Protein AF-0000000080189547 (afdb_homodimer)

Sequence (736 aa):
MTGEEPPRRADTGVDVSAVEADLAARDQPYARATVVRREPPVSANVGDRAVVTSDGDLHGWVGGAACAQSIVTREAKRTIESGEARLVGIAPDPETVARSGLDAYPMRCHSEGVLEVFLEPVAPTTNLVVVGDSPVAQSLARLASELDVDVTLVVDDADAARDVPEATAILGTVDPSEVADAVGDAPLVVAASMGQYDARGVAAGVLADAPYVGLVASDERAAEDTERASDLAGVDVEAVRAAVTNPAGVDIAAYAPAEIAASLLAEVVDVTSRTPSDVAAAQAGTETEESADAATGDDSGDESDGDEPTDAPASAVDPVCGMTVEDTGDAPSVEHDGETYYFCCHGCADSFRDEPDSYLGDDPEVEAMTGEEPPRRADTGVDVSAVEADLAARDQPYARATVVRREPPVSANVGDRAVVTSDGDLHGWVGGAACAQSIVTREAKRTIESGEARLVGIAPDPETVARSGLDAYPMRCHSEGVLEVFLEPVAPTTNLVVVGDSPVAQSLARLASELDVDVTLVVDDADAARDVPEATAILGTVDPSEVADAVGDAPLVVAASMGQYDARGVAAGVLADAPYVGLVASDERAAEDTERASDLAGVDVEAVRAAVTNPAGVDIAAYAPAEIAASLLAEVVDVTSRTPSDVAAAQAGTETEESADAATGDDSGDESDGDEPTDAPASAVDPVCGMTVEDTGDAPSVEHDGETYYFCCHGCADSFRDEPDSYLGDDPEVEA

Nearest PDB structures (foldseek):
  2we8-assembly2_B-3  TM=7.279E-01  e=9.073E-16  Mycolicibacterium smegmatis MC2 155
  2we8-assembly1_A-2  TM=7.244E-01  e=1.387E-15  Mycolicibacterium smegmatis MC2 155
  2we7-assembly2_B-2  TM=7.240E-01  e=3.048E-15  Mycolicibacterium smegmatis MC2 155
  2we7-assembly1_A-3  TM=7.013E-01  e=2.119E-15  Mycolicibacterium smegmatis MC2 155
  8ozw-assembly1_A  TM=5.742E-01  e=1.760E-01  Blastomyces dermatitidis

InterPro domains:
  IPR003777 XdhC- CoxI [PF02625] (24-88)
  IPR007029 YHS domain [PF04945] (317-361)
  IPR009078 Ferritin-like superfamily [SSF47240] (318-361)
  IPR011017 TRASH domain [SM00746] (318-356)
  IPR012348 Ribonucleotide reductase-like [G3DSA:1.10.620.20] (300-367)
  IPR027051 XdhC Rossmann domain [PF13478] (128-268)
  IPR052698 Molybdenum Cofactor Utilization and Processing [PTHR30388] (21-284)

Secondary structure (DSSP, 8-state):
------------SS-HHHHHHHHHHTT--EEEEEEEEEESS-S--TT-EEEEETT--EEE-S-S-HHHHHHHHHHHHHHHHH---EEEEEESSGGGT-BTTEEEEE--SS---EEEEEEEEEPPPEEEEEE--SHHHHHHHHHHTTSSEEEEEE-S-TTS-----TT-EEE----HHHHHHHH-SS-EEEE-STTSSHHHHHHHHHHTT-SEEEE-S-HHHHHHHHHHHHHHHT--HHHHHHHEESS-S-SS---SHHHHHHHHHHHHHHHHHH---GGGGGGTSTTGGGS----------------------S-EE-TTT--EES-TTTS-EEEETTEEEE-SSHHHHHHHHH-HHHHS--------/------------SS-HHHHHHHHHHTT--EEEEEEEEEESS-S--TT-EEEEETT--EEE-S-S-HHHHHHHHHHHHHHHHH---EEEEEESSGGGT-BTTEEEEE--SS---EEEEEEEEEPPPEEEEEE--SHHHHHHHHHHTTSSEEEEEE-S-TTS-----TT-EEE----HHHHHHHH-SS-EEEE-STTSSHHHHHHHHHHTT-SEEEE-S-HHHHHHHHHHHHHHHT--HHHHHHHEESS-S-SS---SHHHHHHHHHHHHHHHHHH---GGGGGGTSTTSTTSS---------------------S-EE-TTT--EES-TTTS-EEEETTEEEE-SSHHHHHHHHH-HHHHS--------

pLDDT: mean 81.79, std 22.43, range [21.22, 98.88]

Organism: NCBI:txid355548

Foldseek 3Di:
DPPPPPPPDPPQPFPQVVVVVVCQVVQFKWKKKFWCDKFDPWPADGGWIWIAGLVQDIGTDGTDDPQVSVVCSVVRNVCLQQQHKAKEKEACDQVVVDDPRYHGDYDLDPTRMMIIMIMGIDGHAAEEEEEAQDLLSQLLQAVCVVDRHAYEYEACQQPDDHDHDPSYHYHNDLQLVVLLVVRAAAHAYEYDHVLPRSLSRLLNCVLRVHQAYAYQDDPVSVLVSLVSSCVSNVHDSVVSVVRYDPNAFDPDDADDSNRRSVRNSVVVVVSVNVPSVPPPPVVPPPPPDPDDDDPPCPDDDPPPVPPPPPPPDCWAQLLRRRDIDRHQPPFDWDDDPNDIGGHPHVVSVVVCVVPVDVSVDDPPPPDD/DPPPPPPPDPPQPFPQVVVVVVCQVVQFKWKKKFWCDKFDPWPADGGWIWIAGLVQDIGTDGTDDPQVSVVVSVVRNVCLQQQHKAKEKEACDQVVVDDPRYHGDYDLDPTRMMIIMIMGMDGHAAEEEEEAQDLLSQLLQAVCVVDRHAYEYEACQQPDDHDHDPSYHYHNDLALCVLLVVRAAAHAYEYDHVLPRSLSRLLNCVLRVHQAYAYQDDPVSVLVSLVSSCVSNVHDSVVSVVRYDPNAFDPDDADDSNRRSVRNSVVVVVSVNVPSVPPPPVPPPPPPDPDDDDPPVPPDPPPPVPPPPPPPDCWAQLLRRRDIDRHQPPFDWDDDPNDIGGHPHVVSVVVCVVPVDVSVDPPPPPDD

Structure (mmCIF, N/CA/C/O backbone):
data_AF-0000000080189547-model_v1
#
loop_
_entity.id
_entity.type
_entity.pdbx_description
1 polymer 'Xanthine dehydrogenase accessory factor'
#
loop_
_atom_site.group_PDB
_atom_site.id
_atom_site.type_symbol
_atom_site.label_atom_id
_atom_site.label_alt_id
_atom_site.label_comp_id
_atom_site.label_asym_id
_atom_site.label_entity_id
_atom_site.label_seq_id
_atom_site.pdbx_PDB_ins_code
_atom_site.Cartn_x
_atom_site.Cartn_y
_atom_site.Cartn_z
_atom_site.occupancy
_atom_site.B_iso_or_equiv
_atom_site.auth_seq_id
_atom_site.auth_comp_id
_atom_site.auth_asym_id
_atom_site.auth_atom_id
_atom_site.pdbx_PDB_model_num
ATOM 1 N N . MET A 1 1 ? 33.562 47.656 28.172 1 27 1 MET A N 1
ATOM 2 C CA . MET A 1 1 ? 32.5 47.438 27.203 1 27 1 MET A CA 1
ATOM 3 C C . MET A 1 1 ? 31.469 46.438 27.75 1 27 1 MET A C 1
ATOM 5 O O . MET A 1 1 ? 31.703 45.25 27.766 1 27 1 MET A O 1
ATOM 9 N N . THR A 1 2 ? 30.781 46.812 28.859 1 32.75 2 THR A N 1
ATOM 10 C CA . THR A 1 2 ? 29.875 46.031 29.688 1 32.75 2 THR A CA 1
ATOM 11 C C . THR A 1 2 ? 28.688 45.531 28.875 1 32.75 2 THR A C 1
ATOM 13 O O . THR A 1 2 ? 27.922 46.344 28.328 1 32.75 2 THR A O 1
ATOM 16 N N . GLY A 1 3 ? 28.906 44.562 28.047 1 31.88 3 GLY A N 1
ATOM 17 C CA . GLY A 1 3 ? 27.891 43.969 27.188 1 31.88 3 GLY A CA 1
ATOM 18 C C . GLY A 1 3 ? 26.562 43.75 27.891 1 31.88 3 GLY A C 1
ATOM 19 O O . GLY A 1 3 ? 26.516 43.062 28.906 1 31.88 3 GLY A O 1
ATOM 20 N N . GLU A 1 4 ? 25.781 44.844 28 1 35.19 4 GLU A N 1
ATOM 21 C CA . GLU A 1 4 ? 24.438 44.781 28.562 1 35.19 4 GLU A CA 1
ATOM 22 C C . GLU A 1 4 ? 23.719 43.5 28.156 1 35.19 4 GLU A C 1
ATOM 24 O O . GLU A 1 4 ? 23.703 43.156 26.969 1 35.19 4 GLU A O 1
ATOM 29 N N . GLU A 1 5 ? 23.781 42.562 29.062 1 38 5 GLU A N 1
ATOM 30 C CA . GLU A 1 5 ? 23.031 41.312 28.906 1 38 5 GLU A CA 1
ATOM 31 C C . GLU A 1 5 ? 21.672 41.562 28.281 1 38 5 GLU A C 1
ATOM 33 O O . GLU A 1 5 ? 20.953 42.5 28.688 1 38 5 GLU A O 1
ATOM 38 N N . PRO A 1 6 ? 21.453 41.281 27.047 1 40.88 6 PRO A N 1
ATOM 39 C CA . PRO A 1 6 ? 20.125 41.531 26.469 1 40.88 6 PRO A CA 1
ATOM 40 C C . PRO A 1 6 ? 18.984 41.219 27.438 1 40.88 6 PRO A C 1
ATOM 42 O O . PRO A 1 6 ? 19.156 40.406 28.344 1 40.88 6 PRO A O 1
ATOM 45 N N . PRO A 1 7 ? 18.156 42.25 27.844 1 33.75 7 PRO A N 1
ATOM 46 C CA . PRO A 1 7 ? 17.047 41.938 28.734 1 33.75 7 PRO A CA 1
ATOM 47 C C . PRO A 1 7 ? 16.5 40.531 28.547 1 33.75 7 PRO A C 1
ATOM 49 O O . PRO A 1 7 ? 16.594 39.969 27.453 1 33.75 7 PRO A O 1
ATOM 52 N N . ARG A 1 8 ? 16.625 39.781 29.562 1 34.84 8 ARG A N 1
ATOM 53 C CA . ARG A 1 8 ? 15.984 38.469 29.609 1 34.84 8 ARG A CA 1
ATOM 54 C C . ARG A 1 8 ? 14.641 38.5 28.891 1 34.84 8 ARG A C 1
ATOM 56 O O . ARG A 1 8 ? 14.039 39.562 28.719 1 34.84 8 ARG A O 1
ATOM 63 N N . ARG A 1 9 ? 14.305 37.406 28.422 1 40.69 9 ARG A N 1
ATOM 64 C CA . ARG A 1 9 ? 13.109 36.938 27.719 1 40.69 9 ARG A CA 1
ATOM 65 C C . ARG A 1 9 ? 11.852 37.594 28.266 1 40.69 9 ARG A C 1
ATOM 67 O O . ARG A 1 9 ? 11.594 37.562 29.484 1 40.69 9 ARG A O 1
ATOM 74 N N . ALA A 1 10 ? 11.461 38.719 27.859 1 38.47 10 ALA A N 1
ATOM 75 C CA . ALA A 1 10 ? 10.078 39.062 28.188 1 38.47 10 ALA A CA 1
ATOM 76 C C . ALA A 1 10 ? 9.227 37.781 28.328 1 38.47 10 ALA A C 1
ATOM 78 O O . ALA A 1 10 ? 9.227 36.938 27.438 1 38.47 10 ALA A O 1
ATOM 79 N N . ASP A 1 11 ? 9.211 37.156 29.469 1 40.91 11 ASP A N 1
ATOM 80 C CA . ASP A 1 11 ? 8.328 36.062 29.891 1 40.91 11 ASP A CA 1
ATOM 81 C C . ASP A 1 11 ? 6.949 36.188 29.25 1 40.91 11 ASP A C 1
ATOM 83 O O . ASP A 1 11 ? 6.082 36.906 29.766 1 40.91 11 ASP A O 1
ATOM 87 N N . THR A 1 12 ? 6.707 36.656 28.078 1 49 12 THR A N 1
ATOM 88 C CA . THR A 1 12 ? 5.293 36.625 27.719 1 49 12 THR A CA 1
ATOM 89 C C . THR A 1 12 ? 4.609 35.375 28.266 1 49 12 THR A C 1
ATOM 91 O O . THR A 1 12 ? 5.207 34.312 28.297 1 49 12 THR A O 1
ATOM 94 N N . GLY A 1 13 ? 3.812 35.5 29.359 1 55.53 13 GLY A N 1
ATOM 95 C CA . GLY A 1 13 ? 2.93 34.688 30.203 1 55.53 13 GLY A CA 1
ATOM 96 C C . GLY A 1 13 ? 2.299 33.531 29.484 1 55.53 13 GLY A C 1
ATOM 97 O O . GLY A 1 13 ? 1.663 32.688 30.109 1 55.53 13 GLY A O 1
ATOM 98 N N . VAL A 1 14 ? 2.066 33.719 28.281 1 64.94 14 VAL A N 1
ATOM 99 C CA . VAL A 1 14 ? 1.268 32.594 27.766 1 64.94 14 VAL A CA 1
ATOM 100 C C . VAL A 1 14 ? 2.15 31.375 27.562 1 64.94 14 VAL A C 1
ATOM 102 O O . VAL A 1 14 ? 3.223 31.469 26.969 1 64.94 14 VAL A O 1
ATOM 105 N N . ASP A 1 15 ? 1.991 30.359 28.312 1 82.12 15 ASP A N 1
ATOM 106 C CA . ASP A 1 15 ? 2.602 29.031 28.172 1 82.12 15 ASP A CA 1
ATOM 107 C C . ASP A 1 15 ? 2.246 28.406 26.828 1 82.12 15 ASP A C 1
ATOM 109 O O . ASP A 1 15 ? 1.196 27.781 26.688 1 82.12 15 ASP A O 1
ATOM 113 N N . VAL A 1 16 ? 3.127 28.75 25.844 1 89.38 16 VAL A N 1
ATOM 114 C CA . VAL A 1 16 ? 2.938 28.266 24.469 1 89.38 16 VAL A CA 1
ATOM 115 C C . VAL A 1 16 ? 2.771 26.75 24.469 1 89.38 16 VAL A C 1
ATOM 117 O O . VAL A 1 16 ? 1.954 26.203 23.719 1 89.38 16 VAL A O 1
ATOM 120 N N . SER A 1 17 ? 3.424 26.109 25.375 1 90.25 17 SER A N 1
ATOM 121 C CA . SER A 1 17 ? 3.352 24.656 25.438 1 90.25 17 SER A CA 1
ATOM 122 C C . SER A 1 17 ? 1.966 24.188 25.875 1 90.25 17 SER A C 1
ATOM 124 O O . SER A 1 17 ? 1.459 23.188 25.391 1 90.25 17 SER A O 1
ATOM 126 N N . ALA A 1 18 ? 1.455 24.953 26.766 1 91.12 18 ALA A N 1
ATOM 127 C CA . ALA A 1 18 ? 0.111 24.625 27.234 1 91.12 18 ALA A CA 1
ATOM 128 C C . ALA A 1 18 ? -0.916 24.797 26.109 1 91.12 18 ALA A C 1
ATOM 130 O O . ALA A 1 18 ? -1.831 23.984 25.969 1 91.12 18 ALA A O 1
ATOM 131 N N . VAL A 1 19 ? -0.736 25.875 25.375 1 92.06 19 VAL A N 1
ATOM 132 C CA . VAL A 1 19 ? -1.641 26.141 24.266 1 92.06 19 VAL A CA 1
ATOM 133 C C . VAL A 1 19 ? -1.532 25.031 23.234 1 92.06 19 VAL A C 1
ATOM 135 O O . VAL A 1 19 ? -2.547 24.516 22.75 1 92.06 19 VAL A O 1
ATOM 138 N N . GL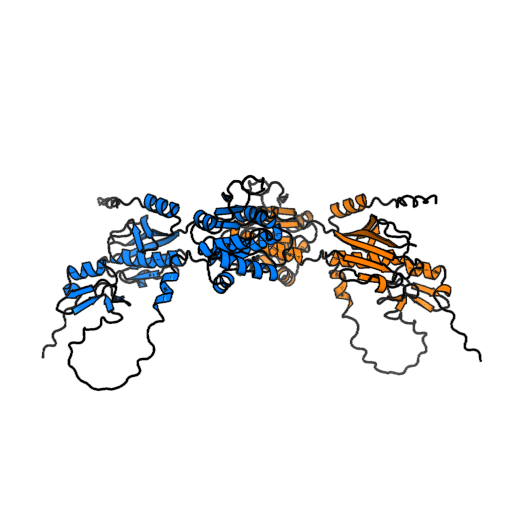U A 1 20 ? -0.384 24.562 23.016 1 91.44 20 GLU A N 1
ATOM 139 C CA . GLU A 1 20 ? -0.175 23.484 22.062 1 91.44 20 GLU A CA 1
ATOM 140 C C . GLU A 1 20 ? -0.83 22.188 22.531 1 91.44 20 GLU A C 1
ATOM 142 O O . GLU A 1 20 ? -1.465 21.484 21.75 1 91.44 20 GLU A O 1
ATOM 147 N N . ALA A 1 21 ? -0.666 21.891 23.734 1 89.56 21 ALA A N 1
ATOM 148 C CA . ALA A 1 21 ? -1.239 20.672 24.312 1 89.56 21 ALA A CA 1
ATOM 149 C C . ALA A 1 21 ? -2.762 20.688 24.203 1 89.56 21 ALA A C 1
ATOM 151 O O . ALA A 1 21 ? -3.375 19.672 23.875 1 89.56 21 ALA A O 1
ATOM 152 N N . ASP A 1 22 ? -3.26 21.891 24.562 1 89.69 22 ASP A N 1
ATOM 153 C CA . ASP A 1 22 ? -4.711 22.047 24.484 1 89.69 22 ASP A CA 1
ATOM 154 C C . ASP A 1 22 ? -5.215 21.844 23.062 1 89.69 22 ASP A C 1
ATOM 156 O O . ASP A 1 22 ? -6.203 21.141 22.844 1 89.69 22 ASP A O 1
ATOM 160 N N . LEU A 1 23 ? -4.551 22.438 22.125 1 89.31 23 LEU A N 1
ATOM 161 C CA . LEU A 1 23 ? -4.941 22.328 20.734 1 89.31 23 LEU A CA 1
ATOM 162 C C . LEU A 1 23 ? -4.801 20.875 20.25 1 89.31 23 LEU A C 1
ATOM 164 O O . LEU A 1 23 ? -5.668 20.375 19.531 1 89.31 23 LEU A O 1
ATOM 168 N N . ALA A 1 24 ? -3.812 20.219 20.688 1 83.56 24 ALA A N 1
ATOM 169 C CA . ALA A 1 24 ? -3.6 18.812 20.359 1 83.56 24 ALA A CA 1
ATOM 170 C C . ALA A 1 24 ? -4.711 17.938 20.922 1 83.56 24 ALA A C 1
ATOM 172 O O . ALA A 1 24 ? -5.227 17.047 20.234 1 83.56 24 ALA A O 1
ATOM 173 N N . ALA A 1 25 ? -5.082 18.219 22.125 1 80.75 25 ALA A N 1
ATOM 174 C CA . ALA A 1 25 ? -6.121 17.453 22.797 1 80.75 25 ALA A CA 1
ATOM 175 C C . ALA A 1 25 ? -7.465 17.594 22.078 1 80.75 25 ALA A C 1
ATOM 177 O O . ALA A 1 25 ? -8.281 16.672 22.078 1 80.75 25 ALA A O 1
ATOM 178 N N . ARG A 1 26 ? -7.566 18.75 21.469 1 80.75 26 ARG A N 1
ATOM 179 C CA . ARG A 1 26 ? -8.828 19.031 20.781 1 80.75 26 ARG A CA 1
ATOM 180 C C . ARG A 1 26 ? -8.719 18.75 19.297 1 80.75 26 ARG A C 1
ATOM 182 O O . ARG A 1 26 ? -9.625 19.094 18.531 1 80.75 26 ARG A O 1
ATOM 189 N N . ASP A 1 27 ? -7.605 18.266 18.891 1 80.06 27 ASP A N 1
ATOM 190 C CA . ASP A 1 27 ? -7.355 17.922 17.5 1 80.06 27 ASP A CA 1
ATOM 191 C C . ASP A 1 27 ? -7.535 19.141 16.594 1 80.06 27 ASP A C 1
ATOM 193 O O . ASP A 1 27 ? -8.18 19.047 15.547 1 80.06 27 ASP A O 1
ATOM 197 N N . GLN A 1 28 ? -7.074 20.25 17.094 1 85.75 28 GLN A N 1
ATOM 198 C CA . GLN A 1 28 ? -7.133 21.484 16.312 1 85.75 28 GLN A CA 1
ATOM 199 C C . GLN A 1 28 ? -5.781 21.812 15.68 1 85.75 28 GLN A C 1
ATOM 201 O O . GLN A 1 28 ? -4.75 21.75 16.344 1 85.75 28 GLN A O 1
ATOM 206 N N . PRO A 1 29 ? -5.832 22.031 14.43 1 90.12 29 PRO A N 1
ATOM 207 C CA . PRO A 1 29 ? -4.562 22.375 13.781 1 90.12 29 PRO A CA 1
ATOM 208 C C . PRO A 1 29 ? -4.047 23.75 14.211 1 90.12 29 PRO A C 1
ATOM 210 O O . PRO A 1 29 ? -4.832 24.625 14.602 1 90.12 29 PRO A O 1
ATOM 213 N N . TYR A 1 30 ? -2.75 23.984 14.148 1 93.88 30 TYR A N 1
ATOM 214 C CA . TYR A 1 30 ? -2.121 25.281 14.445 1 93.88 30 TYR A CA 1
ATOM 215 C C . TYR A 1 30 ? -0.761 25.391 13.766 1 93.88 30 TY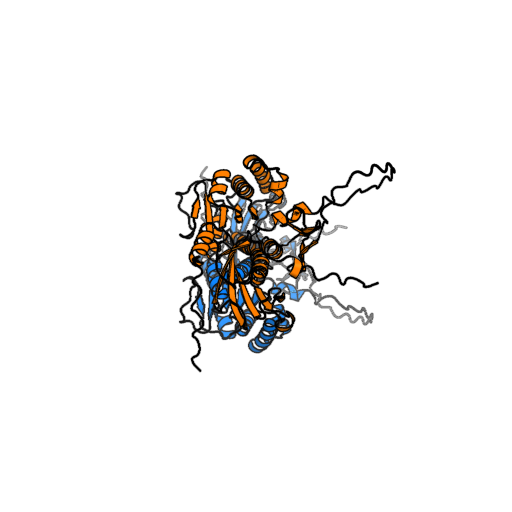R A C 1
ATOM 217 O O . TYR A 1 30 ? -0.296 24.438 13.141 1 93.88 30 TYR A O 1
ATOM 225 N N . ALA A 1 31 ? -0.229 26.531 13.805 1 96.12 31 ALA A N 1
ATOM 226 C CA . ALA A 1 31 ? 1.127 26.766 13.312 1 96.12 31 ALA A CA 1
ATOM 227 C C . ALA A 1 31 ? 2.045 27.234 14.438 1 96.12 31 ALA A C 1
ATOM 229 O O . ALA A 1 31 ? 1.644 28.047 15.273 1 96.12 31 ALA A O 1
ATOM 230 N N . ARG A 1 32 ? 3.213 26.672 14.461 1 95.75 32 ARG A N 1
ATOM 231 C CA . ARG A 1 32 ? 4.262 27.156 15.352 1 95.75 32 ARG A CA 1
ATOM 232 C C . ARG A 1 32 ? 5.129 28.203 14.656 1 95.75 32 ARG A C 1
ATOM 234 O O . ARG A 1 32 ? 5.613 27.969 13.547 1 95.75 32 ARG A O 1
ATOM 241 N N . ALA A 1 33 ? 5.234 29.328 15.266 1 96.5 33 ALA A N 1
ATOM 242 C CA . ALA A 1 33 ? 6.086 30.406 14.766 1 96.5 33 ALA A CA 1
ATOM 243 C C . ALA A 1 33 ? 7.332 30.562 15.633 1 96.5 33 ALA A C 1
ATOM 245 O O . ALA A 1 33 ? 7.234 30.688 16.859 1 96.5 33 ALA A O 1
ATOM 246 N N . THR A 1 34 ? 8.484 30.469 15.008 1 95.69 34 THR A N 1
ATOM 247 C CA . THR A 1 34 ? 9.75 30.625 15.719 1 95.69 34 THR A CA 1
ATOM 248 C C . THR A 1 34 ? 10.625 31.672 15.047 1 95.69 34 THR A C 1
ATOM 250 O O . THR A 1 34 ? 10.867 31.609 13.836 1 95.69 34 THR A O 1
ATOM 253 N N . VAL A 1 35 ? 11.023 32.719 15.852 1 95.31 35 VAL A N 1
ATOM 254 C CA . VAL A 1 35 ? 11.984 33.688 15.336 1 95.31 35 VAL A CA 1
ATOM 255 C C . VAL A 1 35 ? 13.359 33.031 15.195 1 95.31 35 VAL A C 1
ATOM 257 O O . VAL A 1 35 ? 13.961 32.594 16.188 1 95.31 35 VAL A O 1
ATOM 260 N N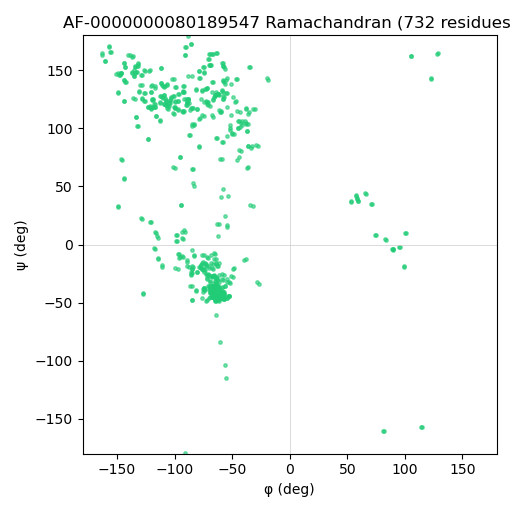 . VAL A 1 36 ? 13.852 33 13.953 1 96.81 36 VAL A N 1
ATOM 261 C CA . VAL A 1 36 ? 15.078 32.219 13.742 1 96.81 36 VAL A CA 1
ATOM 262 C C . VAL A 1 36 ? 16.234 33.156 13.43 1 96.81 36 VAL A C 1
ATOM 264 O O . VAL A 1 36 ? 17.406 32.781 13.5 1 96.81 36 VAL A O 1
ATOM 267 N N . ARG A 1 37 ? 15.914 34.344 13.062 1 95.69 37 ARG A N 1
ATOM 268 C CA . ARG A 1 37 ? 16.922 35.375 12.805 1 95.69 37 ARG A CA 1
ATOM 269 C C . ARG A 1 37 ? 16.375 36.781 13.094 1 95.69 37 ARG A C 1
ATOM 271 O O . ARG A 1 37 ? 15.188 37.031 12.93 1 95.69 37 ARG A O 1
ATOM 278 N N . ARG A 1 38 ? 17.25 37.688 13.57 1 94.06 38 ARG A N 1
ATOM 279 C CA . ARG A 1 38 ? 16.875 39.094 13.766 1 94.06 38 ARG A CA 1
ATOM 280 C C . ARG A 1 38 ? 18.047 40.031 13.5 1 94.06 38 ARG A C 1
ATOM 282 O O . ARG A 1 38 ? 19.203 39.656 13.664 1 94.06 38 ARG A O 1
ATOM 289 N N . GLU A 1 39 ? 17.734 41.125 13.031 1 93.12 39 GLU A N 1
ATOM 290 C CA . GLU A 1 39 ? 18.641 42.281 13 1 93.12 39 GLU A CA 1
ATOM 291 C C . GLU A 1 39 ? 18.031 43.469 13.703 1 93.12 39 GLU A C 1
ATOM 293 O O . GLU A 1 39 ? 16.984 44 13.297 1 93.12 39 GLU A O 1
ATOM 298 N N . PRO A 1 40 ? 18.703 43.875 14.727 1 89.75 40 PRO A N 1
ATOM 299 C CA . PRO A 1 40 ? 18.172 45.031 15.43 1 89.75 40 PRO A CA 1
ATOM 300 C C . PRO A 1 40 ? 18.047 46.25 14.531 1 89.75 40 PRO A C 1
ATOM 302 O O . PRO A 1 40 ? 18.75 46.344 13.516 1 89.75 40 PRO A O 1
ATOM 305 N N . PRO A 1 41 ? 17.156 47.156 14.922 1 88.62 41 PRO A N 1
ATOM 306 C CA . PRO A 1 41 ? 16.312 47.188 16.109 1 88.62 41 PRO A CA 1
ATOM 307 C C . PRO A 1 41 ? 15 46.438 15.945 1 88.62 41 PRO A C 1
ATOM 309 O O . PRO A 1 41 ? 14.219 46.75 15.047 1 88.62 41 PRO A O 1
ATOM 312 N N . VAL A 1 42 ? 14.727 45.375 16.719 1 86.06 42 VAL A N 1
ATOM 313 C CA . VAL A 1 42 ? 13.469 44.625 16.828 1 86.06 42 VAL A CA 1
ATOM 314 C C . VAL A 1 42 ? 13.32 44.094 18.25 1 86.06 42 VAL A C 1
ATOM 316 O O . VAL A 1 42 ? 14.32 43.812 18.922 1 86.06 42 VAL A O 1
ATOM 319 N N . SER A 1 43 ? 12.141 44.094 18.578 1 86.06 43 SER A N 1
ATOM 320 C CA . SER A 1 43 ? 11.875 43.719 19.953 1 86.06 43 SER A CA 1
ATOM 321 C C . SER A 1 43 ? 11.938 42.188 20.125 1 86.06 43 SER A C 1
ATOM 323 O O . SER A 1 43 ? 12.156 41.688 21.234 1 86.06 43 SER A O 1
ATOM 325 N N . ALA A 1 44 ? 11.828 41.5 19.078 1 88.94 44 ALA A N 1
ATOM 326 C CA . ALA A 1 44 ? 11.852 40.031 19.156 1 88.94 44 ALA A CA 1
ATOM 327 C C . ALA A 1 44 ? 13.281 39.531 19.312 1 88.94 44 ALA A C 1
ATOM 329 O O . ALA A 1 44 ? 14.234 40.156 18.859 1 88.94 44 ALA A O 1
ATOM 330 N N . ASN A 1 45 ? 13.438 38.406 19.984 1 92.19 45 ASN A N 1
ATOM 331 C CA . ASN A 1 45 ? 14.703 37.688 20.078 1 92.19 45 ASN A CA 1
ATOM 332 C C . ASN A 1 45 ? 14.641 36.344 19.328 1 92.19 45 ASN A C 1
ATOM 334 O O . ASN A 1 45 ? 13.57 35.75 19.188 1 92.19 45 ASN A O 1
ATOM 338 N N . VAL A 1 46 ? 15.828 35.969 18.891 1 93.94 46 VAL A N 1
ATOM 339 C CA . VAL A 1 46 ? 15.914 34.625 18.281 1 93.94 46 VAL A CA 1
ATOM 340 C C . VAL A 1 46 ? 15.477 33.594 19.297 1 93.94 46 VAL A C 1
ATOM 342 O O . VAL A 1 46 ? 15.883 33.625 20.453 1 93.94 46 VAL A O 1
ATOM 345 N N . GLY A 1 47 ? 14.594 32.656 18.891 1 93.31 47 GLY A N 1
ATOM 346 C CA . GLY A 1 47 ? 14.07 31.625 19.766 1 93.31 47 GLY A CA 1
ATOM 347 C C . GLY A 1 47 ? 12.688 31.938 20.312 1 93.31 47 GLY A C 1
ATOM 348 O O . GLY A 1 47 ? 12.016 31.078 20.875 1 93.31 47 GLY A O 1
ATOM 349 N N . ASP A 1 48 ? 12.336 33.281 20.219 1 92.44 48 ASP A N 1
ATOM 350 C CA . ASP A 1 48 ? 10.969 33.594 20.594 1 92.44 48 ASP A CA 1
ATOM 351 C C . ASP A 1 48 ? 9.969 32.75 19.797 1 92.44 48 ASP A C 1
ATOM 353 O O . ASP A 1 48 ? 10.18 32.5 18.625 1 92.44 48 ASP A O 1
ATOM 357 N N . ARG A 1 49 ? 8.828 32.312 20.453 1 94.25 49 ARG A N 1
ATOM 358 C CA . ARG A 1 49 ? 7.875 31.406 19.844 1 94.25 49 ARG A CA 1
ATOM 359 C C . ARG A 1 49 ? 6.445 31.891 20.047 1 94.25 49 ARG A C 1
ATOM 361 O O . ARG A 1 49 ? 6.141 32.531 21.047 1 94.25 49 ARG A O 1
ATOM 368 N N . ALA A 1 50 ? 5.625 31.547 19.031 1 95.25 50 ALA A N 1
ATOM 369 C CA . ALA A 1 50 ? 4.18 31.766 19.125 1 95.25 50 ALA A CA 1
ATOM 370 C C . ALA A 1 50 ? 3.414 30.625 18.453 1 95.25 50 ALA A C 1
ATOM 372 O O . ALA A 1 50 ? 3.975 29.891 17.641 1 95.25 50 ALA A O 1
ATOM 373 N N . VAL A 1 51 ? 2.217 30.406 18.922 1 96.12 51 VAL A N 1
ATOM 374 C CA . VAL A 1 51 ? 1.265 29.5 18.312 1 96.12 51 VAL A CA 1
ATOM 375 C C . VAL A 1 51 ? 0.142 30.281 17.641 1 96.12 51 VAL A C 1
ATOM 377 O O . VAL A 1 51 ? -0.433 31.188 18.25 1 96.12 51 VAL A O 1
ATOM 380 N N . VAL A 1 52 ? -0.063 30.031 16.391 1 95.75 52 VAL A N 1
ATOM 381 C CA . VAL A 1 52 ? -1.159 30.672 15.672 1 95.75 52 VAL A CA 1
ATOM 382 C C . VAL A 1 52 ? -2.232 29.625 15.344 1 95.75 52 VAL A C 1
ATOM 384 O O . VAL A 1 52 ? -1.936 28.578 14.766 1 95.75 52 VAL A O 1
ATOM 387 N N . THR A 1 53 ? -3.43 29.891 15.719 1 94.69 53 THR A N 1
ATOM 388 C CA . THR A 1 53 ? -4.535 28.984 15.461 1 94.69 53 THR A CA 1
ATOM 389 C C . THR A 1 53 ? -5.129 29.219 14.078 1 94.69 53 THR A C 1
ATOM 391 O O . THR A 1 53 ? -4.801 30.219 13.414 1 94.69 53 THR A O 1
ATOM 394 N N . SER A 1 54 ? -6.035 28.328 13.734 1 91.38 54 SER A N 1
ATOM 395 C CA . SER A 1 54 ? -6.676 28.422 12.43 1 91.38 54 SER A CA 1
ATOM 396 C C . SER A 1 54 ? -7.543 29.688 12.328 1 91.38 54 SER A C 1
ATOM 398 O O . SER A 1 54 ? -7.75 30.219 11.234 1 91.38 54 SER A O 1
ATOM 400 N N . ASP A 1 55 ? -7.996 30.125 13.445 1 90.06 55 ASP A N 1
ATOM 401 C CA . ASP A 1 55 ? -8.828 31.328 13.477 1 90.06 55 ASP A CA 1
ATOM 402 C C . ASP A 1 55 ? -7.973 32.594 13.469 1 90.06 55 ASP A C 1
ATOM 404 O O . ASP A 1 55 ? -8.5 33.688 13.391 1 90.06 55 ASP A O 1
ATOM 408 N N . GLY A 1 56 ? -6.688 32.406 13.648 1 91 56 GLY A N 1
ATOM 409 C CA . GLY A 1 56 ? -5.789 33.531 13.539 1 91 56 GLY A CA 1
ATOM 410 C C . GLY A 1 56 ? -5.355 34.094 14.891 1 91 56 GLY A C 1
ATOM 411 O O . GLY A 1 56 ? -4.746 35.156 14.961 1 91 56 GLY A O 1
ATOM 412 N N . ASP A 1 57 ? -5.695 33.344 15.914 1 92.5 57 ASP A N 1
ATOM 413 C CA . ASP A 1 57 ? -5.234 33.781 17.234 1 92.5 57 ASP A CA 1
ATOM 414 C C . ASP A 1 57 ? -3.754 33.469 17.422 1 92.5 57 ASP A C 1
ATOM 416 O O . ASP A 1 57 ? -3.309 32.344 17.141 1 92.5 57 ASP A O 1
ATOM 420 N N . LEU A 1 58 ? -3.066 34.438 17.891 1 93.75 58 LEU A N 1
ATOM 421 C CA . LEU A 1 58 ? -1.641 34.281 18.156 1 93.75 58 LEU A CA 1
ATOM 422 C C . LEU A 1 58 ? -1.369 34.219 19.656 1 93.75 58 LEU A C 1
ATOM 424 O O . LEU A 1 58 ? -1.777 35.125 20.391 1 93.75 58 LEU A O 1
ATOM 428 N N . HIS A 1 59 ? -0.832 33.188 20.109 1 93.81 59 HIS A N 1
ATOM 429 C CA . HIS A 1 59 ? -0.403 33 21.5 1 93.81 59 HIS A CA 1
ATOM 430 C C . HIS A 1 59 ? 1.115 32.906 21.594 1 93.81 59 HIS A C 1
ATOM 432 O O . HIS A 1 59 ? 1.728 32.031 21 1 93.81 59 HIS A O 1
ATOM 438 N N . GLY A 1 60 ? 1.691 33.781 22.359 1 92.44 60 GLY A N 1
ATOM 439 C CA . GLY A 1 60 ? 3.141 33.875 22.438 1 92.44 60 GLY A CA 1
ATOM 440 C C . GLY A 1 60 ? 3.701 35.188 21.891 1 92.44 60 GLY A C 1
ATOM 441 O O . GLY A 1 60 ? 3.029 36.219 21.922 1 92.44 60 GLY A O 1
ATOM 442 N N . TRP A 1 61 ? 5.027 35.062 21.5 1 89.38 61 TRP A N 1
ATOM 443 C CA . TRP A 1 61 ? 5.676 36.312 21.141 1 89.38 61 TRP A CA 1
ATOM 444 C C . TRP A 1 61 ? 6.641 36.125 19.984 1 89.38 61 TRP A C 1
ATOM 446 O O . TRP A 1 61 ? 7.512 35.25 20.031 1 89.38 61 TRP A O 1
ATOM 456 N N . VAL A 1 62 ? 6.391 36.906 18.953 1 89.75 62 VAL A N 1
ATOM 457 C CA . VAL A 1 62 ? 7.312 36.906 17.812 1 89.75 62 VAL A CA 1
ATOM 458 C C . VAL A 1 62 ? 7.715 38.344 17.469 1 89.75 62 VAL A C 1
ATOM 460 O O . VAL A 1 62 ? 8.125 38.625 16.344 1 89.75 62 VAL A O 1
ATOM 463 N N . GLY A 1 63 ? 7.605 39.188 18.406 1 78.81 63 GLY A N 1
ATOM 464 C CA . GLY A 1 63 ? 7.93 40.594 18.234 1 78.81 63 GLY A CA 1
ATOM 465 C C . GLY A 1 63 ? 6.77 41.531 18.547 1 78.81 63 GLY A C 1
ATOM 466 O O . GLY A 1 63 ? 5.613 41.094 18.562 1 78.81 63 GLY A O 1
ATOM 467 N N . GLY A 1 64 ? 7.023 42.594 19.094 1 66.5 64 GLY A N 1
ATOM 468 C CA . GLY A 1 64 ? 6.059 43.531 19.641 1 66.5 64 GLY A CA 1
ATOM 469 C C . GLY A 1 64 ? 5.32 44.312 18.578 1 66.5 64 GLY A C 1
ATOM 470 O O . GLY A 1 64 ? 4.297 44.938 18.875 1 66.5 64 GLY A O 1
ATOM 471 N N . ALA A 1 65 ? 5.918 44.438 17.375 1 62.97 65 ALA A N 1
ATOM 472 C CA . ALA A 1 65 ? 5.27 45.281 16.391 1 62.97 65 ALA A CA 1
ATOM 473 C C . ALA A 1 65 ? 4.043 44.625 15.797 1 62.97 65 ALA A C 1
ATOM 475 O O . ALA A 1 65 ? 4.109 43.469 15.375 1 62.97 65 ALA A O 1
ATOM 476 N N . ALA A 1 66 ? 2.984 45.25 15.906 1 71.75 66 ALA A N 1
ATOM 477 C CA . ALA A 1 66 ? 1.707 44.812 15.367 1 71.75 66 ALA A CA 1
ATOM 478 C C . ALA A 1 66 ? 1.845 44.406 13.906 1 71.75 66 ALA A C 1
ATOM 480 O O . ALA A 1 66 ? 1.211 43.438 13.469 1 71.75 66 ALA A O 1
ATOM 481 N N . CYS A 1 67 ? 2.799 45.031 13.289 1 77.44 67 CYS A N 1
ATOM 482 C CA . CYS A 1 67 ? 2.93 44.75 11.859 1 77.44 67 CYS A CA 1
ATOM 483 C C . CYS A 1 67 ? 3.533 43.375 11.609 1 77.44 67 CYS A C 1
ATOM 485 O O . CYS A 1 67 ? 3.102 42.656 10.703 1 77.44 67 CYS A O 1
ATOM 487 N N . ALA A 1 68 ? 4.5 43.062 12.5 1 84.62 68 ALA A N 1
ATOM 488 C CA . ALA A 1 68 ? 5.133 41.75 12.32 1 84.62 68 ALA A CA 1
ATOM 489 C C . ALA A 1 68 ? 4.172 40.625 12.68 1 84.62 68 ALA A C 1
ATOM 491 O O . ALA A 1 68 ? 4.105 39.625 11.984 1 84.62 68 ALA A O 1
ATOM 492 N N . GLN A 1 69 ? 3.387 40.875 13.664 1 88.31 69 GLN A N 1
ATOM 493 C CA . GLN A 1 69 ? 2.459 39.844 14.125 1 88.31 69 GLN A CA 1
ATOM 494 C C . GLN A 1 69 ? 1.362 39.594 13.102 1 88.31 69 GLN A C 1
ATOM 496 O O . GLN A 1 69 ? 0.951 38.438 12.891 1 88.31 69 GLN A O 1
ATOM 501 N N . SER A 1 70 ? 0.939 40.656 12.438 1 89.06 70 SER A N 1
ATOM 502 C CA . SER A 1 70 ? -0.097 40.531 11.422 1 89.06 70 SER A CA 1
ATOM 503 C C . SER A 1 70 ? 0.399 39.688 10.242 1 89.06 70 SER A C 1
ATOM 505 O O . SER A 1 70 ? -0.332 38.844 9.719 1 89.06 70 SER A O 1
ATOM 507 N N . ILE A 1 71 ? 1.63 39.938 9.898 1 91.44 71 ILE A N 1
ATOM 508 C CA . ILE A 1 71 ? 2.221 39.188 8.805 1 91.44 71 ILE A CA 1
ATOM 509 C C . ILE A 1 71 ? 2.367 37.719 9.211 1 91.44 71 ILE A C 1
ATOM 511 O O . ILE A 1 71 ? 1.985 36.812 8.453 1 91.44 71 ILE A O 1
ATOM 515 N N . VAL A 1 72 ? 2.844 37.5 10.391 1 94.62 72 VAL A N 1
ATOM 516 C CA . VAL A 1 72 ? 3.062 36.125 10.891 1 94.62 72 VAL A CA 1
ATOM 517 C C . VAL A 1 72 ? 1.729 35.406 10.984 1 94.62 72 VAL A C 1
ATOM 519 O O . VAL A 1 72 ? 1.624 34.25 10.562 1 94.62 72 VAL A O 1
ATOM 522 N N . THR A 1 73 ? 0.731 36.062 11.445 1 94.69 73 THR A N 1
ATOM 523 C CA . THR A 1 73 ? -0.583 35.438 11.586 1 94.69 73 THR A CA 1
ATOM 524 C C . THR A 1 73 ? -1.152 35.062 10.219 1 94.69 73 THR A C 1
ATOM 526 O O . THR A 1 73 ? -1.636 33.938 10.023 1 94.69 73 THR A O 1
ATOM 529 N N . ARG A 1 74 ? -1.059 36 9.312 1 93.19 74 ARG A N 1
ATOM 530 C CA . ARG A 1 74 ? -1.569 35.75 7.969 1 93.19 74 ARG A CA 1
ATOM 531 C C . ARG A 1 74 ? -0.854 34.594 7.305 1 93.19 74 ARG A C 1
ATOM 533 O O . ARG A 1 74 ? -1.497 33.688 6.77 1 93.19 74 ARG A O 1
ATOM 540 N N . GLU A 1 75 ? 0.461 34.594 7.383 1 95.06 75 GLU A N 1
ATOM 541 C CA . GLU A 1 75 ? 1.24 33.531 6.742 1 95.06 75 GLU A CA 1
ATOM 542 C C . GLU A 1 75 ? 1.094 32.219 7.484 1 95.06 75 GLU A C 1
ATOM 544 O O . GLU A 1 75 ? 1.147 31.156 6.875 1 95.06 75 GLU A O 1
ATOM 549 N N . ALA A 1 76 ? 0.882 32.312 8.766 1 95.81 76 ALA A N 1
ATOM 550 C CA . ALA A 1 76 ? 0.647 31.109 9.539 1 95.81 76 ALA A CA 1
ATOM 551 C C . ALA A 1 76 ? -0.647 30.422 9.117 1 95.81 76 ALA A C 1
ATOM 553 O O . ALA A 1 76 ? -0.702 29.188 9.008 1 95.81 76 ALA A O 1
ATOM 554 N N . LYS A 1 77 ? -1.663 31.188 8.852 1 93.56 77 LYS A N 1
ATOM 555 C CA . LYS A 1 77 ? -2.922 30.625 8.375 1 93.56 77 LYS A CA 1
ATOM 556 C C . LYS A 1 77 ? -2.729 29.891 7.051 1 93.56 77 LYS A C 1
ATOM 558 O O . LYS A 1 77 ? -3.246 28.797 6.855 1 93.56 77 LYS A O 1
ATOM 563 N N . ARG A 1 78 ? -1.926 30.516 6.219 1 91.06 78 ARG A N 1
ATOM 564 C CA . ARG A 1 78 ? -1.607 29.875 4.945 1 91.06 78 ARG A CA 1
ATOM 565 C C . ARG A 1 78 ? -0.827 28.578 5.156 1 91.06 78 ARG A C 1
ATOM 567 O O . ARG A 1 78 ? -1.046 27.594 4.449 1 91.06 78 ARG A O 1
ATOM 574 N N . THR A 1 79 ? 0.021 28.656 6.094 1 92.88 79 THR A N 1
ATOM 575 C CA . THR A 1 79 ? 0.831 27.5 6.449 1 92.88 79 THR A CA 1
ATOM 576 C C . THR A 1 79 ? -0.05 26.359 6.945 1 92.88 79 THR A C 1
ATOM 578 O O . THR A 1 79 ? 0.159 25.203 6.574 1 92.88 79 THR A O 1
ATOM 581 N N . ILE A 1 80 ? -1.013 26.656 7.762 1 90.75 80 ILE A N 1
ATOM 582 C CA . ILE A 1 80 ? -1.938 25.656 8.273 1 90.75 80 ILE A CA 1
ATOM 583 C C . ILE A 1 80 ? -2.725 25.047 7.121 1 90.75 80 ILE A C 1
ATOM 585 O O . ILE A 1 80 ? -2.844 23.812 7.031 1 90.75 80 ILE A O 1
ATOM 589 N N . GLU A 1 81 ? -3.176 25.875 6.234 1 84.5 81 GLU A N 1
ATOM 590 C CA . GLU A 1 81 ? -4.008 25.453 5.113 1 84.5 81 GLU A CA 1
ATOM 591 C C . GLU A 1 81 ? -3.223 24.562 4.156 1 84.5 81 GLU A C 1
ATOM 593 O O . GLU A 1 81 ? -3.729 23.531 3.697 1 84.5 81 GLU A O 1
ATOM 598 N N . SER A 1 82 ? -2.023 24.953 3.957 1 81.06 82 SER A N 1
ATOM 599 C CA . SER A 1 82 ? -1.224 24.219 2.986 1 81.06 82 SER A CA 1
ATOM 600 C C . SER A 1 82 ? -0.557 23 3.625 1 81.06 82 SER A C 1
ATOM 602 O O . SER A 1 82 ? -0.164 22.062 2.93 1 81.06 82 SER A O 1
ATOM 604 N N . GLY A 1 83 ? -0.384 23.094 4.898 1 82.56 83 GLY A N 1
ATOM 605 C CA . GLY A 1 83 ? 0.35 22.031 5.59 1 82.56 83 GLY A CA 1
ATOM 606 C C . GLY A 1 83 ? 1.845 22.094 5.344 1 82.56 83 GLY A C 1
ATOM 607 O O . GLY A 1 83 ? 2.576 21.172 5.715 1 82.56 83 GLY A O 1
ATOM 608 N N . GLU A 1 84 ? 2.289 23.141 4.711 1 84.25 84 GLU A N 1
ATOM 609 C CA . GLU A 1 84 ? 3.701 23.266 4.355 1 84.25 84 GLU A CA 1
ATOM 610 C C . GLU A 1 84 ? 4.387 24.344 5.203 1 84.25 84 GLU A C 1
ATOM 612 O O . GLU A 1 84 ? 3.84 25.422 5.406 1 84.25 84 GLU A O 1
ATOM 617 N N . ALA A 1 85 ? 5.555 23.984 5.664 1 92.75 85 ALA A N 1
ATOM 618 C CA . ALA A 1 85 ? 6.34 24.969 6.418 1 92.75 85 ALA A CA 1
ATOM 619 C C . ALA A 1 85 ? 6.84 26.078 5.512 1 92.75 85 ALA A C 1
ATOM 621 O O . ALA A 1 85 ? 6.977 25.891 4.301 1 92.75 85 ALA A O 1
ATOM 622 N N . ARG A 1 86 ? 7.066 27.219 6.152 1 94.81 86 ARG A N 1
ATOM 623 C CA . ARG A 1 86 ? 7.535 28.375 5.406 1 94.81 86 ARG A CA 1
ATOM 624 C C . ARG A 1 86 ? 8.477 29.234 6.258 1 94.81 86 ARG A C 1
ATOM 626 O O . ARG A 1 86 ? 8.352 29.266 7.484 1 94.81 86 ARG A O 1
ATOM 633 N N . LEU A 1 87 ? 9.414 29.844 5.59 1 97.38 87 LEU A N 1
ATOM 634 C CA . LEU A 1 87 ? 10.25 30.875 6.191 1 97.38 87 LEU A CA 1
ATOM 635 C C . LEU A 1 87 ? 9.828 32.25 5.719 1 97.38 87 LEU A C 1
ATOM 637 O O . LEU A 1 87 ? 9.797 32.531 4.516 1 97.38 87 LEU A O 1
ATOM 641 N N . VAL A 1 88 ? 9.531 33.094 6.664 1 96.88 88 VAL A N 1
ATOM 642 C CA . VAL A 1 88 ? 9.055 34.438 6.371 1 96.88 88 VAL A CA 1
ATOM 643 C C . VAL A 1 88 ? 10.109 35.469 6.805 1 96.88 88 VAL A C 1
ATOM 645 O O . VAL A 1 88 ? 10.641 35.375 7.914 1 96.88 88 VAL A O 1
ATOM 648 N N . GLY A 1 89 ? 10.438 36.312 5.902 1 96.31 89 GLY A N 1
ATOM 649 C CA . GLY A 1 89 ? 11.32 37.438 6.211 1 96.31 89 GLY A CA 1
ATOM 650 C C . GLY A 1 89 ? 10.609 38.781 6.219 1 96.31 89 GLY A C 1
ATOM 651 O O . GLY A 1 89 ? 9.852 39.094 5.301 1 96.31 89 GLY A O 1
ATOM 652 N N . ILE A 1 90 ? 10.781 39.531 7.262 1 94.25 90 ILE A N 1
ATOM 653 C CA . ILE A 1 90 ? 10.18 40.844 7.418 1 94.25 90 ILE A CA 1
ATOM 654 C C . ILE A 1 90 ? 11.273 41.875 7.59 1 94.25 90 ILE A C 1
ATOM 656 O O . ILE A 1 90 ? 12.055 41.812 8.539 1 94.25 90 ILE A O 1
ATOM 660 N N . ALA A 1 91 ? 11.32 42.781 6.641 1 94.06 91 ALA A N 1
ATOM 661 C CA . ALA A 1 91 ? 12.344 43.812 6.641 1 94.06 91 ALA A CA 1
ATOM 662 C C . ALA A 1 91 ? 11.773 45.125 6.109 1 94.06 91 ALA A C 1
ATOM 664 O O . ALA A 1 91 ? 10.766 45.125 5.402 1 94.06 91 ALA A O 1
ATOM 665 N N . PRO A 1 92 ? 12.422 46.188 6.523 1 90.88 92 PRO A N 1
ATOM 666 C CA . PRO A 1 92 ? 11.969 47.469 5.961 1 90.88 92 PRO A CA 1
ATOM 667 C C . PRO A 1 92 ? 11.922 47.469 4.434 1 90.88 92 PRO A C 1
ATOM 669 O O . PRO A 1 92 ? 10.93 47.906 3.838 1 90.88 92 PRO A O 1
ATOM 672 N N . ASP A 1 93 ? 12.961 46.938 3.854 1 92.69 93 ASP A N 1
ATOM 673 C CA . ASP A 1 93 ? 13.016 46.625 2.426 1 92.69 93 ASP A CA 1
ATOM 674 C C . ASP A 1 93 ? 13.062 45.125 2.186 1 92.69 93 ASP A C 1
ATOM 676 O O . ASP A 1 93 ? 14.102 44.5 2.377 1 92.69 93 ASP A O 1
ATOM 680 N N . PRO A 1 94 ? 11.969 44.562 1.718 1 93.56 94 PRO A N 1
ATOM 681 C CA . PRO A 1 94 ? 11.891 43.125 1.553 1 93.56 94 PRO A CA 1
ATOM 682 C C . PRO A 1 94 ? 12.969 42.562 0.62 1 93.56 94 PRO A C 1
ATOM 684 O O . PRO A 1 94 ? 13.375 41.406 0.75 1 93.56 94 PRO A O 1
ATOM 687 N N . GLU A 1 95 ? 13.484 43.312 -0.284 1 93.75 95 GLU A N 1
ATOM 688 C CA . GLU A 1 95 ? 14.484 42.844 -1.244 1 93.75 95 GLU A CA 1
ATOM 689 C C . GLU A 1 95 ? 15.781 42.469 -0.544 1 93.75 95 GLU A C 1
ATOM 691 O O . GLU A 1 95 ? 16.531 41.625 -1.047 1 93.75 95 GLU A O 1
ATOM 696 N N . THR A 1 96 ? 16 43.094 0.608 1 92.69 96 THR A N 1
ATOM 697 C CA . THR A 1 96 ? 17.25 42.844 1.332 1 92.69 96 THR A CA 1
ATOM 698 C C . THR A 1 96 ? 17.281 41.438 1.915 1 92.69 96 THR A C 1
ATOM 700 O O . THR A 1 96 ? 18.344 40.938 2.248 1 92.69 96 THR A O 1
ATOM 703 N N . VAL A 1 97 ? 16.109 40.844 2.051 1 93.56 97 VAL A N 1
ATOM 704 C CA . VAL A 1 97 ? 16.094 39.5 2.66 1 93.56 97 VAL A CA 1
ATOM 705 C C . VAL A 1 97 ? 15.57 38.5 1.653 1 93.56 97 VAL A C 1
ATOM 707 O O . VAL A 1 97 ? 15.578 37.281 1.922 1 93.56 97 VAL A O 1
ATOM 710 N N . ALA A 1 98 ? 15.164 38.906 0.509 1 93.94 98 ALA A N 1
ATOM 711 C CA . ALA A 1 98 ? 14.57 38.031 -0.496 1 93.94 98 ALA A CA 1
ATOM 712 C C . ALA A 1 98 ? 15.586 37 -1.007 1 93.94 98 ALA A C 1
ATOM 714 O O . ALA A 1 98 ? 16.719 37.344 -1.347 1 93.94 98 ALA A O 1
ATOM 715 N N . ARG A 1 99 ? 15.227 35.781 -0.978 1 92.19 99 ARG A N 1
ATOM 716 C CA . ARG A 1 99 ? 15.992 34.656 -1.509 1 92.19 99 ARG A CA 1
ATOM 717 C C . ARG A 1 99 ? 15.117 33.438 -1.68 1 92.19 99 ARG A C 1
ATOM 719 O O . ARG A 1 99 ? 13.992 33.375 -1.178 1 92.19 99 ARG A O 1
ATOM 726 N N . SER A 1 100 ? 15.664 32.5 -2.455 1 91.38 100 SER A N 1
ATOM 727 C CA . SER A 1 100 ? 14.922 31.281 -2.666 1 91.38 100 SER A CA 1
ATOM 728 C C . SER A 1 100 ? 14.609 30.578 -1.341 1 91.38 100 SER A C 1
ATOM 730 O O . SER A 1 100 ? 15.477 30.469 -0.477 1 91.38 100 SER A O 1
ATOM 732 N N . GLY A 1 101 ? 13.32 30.266 -1.146 1 92.81 101 GLY A N 1
ATOM 733 C CA . GLY A 1 101 ? 12.906 29.531 0.045 1 92.81 101 GLY A CA 1
ATOM 734 C C . GLY A 1 101 ? 12.414 30.453 1.158 1 92.81 101 GLY A C 1
ATOM 735 O O . GLY A 1 101 ? 12.055 29.969 2.238 1 92.81 101 GLY A O 1
ATOM 736 N N . LEU A 1 102 ? 12.477 31.766 0.918 1 95.44 102 LEU A N 1
ATOM 737 C CA . LEU A 1 102 ? 12.016 32.719 1.91 1 95.44 102 LEU A CA 1
ATOM 738 C C . LEU A 1 102 ? 11.016 33.719 1.299 1 95.44 102 LEU A C 1
ATOM 740 O O . LEU A 1 102 ? 11.273 34.281 0.243 1 95.44 102 LEU A O 1
ATOM 744 N N . ASP A 1 103 ? 9.805 33.812 1.943 1 94.75 103 ASP A N 1
ATOM 745 C CA . ASP A 1 103 ? 8.828 34.812 1.562 1 94.75 103 ASP A CA 1
ATOM 746 C C . ASP A 1 103 ? 9.117 36.156 2.258 1 94.75 103 ASP A C 1
ATOM 748 O O . ASP A 1 103 ? 8.969 36.25 3.477 1 94.75 103 ASP A O 1
ATOM 752 N N . ALA A 1 104 ? 9.398 37.156 1.499 1 96 104 ALA A N 1
ATOM 753 C CA . ALA A 1 104 ? 9.82 38.438 2.061 1 96 104 ALA A CA 1
ATOM 754 C C . ALA A 1 104 ? 8.648 39.406 2.117 1 96 104 ALA A C 1
ATOM 756 O O . ALA A 1 104 ? 7.875 39.531 1.166 1 96 104 ALA A O 1
ATOM 757 N N . TYR A 1 105 ? 8.516 40.094 3.215 1 94.12 105 TYR A N 1
ATOM 758 C CA . TYR A 1 105 ? 7.445 41.062 3.424 1 94.12 105 TYR A CA 1
ATOM 759 C C . TYR A 1 105 ? 8 42.344 3.984 1 94.12 105 TYR A C 1
ATOM 761 O O . TYR A 1 105 ? 9.016 42.344 4.68 1 94.12 105 TYR A O 1
ATOM 769 N N . PRO A 1 106 ? 7.32 43.438 3.736 1 90.56 106 PRO A N 1
ATOM 770 C CA . PRO A 1 106 ? 7.785 44.719 4.25 1 90.56 106 PRO A CA 1
ATOM 771 C C . PRO A 1 106 ? 7.395 44.938 5.707 1 90.56 106 PRO A C 1
ATOM 773 O O . PRO A 1 106 ? 6.27 44.625 6.105 1 90.56 106 PRO A O 1
ATOM 776 N N . MET A 1 107 ? 8.367 45.375 6.402 1 84.62 107 MET A N 1
ATOM 777 C CA . MET A 1 107 ? 8.102 45.875 7.746 1 84.62 107 MET A CA 1
ATOM 778 C C . MET A 1 107 ? 7.523 47.281 7.688 1 84.62 107 MET A C 1
ATOM 780 O O . MET A 1 107 ? 8.234 48.25 7.375 1 84.62 107 MET A O 1
ATOM 784 N N . ARG A 1 108 ? 6.336 47.375 7.965 1 76.81 108 ARG A N 1
ATOM 785 C CA . ARG A 1 108 ? 5.68 48.656 7.77 1 76.81 108 ARG A CA 1
ATOM 786 C C . ARG A 1 108 ? 5.637 49.469 9.07 1 76.81 108 ARG A C 1
ATOM 788 O O . ARG A 1 108 ? 5.258 50.625 9.078 1 76.81 108 ARG A O 1
ATOM 795 N N . CYS A 1 109 ? 6.051 48.75 10.117 1 75.88 109 CYS A N 1
ATOM 796 C CA . CYS A 1 109 ? 6.078 49.469 11.383 1 75.88 109 CYS A CA 1
ATOM 797 C C . CYS A 1 109 ? 7.434 50.125 11.609 1 75.88 109 CYS A C 1
ATOM 799 O O . CYS A 1 109 ? 8.328 50 10.766 1 75.88 109 CYS A O 1
ATOM 801 N N . HIS A 1 110 ? 7.445 50.969 12.633 1 72.44 110 HIS A N 1
ATOM 802 C CA . HIS A 1 110 ? 8.578 51.875 12.867 1 72.44 110 HIS A CA 1
ATOM 803 C C . HIS A 1 110 ? 9.836 51.094 13.195 1 72.44 110 HIS A C 1
ATOM 805 O O . HIS A 1 110 ? 10.945 51.625 13.188 1 72.44 110 HIS A O 1
ATOM 811 N N . SER A 1 111 ? 9.648 49.812 13.367 1 71.81 111 SER A N 1
ATOM 812 C CA . SER A 1 111 ? 10.867 49.062 13.617 1 71.81 111 SER A CA 1
ATOM 813 C C . SER A 1 111 ? 11.711 48.938 12.352 1 71.81 111 SER A C 1
ATOM 815 O O . SER A 1 111 ? 11.172 48.719 11.266 1 71.81 111 SER A O 1
ATOM 817 N N . GLU A 1 112 ? 12.961 49.344 12.305 1 79 112 GLU A N 1
ATOM 818 C CA . GLU A 1 112 ? 13.859 49.281 11.156 1 79 112 GLU A CA 1
ATOM 819 C C . GLU A 1 112 ? 14.664 48 11.156 1 79 112 GLU A C 1
ATOM 821 O O . GLU A 1 112 ? 15.664 47.875 10.438 1 79 112 GLU A O 1
ATOM 826 N N . GLY A 1 113 ? 14.227 47.094 12.008 1 88.81 113 GLY A N 1
ATOM 827 C CA . GLY A 1 113 ? 14.984 45.875 12.086 1 88.81 113 GLY A CA 1
ATOM 828 C C . GLY A 1 113 ? 14.5 44.781 11.125 1 88.81 113 GLY A C 1
ATOM 829 O O . GLY A 1 113 ? 13.688 45.062 10.242 1 88.81 113 GLY A O 1
ATOM 830 N N . VAL A 1 114 ? 15.172 43.625 11.172 1 92.81 114 VAL A N 1
ATOM 831 C CA . VAL A 1 114 ? 14.859 42.5 10.328 1 92.81 114 VAL A CA 1
ATOM 832 C C . VAL A 1 114 ? 14.5 41.281 11.195 1 92.81 114 VAL A C 1
ATOM 834 O O . VAL A 1 114 ? 15.133 41.062 12.234 1 92.81 114 VAL A O 1
ATOM 837 N N . LEU A 1 115 ? 13.43 40.625 10.719 1 93.88 115 LEU A N 1
ATOM 838 C CA . LEU A 1 115 ? 13.023 39.375 11.375 1 93.88 115 LEU A CA 1
ATOM 839 C C . LEU A 1 115 ? 12.859 38.25 10.359 1 93.88 115 LEU A C 1
ATOM 841 O O . LEU A 1 115 ? 12.328 38.469 9.273 1 93.88 115 LEU A O 1
ATOM 845 N N . GLU A 1 116 ? 13.352 37.094 10.734 1 96.12 116 GLU A N 1
ATOM 846 C CA . GLU A 1 116 ? 12.969 35.875 10.016 1 96.12 116 GLU A CA 1
ATOM 847 C C . GLU A 1 116 ? 12.258 34.875 10.938 1 96.12 116 GLU A C 1
ATOM 849 O O . GLU A 1 116 ? 12.766 34.562 12.008 1 96.12 116 GLU A O 1
ATOM 854 N N . VAL A 1 117 ? 11.047 34.5 10.492 1 97.06 117 VAL A N 1
ATOM 855 C CA . VAL A 1 117 ? 10.188 33.656 11.297 1 97.06 117 VAL A CA 1
ATOM 856 C C . VAL A 1 117 ? 9.898 32.344 10.555 1 97.06 117 VAL A C 1
ATOM 858 O O . VAL A 1 117 ? 9.469 32.375 9.406 1 97.06 117 VAL A O 1
ATOM 861 N N . PHE A 1 118 ? 10.203 31.234 11.227 1 97.56 118 PHE A N 1
ATOM 862 C CA . PHE A 1 118 ? 9.867 29.922 10.688 1 97.56 118 PHE A CA 1
ATOM 863 C C . PHE A 1 118 ? 8.477 29.5 11.125 1 97.56 118 PHE A C 1
ATOM 865 O O . PHE A 1 118 ? 8.164 29.484 12.312 1 97.56 118 PHE A O 1
ATOM 872 N N . LEU A 1 119 ? 7.629 29.234 10.156 1 97.12 119 LEU A N 1
ATOM 873 C CA . LEU A 1 119 ? 6.27 28.766 10.398 1 97.12 119 LEU A CA 1
ATOM 874 C C . LEU A 1 119 ? 6.137 27.281 10.109 1 97.12 119 LEU A C 1
ATOM 876 O O . LEU A 1 119 ? 6.41 26.828 8.992 1 97.12 119 LEU A O 1
ATOM 880 N N . GLU A 1 120 ? 5.727 26.469 11.078 1 95.12 120 GLU A N 1
ATOM 881 C CA . GLU A 1 120 ? 5.531 25.031 10.961 1 95.12 120 GLU A CA 1
ATOM 882 C C . GLU A 1 120 ? 4.082 24.641 11.234 1 95.12 120 GLU A C 1
ATOM 884 O O . GLU A 1 120 ? 3.553 24.938 12.312 1 95.12 120 GLU A O 1
ATOM 889 N N . PRO A 1 121 ? 3.471 24.078 10.242 1 93 121 PRO A N 1
ATOM 890 C CA . PRO A 1 121 ? 2.113 23.594 10.516 1 93 121 PRO A CA 1
ATOM 891 C C . PRO A 1 121 ? 2.094 22.359 11.406 1 93 121 PRO A C 1
ATOM 893 O O . PRO A 1 121 ? 2.955 21.484 11.273 1 93 121 PRO A O 1
ATOM 896 N N . VAL A 1 122 ? 1.229 22.344 12.398 1 88.81 122 VAL A N 1
ATOM 897 C CA . VAL A 1 122 ? 0.991 21.172 13.219 1 88.81 122 VAL A CA 1
ATOM 898 C C . VAL A 1 122 ? -0.449 20.688 13.039 1 88.81 122 VAL A C 1
ATOM 900 O O . VAL A 1 122 ? -1.393 21.406 13.391 1 88.81 122 VAL A O 1
ATOM 903 N N . ALA A 1 123 ? -0.572 19.578 12.43 1 82.38 123 ALA A N 1
ATOM 904 C CA . ALA A 1 123 ? -1.884 19 12.18 1 82.38 123 ALA A CA 1
ATOM 905 C C . ALA A 1 123 ? -2.178 17.875 13.164 1 82.38 123 ALA A C 1
ATOM 907 O O . ALA A 1 123 ? -1.261 17.188 13.641 1 82.38 123 ALA A O 1
ATOM 908 N N . PRO A 1 124 ? -3.523 17.859 13.555 1 80.62 124 PRO A N 1
ATOM 909 C CA . PRO A 1 124 ? -3.896 16.672 14.328 1 80.62 124 PRO A CA 1
ATOM 910 C C . PRO A 1 124 ? -3.639 15.367 13.578 1 80.62 124 PRO A C 1
ATOM 912 O O . PRO A 1 124 ? -3.559 15.367 12.344 1 80.62 124 PRO A O 1
ATOM 915 N N . THR A 1 125 ? -3.441 14.352 14.398 1 83.75 125 THR A N 1
ATOM 916 C CA . THR A 1 125 ? -3.244 13.039 13.797 1 83.75 125 THR A CA 1
ATOM 917 C C . THR A 1 125 ? -4.508 12.586 13.07 1 83.75 125 THR A C 1
ATOM 919 O O . THR A 1 125 ? -5.613 12.711 13.602 1 83.75 125 THR A O 1
ATOM 922 N N . THR A 1 126 ? -4.387 12.211 11.906 1 88.25 126 THR A N 1
ATOM 923 C CA . THR A 1 126 ? -5.496 11.703 11.109 1 88.25 126 THR A CA 1
ATOM 924 C C . THR A 1 126 ? -6.074 10.438 11.727 1 88.25 126 THR A C 1
ATOM 926 O O . THR A 1 126 ? -5.328 9.555 12.164 1 88.25 126 THR A O 1
ATOM 929 N N . ASN A 1 127 ? -7.402 10.422 11.891 1 94.31 127 ASN A N 1
ATOM 930 C CA . ASN A 1 127 ? -8.086 9.211 12.336 1 94.31 127 ASN A CA 1
ATOM 931 C C . ASN A 1 127 ? -8.555 8.367 11.156 1 94.31 127 ASN A C 1
ATOM 933 O O . ASN A 1 127 ? -9.359 8.82 10.344 1 94.31 127 ASN A O 1
ATOM 937 N N . LEU A 1 128 ? -8 7.219 11.039 1 97.94 128 LEU A N 1
ATOM 938 C CA . LEU A 1 128 ? -8.469 6.254 10.047 1 97.94 128 LEU A CA 1
ATOM 939 C C . LEU A 1 128 ? -9.5 5.309 10.664 1 97.94 128 LEU A C 1
ATOM 941 O O . LEU A 1 128 ? -9.156 4.492 11.523 1 97.94 128 LEU A O 1
ATOM 945 N N . VAL A 1 129 ? -10.719 5.395 10.18 1 98.69 129 VAL A N 1
ATOM 946 C CA . VAL A 1 129 ? -11.812 4.559 10.656 1 98.69 129 VAL A CA 1
ATOM 947 C C . VAL A 1 129 ? -12.039 3.4 9.688 1 98.69 129 VAL A C 1
ATOM 949 O O . VAL A 1 129 ? -12.352 3.615 8.516 1 98.69 129 VAL A O 1
ATOM 952 N N . VAL A 1 130 ? -11.852 2.234 10.156 1 98.81 130 VAL A N 1
ATOM 953 C CA . VAL A 1 130 ? -12.109 1.025 9.383 1 98.81 130 VAL A CA 1
ATOM 954 C C . VAL A 1 130 ? -13.391 0.36 9.867 1 98.81 130 VAL A C 1
ATOM 956 O O . VAL A 1 130 ? -13.484 -0.053 11.023 1 98.81 130 VAL A O 1
ATOM 959 N N . VAL A 1 131 ? -14.352 0.239 8.969 1 98.69 131 VAL A N 1
ATOM 960 C CA . VAL A 1 131 ? -15.648 -0.326 9.328 1 98.69 131 VAL A CA 1
ATOM 961 C C . VAL A 1 131 ? -15.727 -1.778 8.859 1 98.69 131 VAL A C 1
ATOM 963 O O . VAL A 1 131 ? -15.766 -2.051 7.656 1 98.69 131 VAL A O 1
ATOM 966 N N . GLY A 1 132 ? -15.773 -2.686 9.828 1 97.38 132 GLY A N 1
ATOM 967 C CA . GLY A 1 132 ? -15.891 -4.098 9.508 1 97.38 132 GLY A CA 1
ATOM 968 C C . GLY A 1 132 ? -14.844 -4.953 10.203 1 97.38 132 GLY A C 1
ATOM 969 O O . GLY A 1 132 ? -13.805 -4.445 10.641 1 97.38 132 GLY A O 1
ATOM 970 N N . ASP A 1 133 ? -15.125 -6.242 10.188 1 95.06 133 ASP A N 1
ATOM 971 C CA . ASP A 1 133 ? -14.227 -7.227 10.781 1 95.06 133 ASP A CA 1
ATOM 972 C C . ASP A 1 133 ? -13.773 -8.25 9.75 1 95.06 133 ASP A C 1
ATOM 974 O O . ASP A 1 133 ? -13.414 -9.383 10.094 1 95.06 133 ASP A O 1
ATOM 978 N N . SER A 1 134 ? -13.883 -7.922 8.523 1 94.5 134 SER A N 1
ATOM 979 C CA . SER A 1 134 ? -13.469 -8.797 7.434 1 94.5 134 SER A CA 1
ATOM 980 C C . SER A 1 134 ? -11.953 -8.977 7.422 1 94.5 134 SER A C 1
ATOM 982 O O . SER A 1 134 ? -11.227 -8.203 8.055 1 94.5 134 SER A O 1
ATOM 984 N N . PRO A 1 135 ? -11.477 -9.984 6.707 1 95.94 135 PRO A N 1
ATOM 985 C CA . PRO A 1 135 ? -10.023 -10.133 6.555 1 95.94 135 PRO A CA 1
ATOM 986 C C . PRO A 1 135 ? -9.367 -8.891 5.969 1 95.94 135 PRO A C 1
ATOM 988 O O . PRO A 1 135 ? -8.258 -8.523 6.379 1 95.94 135 PRO A O 1
ATOM 991 N N . VAL A 1 136 ? -10.047 -8.242 5.07 1 97.69 136 VAL A N 1
ATOM 992 C CA . VAL A 1 136 ? -9.531 -7.016 4.477 1 97.69 136 VAL A CA 1
ATOM 993 C C . VAL A 1 136 ? -9.438 -5.93 5.547 1 97.69 136 VAL A C 1
ATOM 995 O O . VAL A 1 136 ? -8.414 -5.246 5.656 1 97.69 136 VAL A O 1
ATOM 998 N N . ALA A 1 137 ? -10.461 -5.793 6.34 1 98.12 137 ALA A N 1
ATOM 999 C CA . ALA A 1 137 ? -10.5 -4.777 7.391 1 98.12 137 ALA A CA 1
ATOM 1000 C C . ALA A 1 137 ? -9.383 -5 8.406 1 98.12 137 ALA A C 1
ATOM 1002 O O . ALA A 1 137 ? -8.672 -4.059 8.773 1 98.12 137 ALA A O 1
ATOM 1003 N N . GLN A 1 138 ? -9.234 -6.207 8.797 1 97.81 138 GLN A N 1
ATOM 1004 C CA . GLN A 1 138 ? -8.219 -6.527 9.797 1 97.81 138 GLN A CA 1
ATOM 1005 C C . GLN A 1 138 ? -6.816 -6.309 9.234 1 97.81 138 GLN A C 1
ATOM 1007 O O . GLN A 1 138 ? -5.941 -5.773 9.914 1 97.81 138 GLN A O 1
ATOM 1012 N N . SER A 1 139 ? -6.621 -6.746 8.031 1 98.38 139 SER A N 1
ATOM 1013 C CA . SER A 1 139 ? -5.332 -6.543 7.383 1 98.38 139 SER A CA 1
ATOM 1014 C C . SER A 1 139 ? -5.016 -5.059 7.238 1 98.38 139 SER A C 1
ATOM 1016 O O . SER A 1 139 ? -3.877 -4.637 7.465 1 98.38 139 SER A O 1
ATOM 1018 N N . LEU A 1 140 ? -6.008 -4.242 6.879 1 98.69 140 LEU A N 1
ATOM 1019 C CA . LEU A 1 140 ? -5.805 -2.805 6.754 1 98.69 140 LEU A CA 1
ATOM 1020 C C . LEU A 1 140 ? -5.41 -2.193 8.094 1 98.69 140 LEU A C 1
ATOM 1022 O O . LEU A 1 140 ? -4.527 -1.336 8.156 1 98.69 140 LEU A O 1
ATOM 1026 N N . ALA A 1 141 ? -6.082 -2.613 9.141 1 98.31 141 ALA A N 1
ATOM 1027 C CA . ALA A 1 141 ? -5.746 -2.115 10.469 1 98.31 141 ALA A CA 1
ATOM 1028 C C . ALA A 1 141 ? -4.289 -2.422 10.812 1 98.31 141 ALA A C 1
ATOM 1030 O O . ALA A 1 141 ? -3.588 -1.575 11.375 1 98.31 141 ALA A O 1
ATOM 1031 N N . ARG A 1 142 ? -3.822 -3.611 10.477 1 98.19 142 ARG A N 1
ATOM 1032 C CA . ARG A 1 142 ? -2.439 -3.994 10.75 1 98.19 142 ARG A CA 1
ATOM 1033 C C . ARG A 1 142 ? -1.47 -3.168 9.914 1 98.19 142 ARG A C 1
ATOM 1035 O O . ARG A 1 142 ? -0.496 -2.623 10.438 1 98.19 142 ARG A O 1
ATOM 1042 N N . LEU A 1 143 ? -1.764 -3.006 8.672 1 98.62 143 LEU A N 1
ATOM 1043 C CA . LEU A 1 143 ? -0.895 -2.244 7.785 1 98.62 143 LEU A CA 1
ATOM 1044 C C . LEU A 1 143 ? -0.859 -0.773 8.188 1 98.62 143 LEU A C 1
ATOM 1046 O O . LEU A 1 143 ? 0.201 -0.145 8.164 1 98.62 143 LEU A O 1
ATOM 1050 N N . ALA A 1 144 ? -2.006 -0.235 8.57 1 98.38 144 ALA A N 1
ATOM 1051 C CA . ALA A 1 144 ? -2.137 1.188 8.867 1 98.38 144 ALA A CA 1
ATOM 1052 C C . ALA A 1 144 ? -1.341 1.56 10.117 1 98.38 144 ALA A C 1
ATOM 1054 O O . ALA A 1 144 ? -1.027 2.732 10.336 1 98.38 144 ALA A O 1
ATOM 1055 N N . SER A 1 145 ? -1.021 0.624 10.953 1 95.94 145 SER A N 1
ATOM 1056 C CA . SER A 1 145 ? -0.255 0.884 12.172 1 95.94 145 SER A CA 1
ATOM 1057 C C . SER A 1 145 ? 1.15 1.376 11.844 1 95.94 145 SER A C 1
ATOM 1059 O O . SER A 1 145 ? 1.842 1.915 12.711 1 95.94 145 SER A O 1
ATOM 1061 N N . GLU A 1 146 ? 1.572 1.161 10.578 1 96.31 146 GLU A N 1
ATOM 1062 C CA . GLU A 1 146 ? 2.877 1.63 10.117 1 96.31 146 GLU A CA 1
ATOM 1063 C C . GLU A 1 146 ? 2.859 3.133 9.852 1 96.31 146 GLU A C 1
ATOM 1065 O O . GLU A 1 146 ? 3.91 3.779 9.844 1 96.31 146 GLU A O 1
ATOM 1070 N N . LEU A 1 147 ? 1.688 3.672 9.648 1 96 147 LEU A N 1
ATOM 1071 C CA . LEU A 1 147 ? 1.535 5.086 9.328 1 96 147 LEU A CA 1
ATOM 1072 C C . LEU A 1 147 ? 1.345 5.918 10.586 1 96 147 LEU A C 1
ATOM 1074 O O . LEU A 1 147 ? 1.084 5.371 11.664 1 96 147 LEU A O 1
ATOM 1078 N N . ASP A 1 148 ? 1.54 7.23 10.477 1 90.31 148 ASP A N 1
ATOM 1079 C CA . ASP A 1 148 ? 1.251 8.156 11.562 1 90.31 148 ASP A CA 1
ATOM 1080 C C . ASP A 1 148 ? -0.224 8.547 11.578 1 90.31 148 ASP A C 1
ATOM 1082 O O . ASP A 1 148 ? -0.564 9.711 11.367 1 90.31 148 ASP A O 1
ATOM 1086 N N . VAL A 1 149 ? -1.075 7.543 11.836 1 93.44 149 VAL A N 1
ATOM 1087 C CA . VAL A 1 149 ? -2.52 7.73 11.938 1 93.44 149 VAL A CA 1
ATOM 1088 C C . VAL A 1 149 ? -3.049 7 13.172 1 93.44 149 VAL A C 1
ATOM 1090 O O . VAL A 1 149 ? -2.424 6.055 13.656 1 93.44 149 VAL A O 1
ATOM 1093 N N . ASP A 1 150 ? -4.156 7.496 13.703 1 94.12 150 ASP A N 1
ATOM 1094 C CA . ASP A 1 150 ? -4.926 6.758 14.695 1 94.12 150 ASP A CA 1
ATOM 1095 C C . ASP A 1 150 ? -5.957 5.848 14.031 1 94.12 150 ASP A C 1
ATOM 1097 O O . ASP A 1 150 ? -6.754 6.305 13.203 1 94.12 150 ASP A O 1
ATOM 1101 N N . VAL A 1 151 ? -5.902 4.547 14.375 1 97.56 151 VAL A N 1
ATOM 1102 C CA . VAL A 1 151 ? -6.801 3.592 13.734 1 97.56 151 VAL A CA 1
ATOM 1103 C C . VAL A 1 151 ? -7.945 3.244 14.68 1 97.56 151 VAL A C 1
ATOM 1105 O O . VAL A 1 151 ? -7.719 2.865 15.828 1 97.56 151 VAL A O 1
ATOM 1108 N N . THR A 1 152 ? -9.141 3.412 14.203 1 97.88 152 THR A N 1
ATOM 1109 C CA . THR A 1 152 ? -10.344 2.973 14.898 1 97.88 152 THR A CA 1
ATOM 1110 C C . THR A 1 152 ? -11.086 1.917 14.086 1 97.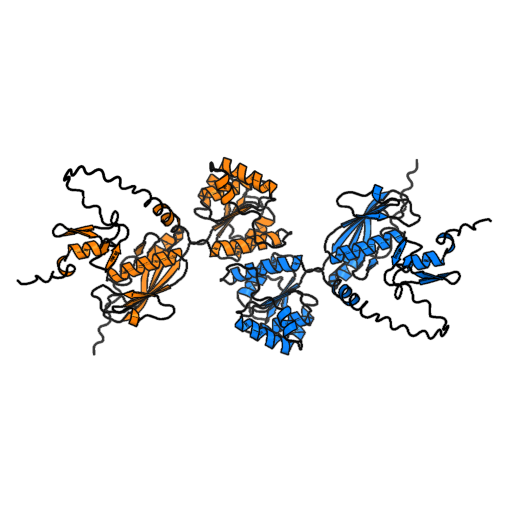88 152 THR A C 1
ATOM 1112 O O . THR A 1 152 ? -11.422 2.148 12.922 1 97.88 152 THR A O 1
ATOM 1115 N N . LEU A 1 153 ? -11.273 0.769 14.633 1 98.25 153 LEU A N 1
ATOM 1116 C CA . LEU A 1 153 ? -12.039 -0.3 14 1 98.25 153 LEU A CA 1
ATOM 1117 C C . LEU A 1 153 ? -13.477 -0.318 14.516 1 98.25 153 LEU A C 1
ATOM 1119 O O . LEU A 1 153 ? -13.703 -0.399 15.727 1 98.25 153 LEU A O 1
ATOM 1123 N N . VAL A 1 154 ? -14.445 -0.211 13.648 1 98.31 154 VAL A N 1
ATOM 1124 C CA . VAL A 1 154 ? -15.867 -0.239 13.977 1 98.31 154 VAL A CA 1
ATOM 1125 C C . VAL A 1 154 ? -16.438 -1.629 13.695 1 98.31 154 VAL A C 1
ATOM 1127 O O . VAL A 1 154 ? -16.359 -2.119 12.57 1 98.31 154 VAL A O 1
ATOM 1130 N N . VAL A 1 155 ? -17 -2.209 14.711 1 97.44 155 VAL A N 1
ATOM 1131 C CA . VAL A 1 155 ? -17.5 -3.574 14.586 1 97.44 155 VAL A CA 1
ATOM 1132 C C . VAL A 1 155 ? -18.844 -3.703 15.305 1 97.44 155 VAL A C 1
ATOM 1134 O O . VAL A 1 155 ? -19.219 -2.826 16.078 1 97.44 155 VAL A O 1
ATOM 1137 N N . ASP A 1 156 ? -19.562 -4.758 14.992 1 93.94 156 ASP A N 1
ATOM 1138 C CA . ASP A 1 156 ? -20.859 -4.977 15.617 1 93.94 156 ASP A CA 1
ATOM 1139 C C . ASP A 1 156 ? -20.719 -5.688 16.953 1 93.94 156 ASP A C 1
ATOM 1141 O O . ASP A 1 156 ? -21.609 -5.605 17.812 1 93.94 156 ASP A O 1
ATOM 1145 N N . ASP A 1 157 ? -19.594 -6.355 17.125 1 89.69 157 ASP A N 1
ATOM 1146 C CA . ASP A 1 157 ? -19.297 -7.055 18.359 1 89.69 157 ASP A CA 1
ATOM 1147 C C . ASP A 1 157 ? -17.859 -6.758 18.828 1 89.69 157 ASP A C 1
ATOM 1149 O O . ASP A 1 157 ? -16.906 -7.34 18.312 1 89.69 157 ASP A O 1
ATOM 1153 N N . ALA A 1 158 ? -17.766 -6.02 19.891 1 85.25 158 ALA A N 1
ATOM 1154 C CA . ALA A 1 158 ? -16.453 -5.539 20.344 1 85.25 158 ALA A CA 1
ATOM 1155 C C . ALA A 1 158 ? -15.672 -6.645 21.047 1 85.25 158 ALA A C 1
ATOM 1157 O O . ALA A 1 158 ? -14.445 -6.578 21.141 1 85.25 158 ALA A O 1
ATOM 1158 N N . ASP A 1 159 ? -16.312 -7.664 21.453 1 84.62 159 ASP A N 1
ATOM 1159 C CA . ASP A 1 159 ? -15.68 -8.648 22.328 1 84.62 159 ASP A CA 1
ATOM 1160 C C . ASP A 1 159 ? -15.078 -9.797 21.516 1 84.62 159 ASP A C 1
ATOM 1162 O O . ASP A 1 159 ? -14.336 -10.617 22.047 1 84.62 159 ASP A O 1
ATOM 1166 N N . ALA A 1 160 ? -15.398 -9.812 20.25 1 84.06 160 ALA A N 1
ATOM 1167 C CA . ALA A 1 160 ? -14.875 -10.891 19.438 1 84.06 160 ALA A CA 1
ATOM 1168 C C . ALA A 1 160 ? -13.359 -10.773 19.281 1 84.06 160 ALA A C 1
ATOM 1170 O O . ALA A 1 160 ? -12.82 -9.672 19.219 1 84.06 160 ALA A O 1
ATOM 1171 N N . ALA A 1 161 ? -12.672 -11.891 19.344 1 84.44 161 ALA A N 1
ATOM 1172 C CA . ALA A 1 161 ? -11.227 -11.906 19.109 1 84.44 161 ALA A CA 1
ATOM 1173 C C . ALA A 1 161 ? -10.898 -11.461 17.688 1 84.44 161 ALA A C 1
ATOM 1175 O O . ALA A 1 161 ? -11.602 -11.82 16.734 1 84.44 161 ALA A O 1
ATOM 1176 N N . ARG A 1 162 ? -9.992 -10.539 17.672 1 89.06 162 ARG A N 1
ATOM 1177 C CA . ARG A 1 162 ? -9.547 -10.055 16.375 1 89.06 162 ARG A CA 1
ATOM 1178 C C . ARG A 1 162 ? -8.031 -9.891 16.344 1 89.06 162 ARG A C 1
ATOM 1180 O O . ARG A 1 162 ? -7.395 -9.711 17.375 1 89.06 162 ARG A O 1
ATOM 1187 N N . ASP A 1 163 ? -7.496 -10.102 15.18 1 93.38 163 ASP A N 1
ATOM 1188 C CA . ASP A 1 163 ? -6.051 -9.992 15.008 1 93.38 163 ASP A CA 1
ATOM 1189 C C . ASP A 1 163 ? -5.664 -8.609 14.492 1 93.38 163 ASP A C 1
ATOM 1191 O O . ASP A 1 163 ? -5.395 -8.438 13.297 1 93.38 163 ASP A O 1
ATOM 1195 N N . VAL A 1 164 ? -5.703 -7.621 15.383 1 96.38 164 VAL A N 1
ATOM 1196 C CA . VAL A 1 164 ? -5.32 -6.25 15.062 1 96.38 164 VAL A CA 1
ATOM 1197 C C . VAL A 1 164 ? -4.363 -5.719 16.125 1 96.38 164 VAL A C 1
ATOM 1199 O O . VAL A 1 164 ? -4.293 -6.258 17.234 1 96.38 164 VAL A O 1
ATOM 1202 N N . PRO A 1 165 ? -3.561 -4.77 15.836 1 96 165 PRO A N 1
ATOM 1203 C CA . PRO A 1 165 ? -2.607 -4.227 16.797 1 96 165 PRO A CA 1
ATOM 1204 C C . PRO A 1 165 ? -3.285 -3.721 18.078 1 96 165 PRO A C 1
ATOM 1206 O O . PRO A 1 165 ? -4.414 -3.229 18.031 1 96 165 PRO A O 1
ATOM 1209 N N . GLU A 1 166 ? -2.605 -3.764 19.125 1 93.56 166 GLU A N 1
ATOM 1210 C CA . GLU A 1 166 ? -3.121 -3.352 20.438 1 93.56 166 GLU A CA 1
ATOM 1211 C C . GLU A 1 166 ? -3.512 -1.877 20.422 1 93.56 166 GLU A C 1
ATOM 1213 O O . GLU A 1 166 ? -4.457 -1.478 21.109 1 93.56 166 GLU A O 1
ATOM 1218 N N . ALA A 1 167 ? -2.842 -1.105 19.672 1 93.94 167 ALA A N 1
ATOM 1219 C CA . ALA A 1 167 ? -3.053 0.34 19.641 1 93.94 167 ALA A CA 1
ATOM 1220 C C . ALA A 1 167 ? -4.332 0.692 18.891 1 93.94 167 ALA A C 1
ATOM 1222 O O . ALA A 1 167 ? -4.805 1.831 18.953 1 93.94 167 ALA A O 1
ATOM 1223 N N . THR A 1 168 ? -4.945 -0.283 18.234 1 96.12 168 THR A N 1
ATOM 1224 C CA . THR A 1 168 ? -6.176 -0.046 17.484 1 96.12 168 THR A CA 1
ATOM 1225 C C . THR A 1 168 ? -7.352 0.183 18.438 1 96.12 168 THR A C 1
ATOM 1227 O O . THR A 1 168 ? -7.625 -0.647 19.297 1 96.12 168 THR A O 1
ATOM 1230 N N . ALA A 1 169 ? -8.008 1.333 18.312 1 96.06 169 ALA A N 1
ATOM 1231 C CA . ALA A 1 169 ? -9.234 1.576 19.078 1 96.06 169 ALA A CA 1
ATOM 1232 C C . ALA A 1 169 ? -10.398 0.768 18.5 1 96.06 169 ALA A C 1
ATOM 1234 O O . ALA A 1 169 ? -10.594 0.716 17.297 1 96.06 169 ALA A O 1
ATOM 1235 N N . ILE A 1 170 ? -11.156 0.113 19.375 1 97.25 170 ILE A N 1
ATOM 1236 C CA . ILE A 1 170 ? -12.289 -0.699 18.953 1 97.25 170 ILE A CA 1
ATOM 1237 C C . ILE A 1 170 ? -13.594 -0.024 19.359 1 97.25 170 ILE A C 1
ATOM 1239 O O . ILE A 1 170 ? -13.797 0.302 20.531 1 97.25 170 ILE A O 1
ATOM 1243 N N . LEU A 1 171 ? -14.422 0.274 18.422 1 97 171 LEU A N 1
ATOM 1244 C CA . LEU A 1 171 ? -15.758 0.801 18.656 1 97 171 LEU A CA 1
ATOM 1245 C C . LEU A 1 171 ? -16.812 -0.263 18.375 1 97 171 LEU A C 1
ATOM 1247 O O . LEU A 1 171 ? -16.984 -0.7 17.234 1 97 171 LEU A O 1
ATOM 1251 N N . GLY A 1 172 ? -17.578 -0.686 19.312 1 96.69 172 GLY A N 1
ATOM 1252 C CA . GLY A 1 172 ? -18.516 -1.795 19.234 1 96.69 172 GLY A CA 1
ATOM 1253 C C . GLY A 1 172 ? -19.922 -1.359 18.891 1 96.69 172 GLY A C 1
ATOM 1254 O O . GLY A 1 172 ? -20.891 -1.852 19.484 1 96.69 172 GLY A O 1
ATOM 1255 N N . THR A 1 173 ? -20.078 -0.337 18.094 1 96.69 173 THR A N 1
ATOM 1256 C CA . THR A 1 173 ? -21.375 0.082 17.578 1 96.69 173 THR A CA 1
ATOM 1257 C C . THR A 1 173 ? -21.297 0.391 16.094 1 96.69 173 THR A C 1
ATOM 1259 O O . THR A 1 173 ? -20.281 0.909 15.609 1 96.69 173 THR A O 1
ATOM 1262 N N . VAL A 1 174 ? -22.328 0.09 15.438 1 97.06 174 VAL A N 1
ATOM 1263 C CA . VAL A 1 174 ? -22.359 0.36 14 1 97.06 174 VAL A CA 1
ATOM 1264 C C . VAL A 1 174 ? -23.438 1.392 13.695 1 97.06 174 VAL A C 1
ATOM 1266 O O . VAL A 1 174 ? -23.812 1.581 12.531 1 97.06 174 VAL A O 1
ATOM 1269 N N . ASP A 1 175 ? -23.984 1.986 14.766 1 98.06 175 ASP A N 1
ATOM 1270 C CA . ASP A 1 175 ? -24.922 3.09 14.547 1 98.06 175 ASP A CA 1
ATOM 1271 C C . A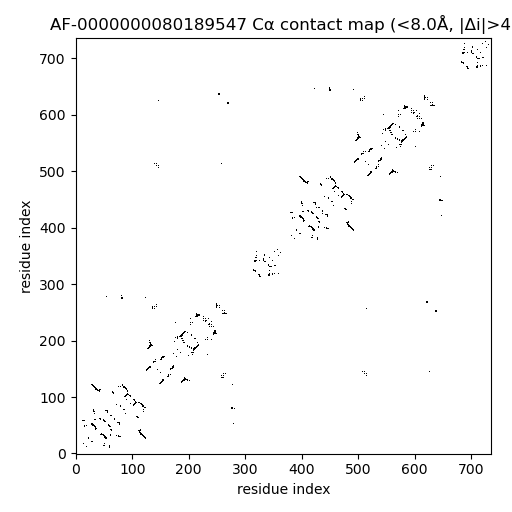SP A 1 175 ? -24.203 4.297 13.938 1 98.06 175 ASP A C 1
ATOM 1273 O O . ASP A 1 175 ? -23.234 4.801 14.508 1 98.06 175 ASP A O 1
ATOM 1277 N N . PRO A 1 176 ? -24.688 4.766 12.82 1 98.44 176 PRO A N 1
ATOM 1278 C CA . PRO A 1 176 ? -23.938 5.809 12.102 1 98.44 176 PRO A CA 1
ATOM 1279 C C . PRO A 1 176 ? -23.719 7.059 12.945 1 98.44 176 PRO A C 1
ATOM 1281 O O . PRO A 1 176 ? -22.609 7.602 12.961 1 98.44 176 PRO A O 1
ATOM 1284 N N . SER A 1 177 ? -24.734 7.492 13.688 1 97.88 177 SER A N 1
ATOM 1285 C CA . SER A 1 177 ? -24.609 8.703 14.492 1 97.88 177 SER A CA 1
ATOM 1286 C C . SER A 1 177 ? -23.641 8.508 15.648 1 97.88 177 SER A C 1
ATOM 1288 O O . SER A 1 177 ? -22.859 9.406 15.969 1 97.88 177 SER A O 1
ATOM 1290 N N . GLU A 1 178 ? -23.719 7.402 16.266 1 97.75 178 GLU A N 1
ATOM 1291 C CA . GLU A 1 178 ? -22.812 7.098 17.375 1 97.75 178 GLU A CA 1
ATOM 1292 C C . GLU A 1 178 ? -21.375 7.012 16.891 1 97.75 178 GLU A C 1
ATOM 1294 O O . GLU A 1 178 ? -20.469 7.5 17.562 1 97.75 178 GLU A O 1
ATOM 1299 N N . VAL A 1 179 ? -21.172 6.379 15.758 1 98 179 VAL A N 1
ATOM 1300 C CA . VAL A 1 179 ? -19.844 6.258 15.188 1 98 179 VAL A CA 1
ATOM 1301 C C . VAL A 1 179 ? -19.297 7.645 14.852 1 98 179 VAL A C 1
ATOM 1303 O O . VAL A 1 179 ? -18.172 7.984 15.219 1 98 179 VAL A O 1
ATOM 1306 N N . ALA A 1 180 ? -20.094 8.461 14.188 1 97.56 180 ALA A N 1
ATOM 1307 C CA . ALA A 1 180 ? -19.672 9.805 13.789 1 97.56 180 ALA A CA 1
ATOM 1308 C C . ALA A 1 180 ? -19.266 10.633 15.008 1 97.56 180 ALA A C 1
ATOM 1310 O O . ALA A 1 180 ? -18.266 11.336 14.977 1 97.56 180 ALA A O 1
ATOM 1311 N N . ASP A 1 181 ? -20.016 10.5 16.078 1 95.44 181 ASP A N 1
ATOM 1312 C CA . ASP A 1 181 ? -19.734 11.242 17.312 1 95.44 181 ASP A CA 1
ATOM 1313 C C . ASP A 1 181 ? -18.422 10.773 17.938 1 95.44 181 ASP A C 1
ATOM 1315 O O . ASP A 1 181 ? -17.656 11.594 18.453 1 95.44 181 ASP A O 1
ATOM 1319 N N . ALA A 1 182 ? -18.188 9.531 17.875 1 95.12 182 ALA A N 1
ATOM 1320 C CA . ALA A 1 182 ? -17.031 8.93 18.547 1 95.12 182 ALA A CA 1
ATOM 1321 C C . ALA A 1 182 ? -15.742 9.242 17.797 1 95.12 182 ALA A C 1
ATOM 1323 O O . ALA A 1 182 ? -14.703 9.461 18.422 1 95.12 182 ALA A O 1
ATOM 1324 N N . VAL A 1 183 ? -15.75 9.273 16.469 1 92.62 183 VAL A N 1
ATOM 1325 C CA . VAL A 1 183 ? -14.523 9.359 15.68 1 92.62 183 VAL A CA 1
ATOM 1326 C C . VAL A 1 183 ? -14.156 10.82 15.453 1 92.62 183 VAL A C 1
ATOM 1328 O O . VAL A 1 183 ? -13.023 11.133 15.07 1 92.62 183 VAL A O 1
ATOM 1331 N N . GLY A 1 184 ? -15.055 11.703 15.688 1 87.38 184 GLY A N 1
ATOM 1332 C CA . GLY A 1 184 ? -14.758 13.125 15.547 1 87.38 184 GLY A CA 1
ATOM 1333 C C . GLY A 1 184 ? -14.844 13.609 14.117 1 87.38 184 GLY A C 1
ATOM 1334 O O . GLY A 1 184 ? -15.445 12.953 13.266 1 87.38 184 GLY A O 1
ATOM 1335 N N . ASP A 1 185 ? -14.188 14.789 13.891 1 83.88 185 ASP A N 1
ATOM 1336 C CA . ASP A 1 185 ? -14.406 15.477 12.617 1 83.88 185 ASP A CA 1
ATOM 1337 C C . ASP A 1 185 ? -13.367 15.062 11.578 1 83.88 185 ASP A C 1
ATOM 1339 O O . ASP A 1 185 ? -12.188 14.891 11.906 1 83.88 185 ASP A O 1
ATOM 1343 N N . ALA A 1 186 ? -13.812 14.836 10.422 1 88.25 186 ALA A N 1
ATOM 1344 C CA . ALA A 1 186 ? -13.047 14.703 9.188 1 88.25 186 ALA A CA 1
ATOM 1345 C C . ALA A 1 186 ? -12.141 13.477 9.242 1 88.25 186 ALA A C 1
ATOM 1347 O O . ALA A 1 186 ? -10.953 13.555 8.914 1 88.25 186 ALA A O 1
ATOM 1348 N N . PRO A 1 187 ? -12.641 12.352 9.703 1 94.62 187 PRO A N 1
ATOM 1349 C CA . PRO A 1 187 ? -11.859 11.117 9.609 1 94.62 187 PRO A CA 1
ATOM 1350 C C . PRO A 1 187 ? -11.719 10.617 8.172 1 94.62 187 PRO A C 1
ATOM 1352 O O . PRO A 1 187 ? -12.422 11.094 7.277 1 94.62 187 PRO A O 1
ATOM 1355 N N . LEU A 1 188 ? -10.805 9.734 7.965 1 97.44 188 LEU A N 1
ATOM 1356 C CA . LEU A 1 188 ? -10.852 8.891 6.781 1 97.44 188 LEU A CA 1
ATOM 1357 C C . LEU A 1 188 ? -11.586 7.586 7.074 1 97.44 188 LEU A C 1
ATOM 1359 O O . LEU A 1 188 ? -11.344 6.949 8.102 1 97.44 188 LEU A O 1
ATOM 1363 N N . VAL A 1 189 ? -12.516 7.238 6.191 1 98.75 189 VAL A N 1
ATOM 1364 C CA . VAL A 1 189 ? -13.352 6.07 6.469 1 98.75 189 VAL A CA 1
ATOM 1365 C C . VAL A 1 189 ? -13.18 5.039 5.355 1 98.75 189 VAL A C 1
ATOM 1367 O O . VAL A 1 189 ? -13.211 5.383 4.172 1 98.75 189 VAL A O 1
ATOM 1370 N N . VAL A 1 190 ? -12.953 3.828 5.73 1 98.88 190 VAL A N 1
ATOM 1371 C CA . VAL A 1 190 ? -12.984 2.693 4.812 1 98.88 190 VAL A CA 1
ATOM 1372 C C . VAL A 1 190 ? -14.016 1.671 5.285 1 98.88 190 VAL A C 1
ATOM 1374 O O . VAL A 1 190 ? -13.898 1.137 6.391 1 98.88 190 VAL A O 1
ATOM 1377 N N . ALA A 1 191 ? -14.992 1.433 4.469 1 98.75 191 ALA A N 1
ATOM 1378 C CA . ALA A 1 191 ? -16.016 0.433 4.777 1 98.75 191 ALA A CA 1
ATOM 1379 C C . ALA A 1 191 ? -15.695 -0.897 4.098 1 98.75 191 ALA A C 1
ATOM 1381 O O . ALA A 1 191 ? -15.688 -0.985 2.869 1 98.75 191 ALA A O 1
ATOM 1382 N N . ALA A 1 192 ? -15.453 -1.917 4.84 1 97.94 192 ALA A N 1
ATOM 1383 C CA . ALA A 1 192 ? -15.086 -3.242 4.352 1 97.94 192 ALA A CA 1
ATOM 1384 C C . ALA A 1 192 ? -15.695 -4.336 5.227 1 97.94 192 ALA A C 1
ATOM 1386 O O . ALA A 1 192 ? -14.984 -5.238 5.684 1 97.94 192 ALA A O 1
ATOM 1387 N N . SER A 1 193 ? -16.938 -4.352 5.387 1 95.88 193 SER A N 1
ATOM 1388 C CA . SER A 1 193 ? -17.609 -5.301 6.273 1 95.88 193 SER A CA 1
ATOM 1389 C C . SER A 1 193 ? -18.172 -6.488 5.492 1 95.88 193 SER A C 1
ATOM 1391 O O . SER A 1 193 ? -18.938 -7.285 6.031 1 95.88 193 SER A O 1
ATOM 1393 N N . MET A 1 194 ? -17.812 -6.535 4.223 1 93 194 MET A N 1
ATOM 1394 C CA . MET A 1 194 ? -18.312 -7.594 3.346 1 93 194 MET A CA 1
ATOM 1395 C C . MET A 1 194 ? -19.828 -7.578 3.273 1 93 194 MET A C 1
ATOM 1397 O O . MET A 1 194 ? -20.469 -8.633 3.334 1 93 194 MET A O 1
ATOM 1401 N N . GLY A 1 195 ? -20.391 -6.363 3.273 1 92 195 GLY A N 1
ATOM 1402 C CA . GLY A 1 195 ? -21.812 -6.176 3.033 1 92 195 GLY A CA 1
ATOM 1403 C C . GLY A 1 195 ? -22.641 -6.215 4.301 1 92 195 GLY A C 1
ATOM 1404 O O . GLY A 1 195 ? -23.859 -5.988 4.266 1 92 195 GLY A O 1
ATOM 1405 N N . GLN A 1 196 ? -22.156 -6.477 5.41 1 94.12 196 GLN A N 1
ATOM 1406 C CA . GLN A 1 196 ? -22.922 -6.605 6.648 1 94.12 196 GLN A CA 1
ATOM 1407 C C . GLN A 1 196 ? -23.422 -5.25 7.129 1 94.12 196 GLN A C 1
ATOM 1409 O O . GLN A 1 196 ? -24.609 -5.098 7.449 1 94.12 196 GLN A O 1
ATOM 1414 N N . TYR A 1 197 ? -22.594 -4.238 7.184 1 96.94 197 TYR A N 1
ATOM 1415 C CA . TYR A 1 197 ? -23 -2.912 7.629 1 96.94 197 TYR A CA 1
ATOM 1416 C C . TYR A 1 197 ? -22.188 -1.827 6.938 1 96.94 197 TYR A C 1
ATOM 1418 O O . TYR A 1 197 ? -21.891 -0.791 7.539 1 96.94 197 TYR A O 1
ATOM 1426 N N . ASP A 1 198 ? -21.812 -2.076 5.734 1 98 198 ASP A N 1
ATOM 1427 C CA . ASP A 1 198 ? -21.062 -1.109 4.938 1 98 198 ASP A CA 1
ATOM 1428 C C . ASP A 1 198 ? -21.828 0.212 4.824 1 98 198 ASP A C 1
ATOM 1430 O O . ASP A 1 198 ? -21.234 1.285 4.973 1 98 198 ASP A O 1
ATOM 1434 N N . ALA A 1 199 ? -23.125 0.11 4.605 1 98.5 199 ALA A N 1
ATOM 1435 C CA . ALA A 1 199 ? -23.938 1.317 4.449 1 98.5 199 ALA A CA 1
ATOM 1436 C C . ALA A 1 199 ? -23.906 2.172 5.711 1 98.5 199 ALA A C 1
ATOM 1438 O O . ALA A 1 199 ? -23.906 3.402 5.637 1 98.5 199 ALA A O 1
ATOM 1439 N N . ARG A 1 200 ? -23.906 1.564 6.82 1 98.5 200 ARG A N 1
ATOM 1440 C CA . ARG A 1 200 ? -23.828 2.273 8.094 1 98.5 200 ARG A CA 1
ATOM 1441 C C . ARG A 1 200 ? -22.484 2.988 8.242 1 98.5 200 ARG A C 1
ATOM 1443 O O . ARG A 1 200 ? -22.438 4.102 8.773 1 98.5 200 ARG A O 1
ATOM 1450 N N . GLY A 1 201 ? -21.453 2.35 7.801 1 98.62 201 GLY A N 1
ATOM 1451 C CA . GLY A 1 201 ? -20.141 2.99 7.789 1 98.62 201 GLY A CA 1
ATOM 1452 C C . GLY A 1 201 ? -20.094 4.203 6.879 1 98.62 201 GLY A C 1
ATOM 1453 O O . GLY A 1 201 ? -19.547 5.242 7.258 1 98.62 201 GLY A O 1
ATOM 1454 N N . VAL A 1 202 ? -20.641 4.059 5.711 1 98.69 202 VAL A N 1
ATOM 1455 C CA . VAL A 1 202 ? -20.703 5.168 4.766 1 98.69 202 VAL A CA 1
ATOM 1456 C C . VAL A 1 202 ? -21.484 6.328 5.379 1 98.69 202 VAL A C 1
ATOM 1458 O O . VAL A 1 202 ? -21.031 7.477 5.344 1 98.69 202 VAL A O 1
ATOM 1461 N N . ALA A 1 203 ? -22.609 6.031 5.98 1 98.75 203 ALA A N 1
ATOM 1462 C CA . ALA A 1 203 ? -23.438 7.051 6.617 1 98.75 203 ALA A CA 1
ATOM 1463 C C . ALA A 1 203 ? -22.672 7.773 7.719 1 98.75 203 ALA A C 1
ATOM 1465 O O . ALA A 1 203 ? -22.719 9 7.824 1 98.75 203 ALA A O 1
ATOM 1466 N N . ALA A 1 204 ? -21.953 7.023 8.508 1 98.56 204 ALA A N 1
ATOM 1467 C CA . ALA A 1 204 ? -21.141 7.609 9.578 1 98.56 204 ALA A CA 1
ATOM 1468 C C . ALA A 1 204 ? -20.109 8.586 9.016 1 98.56 204 ALA A C 1
ATOM 1470 O O . ALA A 1 204 ? -19.891 9.664 9.578 1 98.56 204 ALA A O 1
ATOM 1471 N N . GLY A 1 205 ? -19.484 8.188 7.906 1 98.31 205 GLY A N 1
ATOM 1472 C CA . GLY A 1 205 ? -18.531 9.07 7.254 1 98.31 205 GLY A CA 1
ATOM 1473 C C . GLY A 1 205 ? -19.141 10.375 6.789 1 98.31 205 GLY A C 1
ATOM 1474 O O . GLY A 1 205 ? -18.562 11.445 6.984 1 98.31 205 GLY A O 1
ATOM 1475 N N . VAL A 1 206 ? -20.297 10.242 6.207 1 97.88 206 VAL A N 1
ATOM 1476 C CA . VAL A 1 206 ? -21.016 11.422 5.711 1 97.88 206 VAL A CA 1
ATOM 1477 C C . VAL A 1 206 ? -21.375 12.336 6.879 1 97.88 206 VAL A C 1
ATOM 1479 O O . VAL A 1 206 ? -21.141 13.547 6.82 1 97.88 206 VAL A O 1
ATOM 1482 N N . LEU A 1 207 ? -21.828 11.758 7.918 1 97.56 207 LEU A N 1
ATOM 1483 C CA . LEU A 1 207 ? -22.25 12.516 9.094 1 97.56 207 LEU A CA 1
ATOM 1484 C C . LEU A 1 207 ? -21.062 13.18 9.758 1 97.56 207 LEU A C 1
ATOM 1486 O O . LEU A 1 207 ? -21.188 14.266 10.336 1 97.56 207 LEU A O 1
ATOM 1490 N N . ALA A 1 208 ? -19.875 12.617 9.633 1 96.06 208 ALA A N 1
ATOM 1491 C CA . ALA A 1 208 ? -18.656 13.133 10.258 1 96.06 208 ALA A CA 1
ATOM 1492 C C . ALA A 1 208 ? -17.906 14.062 9.312 1 96.06 208 ALA A C 1
ATOM 1494 O O . ALA A 1 208 ? -16.781 14.453 9.586 1 96.06 208 ALA A O 1
ATOM 1495 N N . ASP A 1 209 ? -18.484 14.328 8.18 1 94.12 209 ASP A N 1
ATOM 1496 C CA . ASP A 1 209 ? -17.875 15.172 7.16 1 94.12 209 ASP A CA 1
ATOM 1497 C C . ASP A 1 209 ? -16.516 14.625 6.73 1 94.12 209 ASP A C 1
ATOM 1499 O O . ASP A 1 209 ? -15.539 15.367 6.645 1 94.12 209 ASP A O 1
ATOM 1503 N N . ALA A 1 210 ? -16.422 13.344 6.551 1 96.06 210 ALA A N 1
ATOM 1504 C CA . ALA A 1 210 ? -15.188 12.68 6.141 1 96.06 210 ALA A CA 1
ATOM 1505 C C . ALA A 1 210 ? -14.742 13.172 4.762 1 96.06 210 ALA A C 1
ATOM 1507 O O . ALA A 1 210 ? -15.523 13.156 3.809 1 96.06 210 ALA A O 1
ATOM 1508 N N . PRO A 1 211 ? -13.516 13.555 4.684 1 94.12 211 PRO A N 1
ATOM 1509 C CA . PRO A 1 211 ? -13.016 13.953 3.367 1 94.12 211 PRO A CA 1
ATOM 1510 C C . PRO A 1 211 ? -12.836 12.766 2.422 1 94.12 211 PRO A C 1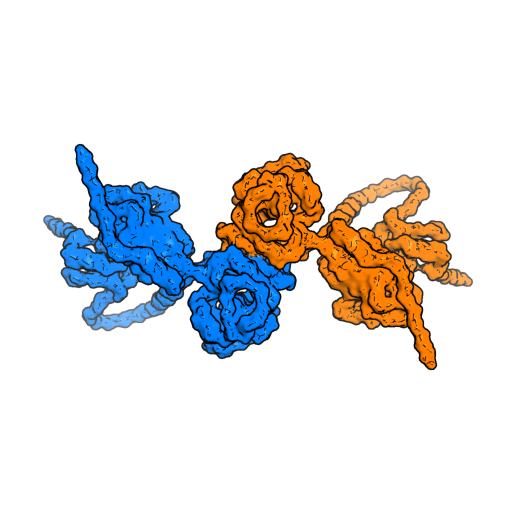
ATOM 1512 O O . PRO A 1 211 ? -12.672 12.953 1.215 1 94.12 211 PRO A O 1
ATOM 1515 N N . TYR A 1 212 ? -12.93 11.609 2.984 1 97.25 212 TYR A N 1
ATOM 1516 C CA . TYR A 1 212 ? -12.797 10.383 2.217 1 97.25 212 TYR A CA 1
ATOM 1517 C C . TYR A 1 212 ? -13.641 9.266 2.818 1 97.25 212 TYR A C 1
ATOM 1519 O O . TYR A 1 212 ? -13.57 9 4.023 1 97.25 212 TYR A O 1
ATOM 1527 N N . VAL A 1 213 ? -14.375 8.633 1.938 1 98.69 213 VAL A N 1
ATOM 1528 C CA . VAL A 1 213 ? -15.117 7.422 2.271 1 98.69 213 VAL A CA 1
ATOM 1529 C C . VAL A 1 213 ? -14.883 6.363 1.196 1 98.69 213 VAL A C 1
ATOM 1531 O O . VAL A 1 213 ? -15.477 6.422 0.118 1 98.69 213 VAL A O 1
ATOM 1534 N N . GLY A 1 214 ? -14.016 5.406 1.531 1 98.75 214 GLY A N 1
ATOM 1535 C CA . GLY A 1 214 ? -13.781 4.289 0.631 1 98.75 214 GLY A CA 1
ATOM 1536 C C . GLY A 1 214 ? -14.672 3.092 0.92 1 98.75 214 GLY A C 1
ATOM 1537 O O . GLY A 1 214 ? -14.797 2.668 2.07 1 98.75 214 GLY A O 1
ATOM 1538 N N . LEU A 1 215 ? -15.297 2.561 -0.098 1 98.69 215 LEU A N 1
ATOM 1539 C CA . LEU A 1 215 ? -16.188 1.407 0.026 1 98.69 215 LEU A CA 1
ATOM 1540 C C . LEU A 1 215 ? -15.641 0.219 -0.76 1 98.69 215 LEU A C 1
ATOM 1542 O O . LEU A 1 215 ? -15.391 0.325 -1.964 1 98.69 215 LEU A O 1
ATOM 1546 N N . VAL A 1 216 ? -15.344 -0.879 -0.068 1 97.75 216 VAL A N 1
ATOM 1547 C CA . VAL A 1 216 ? -14.914 -2.117 -0.711 1 97.75 216 VAL A CA 1
ATOM 1548 C C . VAL A 1 216 ? -16.141 -2.949 -1.095 1 97.75 216 VAL A C 1
ATOM 1550 O O . VAL A 1 216 ? -16.641 -3.725 -0.282 1 97.75 216 VAL A O 1
ATOM 1553 N N . ALA A 1 217 ? -16.578 -2.791 -2.307 1 95.88 217 ALA A N 1
ATOM 1554 C CA . ALA A 1 217 ? -17.781 -3.471 -2.785 1 95.88 217 ALA A CA 1
ATOM 1555 C C . ALA A 1 217 ? -17.812 -3.523 -4.309 1 95.88 217 ALA A C 1
ATOM 1557 O O . ALA A 1 217 ? -17.109 -2.756 -4.977 1 95.88 217 ALA A O 1
ATOM 1558 N N . SER A 1 218 ? -18.547 -4.441 -4.809 1 92.75 218 SER A N 1
ATOM 1559 C CA . SER A 1 218 ? -18.859 -4.414 -6.234 1 92.75 218 SER A CA 1
ATOM 1560 C C . SER A 1 218 ? -19.672 -3.178 -6.598 1 92.75 218 SER A C 1
ATOM 1562 O O . SER A 1 218 ? -20.25 -2.523 -5.723 1 92.75 218 SER A O 1
ATOM 1564 N N . ASP A 1 219 ? -19.75 -2.891 -7.859 1 93.94 219 ASP A N 1
ATOM 1565 C CA . ASP A 1 219 ? -20.5 -1.729 -8.328 1 93.94 219 ASP A CA 1
ATOM 1566 C C . ASP A 1 219 ? -21.969 -1.812 -7.902 1 93.94 219 ASP A C 1
ATOM 1568 O O . ASP A 1 219 ? -22.547 -0.826 -7.43 1 93.94 219 ASP A O 1
ATOM 1572 N N . GLU A 1 220 ? -22.484 -2.982 -8.07 1 94.38 220 GLU A N 1
ATOM 1573 C CA . GLU A 1 220 ? -23.891 -3.176 -7.727 1 94.38 220 GLU A CA 1
ATOM 1574 C C . GLU A 1 220 ? -24.125 -2.99 -6.23 1 94.38 220 GLU A C 1
ATOM 1576 O O . GLU A 1 220 ? -25.047 -2.275 -5.824 1 94.38 220 GLU A O 1
ATOM 1581 N N . ARG A 1 221 ? -23.359 -3.582 -5.48 1 95.44 221 ARG A N 1
ATOM 1582 C CA . ARG A 1 221 ? -23.484 -3.469 -4.031 1 95.44 221 ARG A CA 1
ATOM 1583 C C . ARG A 1 221 ? -23.219 -2.039 -3.568 1 95.44 221 ARG A C 1
ATOM 1585 O O . ARG A 1 221 ? -23.859 -1.558 -2.629 1 95.44 221 ARG A O 1
ATOM 1592 N N . ALA A 1 222 ? -22.312 -1.36 -4.188 1 97.12 222 ALA A N 1
ATOM 1593 C CA . ALA A 1 222 ? -22 0.025 -3.842 1 97.12 222 ALA A CA 1
ATOM 1594 C C . ALA A 1 222 ? -23.203 0.929 -4.055 1 97.12 222 ALA A C 1
ATOM 1596 O O . ALA A 1 222 ? -23.484 1.816 -3.242 1 97.12 222 ALA A O 1
ATOM 1597 N N . ALA A 1 223 ? -23.891 0.708 -5.109 1 96.5 223 ALA A N 1
ATOM 1598 C CA . ALA A 1 223 ? -25.094 1.486 -5.391 1 96.5 223 ALA A CA 1
ATOM 1599 C C . ALA A 1 223 ? -26.156 1.279 -4.305 1 96.5 223 ALA A C 1
ATOM 1601 O O . ALA A 1 223 ? -26.75 2.242 -3.812 1 96.5 223 ALA A O 1
ATOM 1602 N N . GLU A 1 224 ? -26.281 0.065 -3.969 1 97.19 224 GLU A N 1
ATOM 1603 C CA . GLU A 1 224 ? -27.25 -0.266 -2.924 1 97.19 224 GLU A CA 1
ATOM 1604 C C . GLU A 1 224 ? -26.844 0.352 -1.587 1 97.19 224 GLU A C 1
ATOM 1606 O O . GLU A 1 224 ? -27.672 0.93 -0.889 1 97.19 224 GLU A O 1
ATOM 1611 N N . ASP A 1 225 ? -25.609 0.25 -1.275 1 97.75 225 ASP A N 1
ATOM 1612 C CA . ASP A 1 225 ? -25.094 0.793 -0.021 1 97.75 225 ASP A CA 1
ATOM 1613 C C . ASP A 1 225 ? -25.219 2.314 0.012 1 97.75 225 ASP A C 1
ATOM 1615 O O . ASP A 1 225 ? -25.5 2.896 1.063 1 97.75 225 ASP A O 1
ATOM 1619 N N . THR A 1 226 ? -25 2.971 -1.089 1 98.12 226 THR A N 1
ATOM 1620 C CA . THR A 1 226 ? -25.109 4.422 -1.19 1 98.12 226 THR A CA 1
ATOM 1621 C C . THR A 1 226 ? -26.547 4.875 -0.91 1 98.12 226 THR A C 1
ATOM 1623 O O . THR A 1 226 ? -26.75 5.832 -0.165 1 98.12 226 THR A O 1
ATOM 1626 N N . GLU A 1 227 ? -27.5 4.16 -1.46 1 98.06 227 GLU A N 1
ATOM 1627 C CA . GLU A 1 227 ? -28.891 4.473 -1.218 1 98.06 227 GLU A CA 1
ATOM 1628 C C . GLU A 1 227 ? -29.266 4.277 0.252 1 98.06 227 GLU A C 1
ATOM 1630 O O . GLU A 1 227 ? -29.891 5.145 0.862 1 98.06 227 GLU A O 1
ATOM 1635 N N . ARG A 1 228 ? -28.875 3.203 0.701 1 98.25 228 ARG A N 1
ATOM 1636 C CA . ARG A 1 228 ? -29.156 2.895 2.098 1 98.25 228 ARG A CA 1
ATOM 1637 C C . ARG A 1 228 ? -28.516 3.908 3.029 1 98.25 228 ARG A C 1
ATOM 1639 O O . ARG A 1 228 ? -29.125 4.336 4.016 1 98.25 228 ARG A O 1
ATOM 1646 N N . ALA A 1 229 ? -27.312 4.285 2.773 1 98.75 229 ALA A N 1
ATOM 1647 C CA . ALA A 1 229 ? -26.594 5.27 3.578 1 98.75 229 ALA A CA 1
ATOM 1648 C C . ALA A 1 229 ? -27.297 6.617 3.557 1 98.75 229 ALA A C 1
ATOM 1650 O O . ALA A 1 229 ? -27.344 7.324 4.566 1 98.75 229 ALA A O 1
ATOM 1651 N N . SER A 1 230 ? -27.766 6.973 2.414 1 98.5 230 SER A N 1
ATOM 1652 C CA . SER A 1 230 ? -28.531 8.203 2.281 1 98.5 230 SER A CA 1
ATOM 1653 C C . SER A 1 230 ? -29.703 8.227 3.248 1 98.5 230 SER A C 1
ATOM 1655 O O . SER A 1 230 ? -29.906 9.203 3.969 1 98.5 230 SER A O 1
ATOM 1657 N N . ASP A 1 231 ? -30.375 7.184 3.295 1 98.06 231 ASP A N 1
ATOM 1658 C CA . ASP A 1 231 ? -31.531 7.066 4.191 1 98.06 231 ASP A CA 1
ATOM 1659 C C . ASP A 1 231 ? -31.094 7.156 5.652 1 98.06 231 ASP A C 1
ATOM 1661 O O . ASP A 1 231 ? -31.719 7.863 6.449 1 98.06 231 ASP A O 1
ATOM 1665 N N . LEU A 1 232 ? -30.094 6.484 5.965 1 98.12 232 LEU A N 1
ATOM 1666 C CA . LEU A 1 232 ? -29.609 6.398 7.34 1 98.12 232 LEU A CA 1
ATOM 1667 C C . LEU A 1 232 ? -29.094 7.754 7.824 1 98.12 232 LEU A C 1
ATOM 1669 O O . LEU A 1 232 ? -29.328 8.125 8.977 1 98.12 232 LEU A O 1
ATOM 1673 N N . ALA A 1 233 ? -28.438 8.477 6.93 1 97.88 233 ALA A N 1
ATOM 1674 C CA . ALA A 1 233 ? -27.812 9.742 7.293 1 97.88 233 ALA A CA 1
ATOM 1675 C C . ALA A 1 233 ? -28.781 10.906 7.133 1 97.88 233 ALA A C 1
ATOM 1677 O O . ALA A 1 233 ? -28.547 12 7.637 1 97.88 233 ALA A O 1
ATOM 1678 N N . GLY A 1 234 ? -29.859 10.727 6.371 1 97.81 234 GLY A N 1
ATOM 1679 C CA . GLY A 1 234 ? -30.781 11.805 6.066 1 97.81 234 GLY A CA 1
ATOM 1680 C C . GLY A 1 234 ? -30.203 12.836 5.121 1 97.81 234 GLY A C 1
ATOM 1681 O O . GLY A 1 234 ? -30.422 14.039 5.293 1 97.81 234 GLY A O 1
ATOM 1682 N N . VAL A 1 235 ? -29.406 12.414 4.223 1 97.38 235 VAL A N 1
ATOM 1683 C CA . VAL A 1 235 ? -28.719 13.266 3.254 1 97.38 235 VAL A CA 1
ATOM 1684 C C . VAL A 1 235 ? -29.094 12.836 1.837 1 97.38 235 VAL A C 1
ATOM 1686 O O . VAL A 1 235 ? -29.328 11.648 1.583 1 97.38 235 VAL A O 1
ATOM 1689 N N . ASP A 1 236 ? -29.094 13.758 0.943 1 97.69 236 ASP A N 1
ATOM 1690 C CA . ASP A 1 236 ? -29.422 13.469 -0.449 1 97.69 236 ASP A CA 1
ATOM 1691 C C . ASP A 1 236 ? -28.5 12.398 -1.023 1 97.69 236 ASP A C 1
ATOM 1693 O O . ASP A 1 236 ? -27.297 12.422 -0.777 1 97.69 236 ASP A O 1
ATOM 1697 N N . VAL A 1 237 ? -29.078 11.539 -1.786 1 98 237 VAL A N 1
ATOM 1698 C CA . VAL A 1 237 ? -28.344 10.383 -2.295 1 98 237 VAL A CA 1
ATOM 1699 C C . VAL A 1 237 ? -27.203 10.852 -3.199 1 98 237 VAL A C 1
ATOM 1701 O O . VAL A 1 237 ? -26.141 10.227 -3.234 1 98 237 VAL A O 1
ATOM 1704 N N . GLU A 1 238 ? -27.359 11.844 -3.914 1 97.56 238 GLU A N 1
ATOM 1705 C CA . GLU A 1 238 ? -26.312 12.352 -4.801 1 97.56 238 GLU A CA 1
ATOM 1706 C C . GLU A 1 238 ? -25.109 12.867 -4.012 1 97.56 238 GLU A C 1
ATOM 1708 O O . GLU A 1 238 ? -23.969 12.727 -4.445 1 97.56 238 GLU A O 1
ATOM 1713 N N . ALA A 1 239 ? -25.438 13.445 -2.9 1 97.31 239 ALA A N 1
ATOM 1714 C CA . ALA A 1 239 ? -24.375 13.906 -2.023 1 97.31 239 ALA A CA 1
ATOM 1715 C C . ALA A 1 239 ? -23.578 12.734 -1.459 1 97.31 239 ALA A C 1
ATOM 1717 O O . ALA A 1 239 ? -22.344 12.797 -1.366 1 97.31 239 ALA A O 1
ATOM 1718 N N . VAL A 1 240 ? -24.281 11.688 -1.085 1 98.19 240 VAL A N 1
ATOM 1719 C CA . VAL A 1 240 ? -23.625 10.492 -0.578 1 98.19 240 VAL A CA 1
ATOM 1720 C C . VAL A 1 240 ? -22.766 9.867 -1.682 1 98.19 240 VAL A C 1
ATOM 1722 O O . VAL A 1 240 ? -21.625 9.477 -1.448 1 98.19 240 VAL A O 1
ATOM 1725 N N . ARG A 1 241 ? -23.297 9.773 -2.832 1 97.69 241 ARG A N 1
ATOM 1726 C CA . ARG A 1 241 ? -22.609 9.203 -3.982 1 97.69 241 ARG A CA 1
ATOM 1727 C C . ARG A 1 241 ? -21.312 9.961 -4.281 1 97.69 241 ARG A C 1
ATOM 1729 O O . ARG A 1 241 ? -20.297 9.359 -4.598 1 97.69 241 ARG A O 1
ATOM 1736 N N . ALA A 1 242 ? -21.375 11.211 -4.195 1 96.62 242 ALA A N 1
ATOM 1737 C CA . ALA A 1 242 ? -20.219 12.055 -4.465 1 96.62 242 ALA A CA 1
ATOM 1738 C C . ALA A 1 242 ? -19.141 11.859 -3.406 1 96.62 242 ALA A C 1
ATOM 1740 O O . ALA A 1 242 ? -17.953 12.039 -3.682 1 96.62 242 ALA A O 1
ATOM 1741 N N . ALA A 1 243 ? -19.547 11.477 -2.246 1 96.38 243 ALA A N 1
ATOM 1742 C CA . ALA A 1 243 ? -18.625 11.336 -1.121 1 96.38 243 ALA A CA 1
ATOM 1743 C C . ALA A 1 243 ? -17.953 9.969 -1.141 1 96.38 243 ALA A C 1
ATOM 1745 O O . ALA A 1 243 ? -16.891 9.781 -0.526 1 96.38 243 ALA A O 1
ATOM 1746 N N . VAL A 1 244 ? -18.516 9.047 -1.846 1 98.06 244 VAL A N 1
ATOM 1747 C CA . VAL A 1 244 ? -18.078 7.66 -1.774 1 98.06 244 VAL A CA 1
ATOM 1748 C C . VAL A 1 244 ? -17.109 7.371 -2.922 1 98.06 244 VAL A C 1
ATOM 1750 O O . VAL A 1 244 ? -17.375 7.73 -4.07 1 98.06 244 VAL A O 1
ATOM 1753 N N . THR A 1 245 ? -16 6.824 -2.621 1 97.81 245 THR A N 1
ATOM 1754 C CA . THR A 1 245 ? -15.062 6.297 -3.602 1 97.81 245 THR A CA 1
ATOM 1755 C C . THR A 1 245 ? -15.195 4.781 -3.721 1 97.81 245 THR A C 1
ATOM 1757 O O . THR A 1 245 ? -14.977 4.055 -2.748 1 97.81 245 THR A O 1
ATOM 1760 N N . ASN A 1 246 ? -15.547 4.32 -4.895 1 96.38 246 ASN A N 1
ATOM 1761 C CA . ASN A 1 246 ? -15.664 2.906 -5.227 1 96.38 246 ASN A CA 1
ATOM 1762 C C . ASN A 1 246 ? -15.203 2.621 -6.652 1 96.38 246 ASN A C 1
ATOM 1764 O O . ASN A 1 246 ? -15.609 3.307 -7.59 1 96.38 246 ASN A O 1
ATOM 1768 N N . PRO A 1 247 ? -14.523 1.549 -6.805 1 94.88 247 PRO A N 1
ATOM 1769 C CA . PRO A 1 247 ? -13.859 0.727 -5.789 1 94.88 247 PRO A CA 1
ATOM 1770 C C . PRO A 1 247 ? -12.828 1.511 -4.973 1 94.88 247 PRO A C 1
ATOM 1772 O O . PRO A 1 247 ? -12.188 2.422 -5.5 1 94.88 247 PRO A O 1
ATOM 1775 N N . ALA A 1 248 ? -12.766 1.234 -3.711 1 97.75 248 ALA A N 1
ATOM 1776 C CA . ALA A 1 248 ? -11.742 1.837 -2.861 1 97.75 248 ALA A CA 1
ATOM 1777 C C . ALA A 1 248 ? -10.375 1.205 -3.113 1 97.75 248 ALA A C 1
ATOM 1779 O O . ALA A 1 248 ? -10.281 0.009 -3.4 1 97.75 248 ALA A O 1
ATOM 1780 N N . GLY A 1 249 ? -9.32 2.039 -2.957 1 98.12 249 GLY A N 1
ATOM 1781 C CA . GLY A 1 249 ? -7.953 1.607 -3.195 1 98.12 249 GLY A CA 1
ATOM 1782 C C . GLY A 1 249 ? -7.375 2.148 -4.488 1 98.12 249 GLY A C 1
ATOM 1783 O O . GLY A 1 249 ? -8.109 2.592 -5.367 1 98.12 249 GLY A O 1
ATOM 1784 N N . VAL A 1 250 ? -6.07 2.109 -4.598 1 98.12 250 VAL A N 1
ATOM 1785 C CA . VAL A 1 250 ? -5.43 2.523 -5.84 1 98.12 250 VAL A CA 1
ATOM 1786 C C . VAL A 1 250 ? -5.715 1.495 -6.934 1 98.12 250 VAL A C 1
ATOM 1788 O O . VAL A 1 250 ? -6.09 0.357 -6.645 1 98.12 250 VAL A O 1
ATOM 1791 N N . ASP A 1 251 ? -5.57 1.903 -8.156 1 96 251 ASP A N 1
ATOM 1792 C CA . ASP A 1 251 ? -5.93 1.066 -9.297 1 96 251 ASP A CA 1
ATOM 1793 C C . ASP A 1 251 ? -4.844 0.028 -9.578 1 96 251 ASP A C 1
ATOM 1795 O O . ASP A 1 251 ? -4.027 0.208 -10.484 1 96 251 ASP A O 1
ATOM 1799 N N . ILE A 1 252 ? -4.91 -1.085 -8.875 1 95.38 252 ILE A N 1
ATOM 1800 C CA . ILE A 1 252 ? -4 -2.211 -9.055 1 95.38 252 ILE A CA 1
ATOM 1801 C C . ILE A 1 252 ? -4.785 -3.52 -9.023 1 95.38 252 ILE A C 1
ATOM 1803 O O . ILE A 1 252 ? -5.934 -3.553 -8.57 1 95.38 252 ILE A O 1
ATOM 1807 N N . ALA A 1 253 ? -4.156 -4.52 -9.531 1 91.88 253 ALA A N 1
ATOM 1808 C CA . ALA A 1 253 ? -4.766 -5.848 -9.445 1 91.88 253 ALA A CA 1
ATOM 1809 C C . ALA A 1 253 ? -4.48 -6.5 -8.102 1 91.88 253 ALA A C 1
ATOM 1811 O O . ALA A 1 253 ? -3.355 -6.938 -7.84 1 91.88 253 ALA A O 1
ATOM 1812 N N . ALA A 1 254 ? -5.445 -6.516 -7.23 1 92.25 254 ALA A N 1
ATOM 1813 C CA . ALA A 1 254 ? -5.379 -7.082 -5.887 1 92.25 254 ALA A CA 1
ATOM 1814 C C . ALA A 1 254 ? -6.574 -7.992 -5.617 1 92.25 254 ALA A C 1
ATOM 1816 O O . ALA A 1 254 ? -7.723 -7.598 -5.836 1 92.25 254 ALA A O 1
ATOM 1817 N N . TYR A 1 255 ? -6.316 -9.172 -5.102 1 87.44 255 TYR A N 1
ATOM 1818 C CA . TYR A 1 255 ? -7.406 -10.133 -4.961 1 87.44 255 TYR A CA 1
ATOM 1819 C C . TYR A 1 255 ? -7.477 -10.672 -3.535 1 87.44 255 TYR A C 1
ATOM 1821 O O . TYR A 1 255 ? -8.562 -10.766 -2.957 1 87.44 255 TYR A O 1
ATOM 1829 N N . ALA A 1 256 ? -6.324 -10.984 -2.953 1 90.94 256 ALA A N 1
ATOM 1830 C CA . ALA A 1 256 ? -6.293 -11.469 -1.576 1 90.94 256 ALA A CA 1
ATOM 1831 C C . ALA A 1 256 ? -6.539 -10.328 -0.588 1 90.94 256 ALA A C 1
ATOM 1833 O O . ALA A 1 256 ? -6.254 -9.172 -0.887 1 90.94 256 ALA A O 1
ATOM 1834 N N . PRO A 1 257 ? -7.055 -10.578 0.566 1 95.75 257 PRO A N 1
ATOM 1835 C CA . PRO A 1 257 ? -7.375 -9.547 1.555 1 95.75 257 PRO A CA 1
ATOM 1836 C C . PRO A 1 257 ? -6.195 -8.625 1.853 1 95.75 257 PRO A C 1
ATOM 1838 O O . PRO A 1 257 ? -6.344 -7.398 1.857 1 95.75 257 PRO A O 1
ATOM 1841 N N . ALA A 1 258 ? -5.043 -9.195 2.012 1 97.44 258 ALA A N 1
ATOM 1842 C CA . ALA A 1 258 ? -3.861 -8.398 2.328 1 97.44 258 ALA A CA 1
ATOM 1843 C C . ALA A 1 258 ? -3.475 -7.504 1.152 1 97.44 258 ALA A C 1
ATOM 1845 O O . ALA A 1 258 ? -2.988 -6.387 1.348 1 97.44 258 ALA A O 1
ATOM 1846 N N . GLU A 1 259 ? -3.676 -8.023 -0.046 1 97.75 259 GLU A N 1
ATOM 1847 C CA . GLU A 1 259 ? -3.389 -7.238 -1.244 1 97.75 259 GLU A CA 1
ATOM 1848 C C . GLU A 1 259 ? -4.359 -6.07 -1.386 1 97.75 259 GLU A C 1
ATOM 1850 O O . GLU A 1 259 ? -3.949 -4.949 -1.692 1 97.75 259 GLU A O 1
ATOM 1855 N N . ILE A 1 260 ? -5.598 -6.355 -1.174 1 97.25 260 ILE A N 1
ATOM 1856 C CA . ILE A 1 260 ? -6.613 -5.309 -1.206 1 97.25 260 ILE A CA 1
ATOM 1857 C C . ILE A 1 260 ? -6.309 -4.258 -0.143 1 97.25 260 ILE A C 1
ATOM 1859 O O . ILE A 1 260 ? -6.387 -3.057 -0.409 1 97.25 260 ILE A O 1
ATOM 1863 N N . ALA A 1 261 ? -5.938 -4.727 1.051 1 98.75 261 ALA A N 1
ATOM 1864 C CA . ALA A 1 261 ? -5.586 -3.82 2.141 1 98.75 261 ALA A CA 1
ATOM 1865 C C . ALA A 1 261 ? -4.402 -2.939 1.758 1 98.75 261 ALA A C 1
ATOM 1867 O O . ALA A 1 261 ? -4.363 -1.754 2.098 1 98.75 261 ALA A O 1
ATOM 1868 N N . ALA A 1 262 ? -3.402 -3.506 1.073 1 98.75 262 ALA A N 1
ATOM 1869 C CA . ALA A 1 262 ? -2.258 -2.729 0.605 1 98.75 262 ALA A CA 1
ATOM 1870 C C . ALA A 1 262 ? -2.695 -1.639 -0.368 1 98.75 262 ALA A C 1
ATOM 1872 O O . ALA A 1 262 ? -2.193 -0.513 -0.316 1 98.75 262 ALA A O 1
ATOM 1873 N N . SER A 1 263 ? -3.588 -2.002 -1.267 1 98.62 263 SER A N 1
ATOM 1874 C CA . SER A 1 263 ? -4.168 -1.04 -2.197 1 98.62 263 SER A CA 1
ATOM 1875 C C . SER A 1 263 ? -4.871 0.092 -1.457 1 98.62 263 SER A C 1
ATOM 1877 O O . SER A 1 263 ? -4.688 1.266 -1.789 1 98.62 263 SER A O 1
ATOM 1879 N N . LEU A 1 264 ? -5.637 -0.249 -0.482 1 98.75 264 LEU A N 1
ATOM 1880 C CA . LEU A 1 264 ? -6.359 0.719 0.335 1 98.75 264 LEU A CA 1
ATOM 1881 C C . LEU A 1 264 ? -5.391 1.629 1.084 1 98.75 264 LEU A C 1
ATOM 1883 O O . LEU A 1 264 ? -5.598 2.844 1.147 1 98.75 264 LEU A O 1
ATOM 1887 N N . LEU A 1 265 ? -4.379 1.037 1.67 1 98.81 265 LEU A N 1
ATOM 1888 C CA . LEU A 1 265 ? -3.398 1.799 2.434 1 98.81 265 LEU A CA 1
ATOM 1889 C C . LEU A 1 265 ? -2.758 2.881 1.57 1 98.81 265 LEU A C 1
ATOM 1891 O O . LEU A 1 265 ? -2.611 4.023 2.008 1 98.81 265 LEU A O 1
ATOM 1895 N N . ALA A 1 266 ? -2.363 2.5 0.347 1 98.62 266 ALA A N 1
ATOM 1896 C CA . ALA A 1 266 ? -1.751 3.457 -0.57 1 98.62 266 ALA A CA 1
ATOM 1897 C C . ALA A 1 266 ? -2.707 4.605 -0.883 1 98.62 266 ALA A C 1
ATOM 1899 O O . ALA A 1 266 ? -2.291 5.766 -0.955 1 98.62 266 ALA A O 1
ATOM 1900 N N . GLU A 1 267 ? -3.943 4.316 -1.081 1 98.31 267 GLU A N 1
ATOM 1901 C CA . GLU A 1 267 ? -4.926 5.363 -1.345 1 98.31 267 GLU A CA 1
ATOM 1902 C C . GLU A 1 267 ? -5.094 6.277 -0.135 1 98.31 267 GLU A C 1
ATOM 1904 O O . GLU A 1 267 ? -5.223 7.496 -0.282 1 98.31 267 GLU A O 1
ATOM 1909 N N . VAL A 1 268 ? -5.125 5.734 1.029 1 97.56 268 VAL A N 1
ATOM 1910 C CA . VAL A 1 268 ? -5.223 6.504 2.266 1 97.56 268 VAL A CA 1
ATOM 1911 C C . VAL A 1 268 ? -4.055 7.484 2.357 1 97.56 268 VAL A C 1
ATOM 1913 O O . VAL A 1 268 ? -4.238 8.648 2.727 1 97.56 268 VAL A O 1
ATOM 1916 N N . VAL A 1 269 ? -2.863 6.984 2.041 1 97.06 269 VAL A N 1
ATOM 1917 C CA . VAL A 1 269 ? -1.688 7.848 2.033 1 97.06 269 VAL A CA 1
ATOM 1918 C C . VAL A 1 269 ? -1.911 9.016 1.073 1 97.06 269 VAL A C 1
ATOM 1920 O O . VAL A 1 269 ? -1.645 10.172 1.417 1 97.06 269 VAL A O 1
ATOM 1923 N N . ASP A 1 270 ? -2.391 8.711 -0.107 1 95.56 270 ASP A N 1
ATOM 1924 C CA . ASP A 1 270 ? -2.604 9.719 -1.141 1 95.56 270 ASP A CA 1
ATOM 1925 C C . ASP A 1 270 ? -3.607 10.773 -0.682 1 95.56 270 ASP A C 1
ATOM 1927 O O . ASP A 1 270 ? -3.365 11.977 -0.828 1 95.56 270 ASP A O 1
ATOM 1931 N N . VAL A 1 271 ? -4.688 10.312 -0.086 1 93.69 271 VAL A N 1
ATOM 1932 C CA . VAL A 1 271 ? -5.75 11.211 0.348 1 93.69 271 VAL A CA 1
ATOM 1933 C C . VAL A 1 271 ? -5.266 12.062 1.517 1 93.69 271 VAL A C 1
ATOM 1935 O O . VAL A 1 271 ? -5.602 13.25 1.613 1 93.69 271 VAL A O 1
ATOM 1938 N N . THR A 1 272 ? -4.547 11.484 2.43 1 89.06 272 THR A N 1
ATOM 1939 C CA . THR A 1 272 ? -4.02 12.211 3.582 1 89.06 272 THR A CA 1
ATOM 1940 C C . THR A 1 272 ? -3.121 13.359 3.133 1 89.06 272 THR A C 1
ATOM 1942 O O . THR A 1 272 ? -3.107 14.43 3.756 1 89.06 272 THR A O 1
ATOM 1945 N N . SER A 1 273 ? -2.373 13.094 2.068 1 82 273 SER A N 1
ATOM 1946 C CA . SER A 1 273 ? -1.456 14.125 1.588 1 82 273 SER A CA 1
ATOM 1947 C C . SER A 1 273 ? -2.215 15.305 0.995 1 82 273 SER A C 1
ATOM 1949 O O . SER A 1 273 ? -1.691 16.422 0.943 1 82 273 SER A O 1
ATOM 1951 N N . ARG A 1 274 ? -3.406 15.07 0.382 1 73.44 274 ARG A N 1
ATOM 1952 C CA . ARG A 1 274 ? -4.199 16.109 -0.275 1 73.44 274 ARG A CA 1
ATOM 1953 C C . ARG A 1 274 ? -5.109 16.812 0.721 1 73.44 274 ARG A C 1
ATOM 1955 O O . ARG A 1 274 ? -5.66 17.875 0.421 1 73.44 274 ARG A O 1
ATOM 1962 N N . THR A 1 275 ? -5.594 16.125 1.631 1 60.62 275 THR A N 1
ATOM 1963 C CA . THR A 1 275 ? -6.551 16.688 2.58 1 60.62 275 THR A CA 1
ATOM 1964 C C . THR A 1 275 ? -5.906 17.781 3.41 1 60.62 275 THR A C 1
ATOM 1966 O O . THR A 1 275 ? -4.918 17.547 4.113 1 60.62 275 THR A O 1
ATOM 1969 N N . PRO A 1 276 ? -6.172 18.969 2.701 1 48.91 276 PRO A N 1
ATOM 1970 C CA . PRO A 1 276 ? -5.742 20.078 3.568 1 48.91 276 PRO A CA 1
ATOM 1971 C C . PRO A 1 276 ? -6.25 19.938 5 1 48.91 276 PRO A C 1
ATOM 1973 O O . PRO A 1 276 ? -7.285 19.297 5.23 1 48.91 276 PRO A O 1
ATOM 1976 N N . SER A 1 277 ? -5.586 19.906 5.949 1 45.88 277 SER A N 1
ATOM 1977 C CA . SER A 1 277 ? -6.32 20.094 7.195 1 45.88 277 SER A CA 1
ATOM 1978 C C . SER A 1 277 ? -7.461 21.094 7.023 1 45.88 277 SER A C 1
ATOM 1980 O O . SER A 1 277 ? -7.23 22.266 6.719 1 45.88 277 SER A O 1
ATOM 1982 N N . ASP A 1 278 ? -8.461 20.703 6.215 1 39 278 ASP A N 1
ATOM 1983 C CA . ASP A 1 278 ? -9.602 21.438 5.688 1 39 278 ASP A CA 1
ATOM 1984 C C . ASP A 1 278 ? -10.188 22.375 6.742 1 39 278 ASP A C 1
ATOM 1986 O O . ASP A 1 278 ? -11.188 23.047 6.496 1 39 278 ASP A O 1
ATOM 1990 N N . VAL A 1 279 ? -10.062 22.5 7.902 1 35.03 279 VAL A N 1
ATOM 1991 C CA . VAL A 1 279 ? -10.984 23.438 8.516 1 35.03 279 VAL A CA 1
ATOM 1992 C C . VAL A 1 279 ? -10.992 24.75 7.723 1 35.03 279 VAL A C 1
ATOM 1994 O O . VAL A 1 279 ? -11.945 25.531 7.805 1 35.03 279 VAL A O 1
ATOM 1997 N N . ALA A 1 280 ? -10.039 25.109 6.941 1 33.16 280 ALA A N 1
ATOM 1998 C CA . ALA A 1 280 ? -10.047 26.484 6.445 1 33.16 280 ALA A CA 1
ATOM 1999 C C . ALA A 1 280 ? -10.703 26.562 5.07 1 33.16 280 ALA A C 1
ATOM 2001 O O . ALA A 1 280 ? -11.023 27.656 4.59 1 33.16 280 ALA A O 1
ATOM 2002 N N . ALA A 1 281 ? -11.016 25.547 4.312 1 31.47 281 ALA A N 1
ATOM 2003 C CA . ALA A 1 281 ? -11.383 25.781 2.918 1 31.47 281 ALA A CA 1
ATOM 2004 C C . ALA A 1 281 ? -12.852 26.203 2.799 1 31.47 281 ALA A C 1
ATOM 2006 O O . ALA A 1 281 ? -13.289 26.641 1.733 1 31.47 281 ALA A O 1
ATOM 2007 N N . ALA A 1 282 ? -13.742 25.609 3.559 1 33.38 282 ALA A N 1
ATOM 2008 C CA . ALA A 1 282 ? -15.148 25.875 3.279 1 33.38 282 ALA A CA 1
ATOM 2009 C C . ALA A 1 282 ? -15.438 27.375 3.277 1 33.38 282 ALA A C 1
ATOM 2011 O O . ALA A 1 282 ? -16.547 27.812 2.941 1 33.38 282 ALA A O 1
ATOM 2012 N N . GLN A 1 283 ? -14.742 28.047 4.055 1 27.83 283 GLN A N 1
ATOM 2013 C CA . GLN A 1 283 ? -15.172 29.438 4.234 1 27.83 283 GLN A CA 1
ATOM 2014 C C . GLN A 1 283 ? -14.852 30.281 3.004 1 27.83 283 GLN A C 1
ATOM 2016 O O . GLN A 1 283 ? -15.305 31.422 2.889 1 27.83 283 GLN A O 1
ATOM 2021 N N . ALA A 1 284 ? -13.969 29.734 2.152 1 31.77 284 ALA A N 1
ATOM 2022 C CA . ALA A 1 284 ? -13.602 30.734 1.141 1 31.77 284 ALA A CA 1
ATOM 2023 C C . ALA A 1 284 ? -14.602 30.734 -0.007 1 31.77 284 ALA A C 1
ATOM 2025 O O . ALA A 1 284 ? -14.531 31.594 -0.895 1 31.77 284 ALA A O 1
ATOM 2026 N N . GLY A 1 285 ? -15.328 29.594 -0.279 1 28.97 285 GLY A N 1
ATOM 2027 C CA . GLY A 1 285 ? -16.047 29.516 -1.537 1 28.97 285 GLY A CA 1
ATOM 2028 C C . GLY A 1 285 ? -17.219 30.469 -1.613 1 28.97 285 GLY A C 1
ATOM 2029 O O . GLY A 1 285 ? -17.891 30.578 -2.65 1 28.97 285 GLY A O 1
ATOM 2030 N N . THR A 1 286 ? -17.953 30.453 -0.505 1 30.2 286 THR A N 1
ATOM 2031 C CA . THR A 1 286 ? -19.297 30.984 -0.747 1 30.2 286 THR A CA 1
ATOM 2032 C C . THR A 1 286 ? -19.234 32.438 -1.173 1 30.2 286 THR A C 1
ATOM 2034 O O . THR A 1 286 ? -20.25 33.062 -1.478 1 30.2 286 THR A O 1
ATOM 2037 N N . GLU A 1 287 ? -18.031 33.031 -0.843 1 27.08 287 GLU A N 1
ATOM 2038 C CA . GLU A 1 287 ? -18.297 34.438 -0.935 1 27.08 287 GLU A CA 1
ATOM 2039 C C . GLU A 1 287 ? -18.469 34.875 -2.387 1 27.08 287 GLU A C 1
ATOM 2041 O O . GLU A 1 287 ? -18.859 36.031 -2.654 1 27.08 287 GLU A O 1
ATOM 2046 N N . THR A 1 288 ? -17.828 34.062 -3.283 1 27.44 288 THR A N 1
ATOM 2047 C CA . THR A 1 288 ? -17.516 34.938 -4.418 1 27.44 288 THR A CA 1
ATOM 2048 C C . THR A 1 288 ? -18.766 35.219 -5.25 1 27.44 288 THR A C 1
ATOM 2050 O O . THR A 1 288 ? -18.844 36.25 -5.934 1 27.44 288 THR A O 1
ATOM 2053 N N . GLU A 1 289 ? -19.547 34.156 -5.418 1 27.88 289 GLU A N 1
ATOM 2054 C CA . GLU A 1 289 ? -20.156 34.25 -6.742 1 27.88 289 GLU A CA 1
ATOM 2055 C C . GLU A 1 289 ? -21.234 35.344 -6.77 1 27.88 289 GLU A C 1
ATOM 2057 O O . GLU A 1 289 ? -21.953 35.469 -7.758 1 27.88 289 GLU A O 1
ATOM 2062 N N . GLU A 1 290 ? -21.625 35.719 -5.559 1 27.06 290 GLU A N 1
ATOM 2063 C CA . GLU A 1 290 ? -22.922 36.375 -5.762 1 27.06 290 GLU A CA 1
ATOM 2064 C C . GLU A 1 290 ? -22.781 37.594 -6.656 1 27.06 290 GLU A C 1
ATOM 2066 O O . GLU A 1 290 ? -23.75 38.344 -6.824 1 27.06 290 GLU A O 1
ATOM 2071 N N . SER A 1 291 ? -21.547 38 -6.793 1 23.64 291 SER A N 1
ATOM 2072 C CA . SER A 1 291 ? -21.656 39.438 -7.004 1 23.64 291 SER A CA 1
ATOM 2073 C C . SER A 1 291 ? -22.469 39.781 -8.242 1 23.64 291 SER A C 1
ATOM 2075 O O . SER A 1 291 ? -23.375 40.594 -8.195 1 23.64 291 SER A O 1
ATOM 2077 N N . ALA A 1 292 ? -21.844 39.781 -9.438 1 25.11 292 ALA A N 1
ATOM 2078 C CA . ALA A 1 292 ? -21.844 40.969 -10.289 1 25.11 292 ALA A CA 1
ATOM 2079 C C . ALA A 1 292 ? -22.984 40.938 -11.297 1 25.11 292 ALA A C 1
ATOM 2081 O O . ALA A 1 292 ? -22.969 41.625 -12.312 1 25.11 292 ALA A O 1
ATOM 2082 N N . ASP A 1 293 ? -23.938 40.031 -11.195 1 22.75 293 ASP A N 1
ATOM 2083 C CA . ASP A 1 293 ? -24.578 40 -12.508 1 22.75 293 ASP A CA 1
ATOM 2084 C C . ASP A 1 293 ? -25.062 41.375 -12.906 1 22.75 293 ASP A C 1
ATOM 2086 O O . ASP A 1 293 ? -24.734 41.875 -13.984 1 22.75 293 ASP A O 1
ATOM 2090 N N . ALA A 1 294 ? -26.531 41.469 -13.023 1 22.12 294 ALA A N 1
ATOM 2091 C CA . ALA A 1 294 ? -27.359 42 -14.094 1 22.12 294 ALA A CA 1
ATOM 2092 C C . ALA A 1 294 ? -27.5 43.531 -13.938 1 22.12 294 ALA A C 1
ATOM 2094 O O . ALA A 1 294 ? -28.312 44 -13.141 1 22.12 294 ALA A O 1
ATOM 2095 N N . ALA A 1 295 ? -26.609 44.375 -13.812 1 22.34 295 ALA A N 1
ATOM 2096 C CA . ALA A 1 295 ? -26.875 45.812 -13.719 1 22.34 295 ALA A CA 1
ATOM 2097 C C . ALA A 1 295 ? -27.641 46.312 -14.945 1 22.34 295 ALA A C 1
ATOM 2099 O O . ALA A 1 295 ? -27.062 46.438 -16.031 1 22.34 295 ALA A O 1
ATOM 2100 N N . THR A 1 296 ? -28.781 45.594 -15.383 1 24.39 296 THR A N 1
ATOM 2101 C CA . THR A 1 296 ? -29.453 46.281 -16.484 1 24.39 296 THR A CA 1
ATOM 2102 C C . THR A 1 296 ? -29.734 47.75 -16.141 1 24.39 296 THR A C 1
ATOM 2104 O O . THR A 1 296 ? -30.172 48.031 -15.023 1 24.39 296 THR A O 1
ATOM 2107 N N . GLY A 1 297 ? -29.094 48.688 -16.766 1 21.22 297 GLY A N 1
ATOM 2108 C CA . GLY A 1 297 ? -28.922 50.156 -16.781 1 21.22 297 GLY A CA 1
ATOM 2109 C C . GLY A 1 297 ? -30.219 50.906 -16.953 1 21.22 297 GLY A C 1
ATOM 2110 O O . GLY A 1 297 ? -30.203 52.094 -17.266 1 21.22 297 GLY A O 1
ATOM 2111 N N . ASP A 1 298 ? -31.484 50.344 -16.578 1 23.92 298 ASP A N 1
ATOM 2112 C CA . ASP A 1 298 ? -32.5 51.281 -17.047 1 23.92 298 ASP A CA 1
ATOM 2113 C C . ASP A 1 298 ? -32.312 52.656 -16.453 1 23.92 298 ASP A C 1
ATOM 2115 O O . ASP A 1 298 ? -31.828 52.781 -15.32 1 23.92 298 ASP A O 1
ATOM 2119 N N . ASP A 1 299 ? -32.344 53.719 -17.297 1 22.56 299 ASP A N 1
ATOM 2120 C CA . ASP A 1 299 ? -31.984 55.125 -17.359 1 22.56 299 ASP A CA 1
ATOM 2121 C C . ASP A 1 299 ? -32.844 55.969 -16.438 1 22.56 299 ASP A C 1
ATOM 2123 O O . ASP A 1 299 ? -32.625 57.188 -16.281 1 22.56 299 ASP A O 1
ATOM 2127 N N . SER A 1 300 ? -33.969 55.438 -15.797 1 24.23 300 SER A N 1
ATOM 2128 C CA . SER A 1 300 ? -34.844 56.562 -15.594 1 24.23 300 SER A CA 1
ATOM 2129 C C . SER A 1 300 ? -34.281 57.562 -14.578 1 24.23 300 SER A C 1
ATOM 2131 O O . SER A 1 300 ? -33.531 57.156 -13.672 1 24.23 300 SER A O 1
ATOM 2133 N N . GLY A 1 301 ? -34.25 58.844 -14.867 1 22.66 301 GLY A N 1
ATOM 2134 C CA . GLY A 1 301 ? -33.656 60.125 -14.516 1 22.66 301 GLY A CA 1
ATOM 2135 C C . GLY A 1 301 ? -34 60.594 -13.117 1 22.66 301 GLY A C 1
ATOM 2136 O O . GLY A 1 301 ? -33.625 61.688 -12.703 1 22.66 301 GLY A O 1
ATOM 2137 N N . ASP A 1 302 ? -35 59.969 -12.414 1 25.23 302 ASP A N 1
ATOM 2138 C CA . ASP A 1 302 ? -35.531 60.938 -11.477 1 25.23 302 ASP A CA 1
ATOM 2139 C C . ASP A 1 302 ? -34.5 61.281 -10.398 1 25.23 302 ASP A C 1
ATOM 2141 O O . ASP A 1 302 ? -33.781 60.406 -9.922 1 25.23 302 ASP A O 1
ATOM 2145 N N . GLU A 1 303 ? -33.969 62.5 -10.383 1 25.28 303 GLU A N 1
ATOM 2146 C CA . GLU A 1 303 ? -32.875 63.219 -9.719 1 25.28 303 GLU A CA 1
ATOM 2147 C C . GLU A 1 303 ? -33.094 63.25 -8.211 1 25.28 303 GLU A C 1
ATOM 2149 O O . GLU A 1 303 ? -32.406 64 -7.504 1 25.28 303 GLU A O 1
ATOM 2154 N N . SER A 1 304 ? -33.969 62.375 -7.598 1 25.98 304 SER A N 1
ATOM 2155 C CA . SER A 1 304 ? -34.125 62.812 -6.219 1 25.98 304 SER A CA 1
ATOM 2156 C C . SER A 1 304 ? -32.781 62.781 -5.473 1 25.98 304 SER A C 1
ATOM 2158 O O . SER A 1 304 ? -31.969 61.906 -5.695 1 25.98 304 SER A O 1
ATOM 2160 N N . ASP A 1 305 ? -32.281 63.906 -5.086 1 27.34 305 ASP A N 1
ATOM 2161 C CA . ASP A 1 305 ? -31.016 64.312 -4.453 1 27.34 305 ASP A CA 1
ATOM 2162 C C . ASP A 1 305 ? -30.766 63.531 -3.168 1 27.34 305 ASP A C 1
ATOM 2164 O O . ASP A 1 305 ? -29.969 63.938 -2.33 1 27.34 305 ASP A O 1
ATOM 2168 N N . GLY A 1 306 ? -31.5 62.375 -2.959 1 27.75 306 GLY A N 1
ATOM 2169 C CA . GLY A 1 306 ? -31.281 61.875 -1.614 1 27.75 306 GLY A CA 1
ATOM 2170 C C . GLY A 1 306 ? -29.812 61.594 -1.319 1 27.75 306 GLY A C 1
ATOM 2171 O O . GLY A 1 306 ? -29.031 61.344 -2.236 1 27.75 306 GLY A O 1
ATOM 2172 N N . ASP A 1 307 ? -29.281 62.188 -0.24 1 30.97 307 ASP A N 1
ATOM 2173 C CA . ASP A 1 307 ? -27.938 62 0.296 1 30.97 307 ASP A CA 1
ATOM 2174 C C . ASP A 1 307 ? -27.562 60.531 0.356 1 30.97 307 ASP A C 1
ATOM 2176 O O . ASP A 1 307 ? -28.266 59.75 0.998 1 30.97 307 ASP A O 1
ATOM 2180 N N . GLU A 1 308 ? -27.297 59.938 -0.788 1 33.25 308 GLU A N 1
ATOM 2181 C CA . GLU A 1 308 ? -26.875 58.562 -0.943 1 33.25 308 GLU A CA 1
ATOM 2182 C C . GLU A 1 308 ? -25.844 58.156 0.113 1 33.25 308 GLU A C 1
ATOM 2184 O O . GLU A 1 308 ? -24.859 58.875 0.308 1 33.25 308 GLU A O 1
ATOM 2189 N N . PRO A 1 309 ? -26.266 57.344 1.115 1 39.47 309 PRO A N 1
ATOM 2190 C CA . PRO A 1 309 ? -25.25 56.812 2.008 1 39.47 309 PRO A CA 1
ATOM 2191 C C . PRO A 1 309 ? -24 56.375 1.264 1 39.47 309 PRO A C 1
ATOM 2193 O O . PRO A 1 309 ? -24.062 55.969 0.098 1 39.47 309 PRO A O 1
ATOM 2196 N N . THR A 1 310 ? -22.969 57.188 1.321 1 41.59 310 THR A N 1
ATOM 2197 C CA . THR A 1 310 ? -21.672 56.844 0.778 1 41.59 310 THR A CA 1
ATOM 2198 C C . THR A 1 310 ? -21.391 55.344 0.921 1 41.59 310 THR A C 1
ATOM 2200 O O . THR A 1 310 ? -21.453 54.812 2.025 1 41.59 310 THR A O 1
ATOM 2203 N N . ASP A 1 311 ? -21.859 54.562 0.054 1 49.88 311 ASP A N 1
ATOM 2204 C CA . ASP A 1 311 ? -21.531 53.156 -0.085 1 49.88 311 ASP A CA 1
ATOM 2205 C C . ASP A 1 311 ? -20.062 52.906 0.256 1 49.88 311 ASP A C 1
ATOM 2207 O O . ASP A 1 311 ? -19.172 53.625 -0.22 1 49.88 311 ASP A O 1
ATOM 2211 N N . ALA A 1 312 ? -19.703 52.188 1.31 1 55.5 312 ALA A N 1
ATOM 2212 C CA . ALA A 1 312 ? -18.344 51.719 1.606 1 55.5 312 ALA A CA 1
ATOM 2213 C C . ALA A 1 312 ? -17.688 51.125 0.362 1 55.5 312 ALA A C 1
ATOM 2215 O O . ALA A 1 312 ? -18.312 50.375 -0.384 1 55.5 312 ALA A O 1
ATOM 2216 N N . PRO A 1 313 ? -16.641 51.844 -0.018 1 69.69 313 PRO A N 1
ATOM 2217 C CA . PRO A 1 313 ? -15.945 51.25 -1.175 1 69.69 313 PRO A CA 1
ATOM 2218 C C . PRO A 1 313 ? -15.719 49.75 -1.031 1 69.69 313 PRO A C 1
ATOM 2220 O O . PRO A 1 313 ? -15.578 49.25 0.087 1 69.69 313 PRO A O 1
ATOM 2223 N N . ALA A 1 314 ? -15.812 48.969 -1.993 1 69.81 314 ALA A N 1
ATOM 2224 C CA . ALA A 1 314 ? -15.641 47.5 -2.018 1 69.81 314 ALA A CA 1
ATOM 2225 C C . ALA A 1 314 ? -14.266 47.125 -1.505 1 69.81 314 ALA A C 1
ATOM 2227 O O . ALA A 1 314 ? -14.109 46.062 -0.883 1 69.81 314 ALA A O 1
ATOM 2228 N N . SER A 1 315 ? -13.32 48.031 -1.738 1 80.38 315 SER A N 1
ATOM 2229 C CA . SER A 1 315 ? -11.953 47.844 -1.257 1 80.38 315 SER A CA 1
ATOM 2230 C C . SER A 1 315 ? -11.344 49.188 -0.832 1 80.38 315 SER A C 1
ATOM 2232 O O . SER A 1 315 ? -11.75 50.25 -1.312 1 80.38 315 SER A O 1
ATOM 2234 N N . ALA A 1 316 ? -10.594 49.156 0.221 1 80.12 316 ALA A N 1
ATOM 2235 C CA . ALA A 1 316 ? -9.859 50.344 0.689 1 80.12 316 ALA A CA 1
ATOM 2236 C C . ALA A 1 316 ? -8.422 49.969 1.057 1 80.12 316 ALA A C 1
ATOM 2238 O O . ALA A 1 316 ? -8.125 48.812 1.346 1 80.12 316 ALA A O 1
ATOM 2239 N N . VAL A 1 317 ? -7.555 50.906 0.894 1 81.44 317 VAL A N 1
ATOM 2240 C CA . VAL A 1 317 ? -6.172 50.719 1.321 1 81.44 317 VAL A CA 1
ATOM 2241 C C . VAL A 1 317 ? -6.016 51.156 2.775 1 81.44 317 VAL A C 1
ATOM 2243 O O . VAL A 1 317 ? -6.391 52.281 3.135 1 81.44 317 VAL A O 1
ATOM 2246 N N . ASP A 1 318 ? -5.629 50.406 3.586 1 80.5 318 ASP A N 1
ATOM 2247 C CA . ASP A 1 318 ? -5.301 50.719 4.977 1 80.5 318 ASP A CA 1
ATOM 2248 C C . ASP A 1 318 ? -4.188 51.781 5.059 1 80.5 318 ASP A C 1
ATOM 2250 O O . ASP A 1 318 ? -3.059 51.5 4.629 1 80.5 318 ASP A O 1
ATOM 2254 N N . PRO A 1 319 ? -4.465 52.938 5.547 1 81.12 319 PRO A N 1
ATOM 2255 C CA . PRO A 1 319 ? -3.451 54 5.547 1 81.12 319 PRO A CA 1
ATOM 2256 C C . PRO A 1 319 ? -2.275 53.688 6.469 1 81.12 319 PRO A C 1
ATOM 2258 O O . PRO A 1 319 ? -1.212 54.281 6.348 1 81.12 319 PRO A O 1
ATOM 2261 N N . VAL A 1 320 ? -2.512 52.781 7.301 1 77.5 320 VAL A N 1
ATOM 2262 C CA . VAL A 1 320 ? -1.475 52.469 8.273 1 77.5 320 VAL A CA 1
ATOM 2263 C C . VAL A 1 320 ? -0.483 51.469 7.672 1 77.5 320 VAL A C 1
ATOM 2265 O O . VAL A 1 320 ? 0.729 51.688 7.711 1 77.5 320 VAL A O 1
ATOM 2268 N N . CYS A 1 321 ? -0.993 50.438 7.07 1 73 321 CYS A N 1
ATOM 2269 C CA . CYS A 1 321 ? -0.108 49.344 6.648 1 73 321 CYS A CA 1
ATOM 2270 C C . CYS A 1 321 ? -0.076 49.25 5.129 1 73 321 CYS A C 1
ATOM 2272 O O . CYS A 1 321 ? 0.712 48.469 4.574 1 73 321 CYS A O 1
ATOM 2274 N N . GLY A 1 322 ? -0.902 49.875 4.387 1 74.38 322 GLY A N 1
ATOM 2275 C CA . GLY A 1 322 ? -0.922 49.875 2.932 1 74.38 322 GLY A CA 1
ATOM 2276 C C . GLY A 1 322 ? -1.648 48.688 2.346 1 74.38 322 GLY A C 1
ATOM 2277 O O . GLY A 1 322 ? -1.703 48.5 1.125 1 74.38 322 GLY A O 1
ATOM 2278 N N . MET A 1 323 ? -2.219 47.875 3.062 1 72.5 323 MET A N 1
ATOM 2279 C CA . MET A 1 323 ? -2.898 46.688 2.59 1 72.5 323 MET A CA 1
ATOM 2280 C C . MET A 1 323 ? -4.277 47 2.029 1 72.5 323 MET A C 1
ATOM 2282 O O . MET A 1 323 ? -4.945 47.906 2.523 1 72.5 323 MET A O 1
ATOM 2286 N N . THR A 1 324 ? -4.574 46.281 1.021 1 76.31 324 THR A N 1
ATOM 2287 C CA . THR A 1 324 ? -5.91 46.438 0.461 1 76.31 324 THR A CA 1
ATOM 2288 C C . THR A 1 324 ? -6.938 45.656 1.284 1 76.31 324 THR A C 1
ATOM 2290 O O . THR A 1 324 ? -6.809 44.438 1.466 1 76.31 324 THR A O 1
ATOM 2293 N N . VAL A 1 325 ? -7.773 46.312 1.811 1 77.44 325 VAL A N 1
ATOM 2294 C CA . VAL A 1 325 ? -8.93 45.781 2.508 1 77.44 325 VAL A CA 1
ATOM 2295 C C . VAL A 1 325 ? -10.055 45.5 1.509 1 77.44 325 VAL A C 1
ATOM 2297 O O . VAL A 1 325 ? -10.656 46.438 0.974 1 77.44 325 VAL A O 1
ATOM 2300 N N . GLU A 1 326 ? -10.281 44.281 1.129 1 73.38 326 GLU A N 1
ATOM 2301 C CA . GLU A 1 326 ? -11.211 43.938 0.059 1 73.38 326 GLU A CA 1
ATOM 2302 C C . GLU A 1 326 ? -12.648 43.938 0.552 1 73.38 326 GLU A C 1
ATOM 2304 O O . GLU A 1 326 ? -13.586 44.094 -0.241 1 73.38 326 GLU A O 1
ATOM 2309 N N . ASP A 1 327 ? -12.906 43.75 1.855 1 67.81 327 ASP A N 1
ATOM 2310 C CA . ASP A 1 327 ? -14.258 43.812 2.402 1 67.81 327 ASP A CA 1
ATOM 2311 C C . ASP A 1 327 ? -14.359 44.844 3.51 1 67.81 327 ASP A C 1
ATOM 2313 O O . ASP A 1 327 ? -14.18 44.531 4.688 1 67.81 327 ASP A O 1
ATOM 2317 N N . THR A 1 328 ? -14.688 46.031 3.145 1 73.62 328 THR A N 1
ATOM 2318 C CA . THR A 1 328 ? -14.727 47.156 4.066 1 73.62 328 THR A CA 1
ATOM 2319 C C . THR A 1 328 ? -15.922 47.062 5.004 1 73.62 328 THR A C 1
ATOM 2321 O O . THR A 1 328 ? -15.953 47.719 6.055 1 73.62 328 THR A O 1
ATOM 2324 N N . GLY A 1 329 ? -16.875 46.281 4.68 1 74.94 329 GLY A N 1
ATOM 2325 C CA . GLY A 1 329 ? -18.078 46.125 5.492 1 74.94 329 GLY A CA 1
ATOM 2326 C C . GLY A 1 329 ? -17.812 45.531 6.852 1 74.94 329 GLY A C 1
ATOM 2327 O O . GLY A 1 329 ? -18.469 45.875 7.836 1 74.94 329 GLY A O 1
ATOM 2328 N N . ASP A 1 330 ? -16.797 44.625 6.918 1 74.19 330 ASP A N 1
ATOM 2329 C CA . ASP A 1 330 ? -16.531 43.906 8.164 1 74.19 330 ASP A CA 1
ATOM 2330 C C . ASP A 1 330 ? -15.164 44.281 8.727 1 74.19 330 ASP A C 1
ATOM 2332 O O . ASP A 1 330 ? -14.75 43.781 9.766 1 74.19 330 ASP A O 1
ATOM 2336 N N . ALA A 1 331 ? -14.57 45.25 8.102 1 77.12 331 ALA A N 1
ATOM 2337 C CA . ALA A 1 331 ? -13.234 45.656 8.523 1 77.12 331 ALA A CA 1
ATOM 2338 C C . ALA A 1 331 ? -13.297 46.719 9.625 1 77.12 331 ALA A C 1
ATOM 2340 O O . ALA A 1 331 ? -14.219 47.531 9.656 1 77.12 331 ALA A O 1
ATOM 2341 N N . PRO A 1 332 ? -12.375 46.656 10.508 1 82.69 332 PRO A N 1
ATOM 2342 C CA . PRO A 1 332 ? -12.32 47.781 11.43 1 82.69 332 PRO A CA 1
ATOM 2343 C C . PRO A 1 332 ? -12.211 49.125 10.703 1 82.69 332 PRO A C 1
ATOM 2345 O O . PRO A 1 332 ? -11.477 49.25 9.719 1 82.69 332 PRO A O 1
ATOM 2348 N N . SER A 1 333 ? -13.07 50.062 11.102 1 86.69 333 SER A N 1
ATOM 2349 C CA . SER A 1 333 ? -13.062 51.375 10.469 1 86.69 333 SER A CA 1
ATOM 2350 C C . SER A 1 333 ? -13 52.5 11.508 1 86.69 333 SER A C 1
ATOM 2352 O O . SER A 1 333 ? -13.43 52.312 12.648 1 86.69 333 SER A O 1
ATOM 2354 N N . VAL A 1 334 ? -12.305 53.594 11.156 1 85.69 334 VAL A N 1
ATOM 2355 C CA . VAL A 1 334 ? -12.195 54.812 11.984 1 85.69 334 VAL A CA 1
ATOM 2356 C C . VAL A 1 334 ? -12.625 56.031 11.195 1 85.69 334 VAL A C 1
ATOM 2358 O O . VAL A 1 334 ? -12.195 56.219 10.062 1 85.69 334 VAL A O 1
ATOM 2361 N N . GLU A 1 335 ? -13.469 56.812 11.75 1 83.81 335 GLU A N 1
ATOM 2362 C CA . GLU A 1 335 ? -13.859 58.062 11.148 1 83.81 335 GLU A CA 1
ATOM 2363 C C . GLU A 1 335 ? -12.938 59.219 11.594 1 83.81 335 GLU A C 1
ATOM 2365 O O . GLU A 1 335 ? -12.703 59.406 12.789 1 83.81 335 GLU A O 1
ATOM 2370 N N . HIS A 1 336 ? -12.289 59.844 10.609 1 82.88 336 HIS A N 1
ATOM 2371 C CA . HIS A 1 336 ? -11.438 61 10.867 1 82.88 336 HIS A CA 1
ATOM 2372 C C . HIS A 1 336 ? -11.672 62.094 9.836 1 82.88 336 HIS A C 1
ATOM 2374 O O . HIS A 1 336 ? -11.594 61.844 8.633 1 82.88 336 HIS A O 1
ATOM 2380 N N . ASP A 1 337 ? -11.977 63.312 10.289 1 81.12 337 ASP A N 1
ATOM 2381 C CA . ASP A 1 337 ? -12.219 64.562 9.508 1 81.12 337 ASP A CA 1
ATOM 2382 C C . ASP A 1 337 ? -13.281 64.312 8.438 1 81.12 337 ASP A C 1
ATOM 2384 O O . ASP A 1 337 ? -13.141 64.75 7.301 1 81.12 337 ASP A O 1
ATOM 2388 N N . GLY A 1 338 ? -14.289 63.469 8.82 1 81.19 338 GLY A N 1
ATOM 2389 C CA . GLY A 1 338 ? -15.453 63.281 7.965 1 81.19 338 GLY A CA 1
ATOM 2390 C C . GLY A 1 338 ? -15.281 62.156 6.969 1 81.19 338 GLY A C 1
ATOM 2391 O O . GLY A 1 338 ? -16.156 61.906 6.141 1 81.19 338 GLY A O 1
ATOM 2392 N N . GLU A 1 339 ? -14.078 61.594 7.004 1 80.88 339 GLU A N 1
ATOM 2393 C CA . GLU A 1 339 ? -13.805 60.469 6.121 1 80.88 339 GLU A CA 1
ATOM 2394 C C . GLU A 1 339 ? -13.664 59.156 6.91 1 80.88 339 GLU A C 1
ATOM 2396 O O . GLU A 1 339 ? -13.156 59.156 8.031 1 80.88 339 GLU A O 1
ATOM 2401 N N . THR A 1 340 ? -14.258 58.125 6.398 1 85.06 340 THR A N 1
ATOM 2402 C CA . THR A 1 340 ? -14.125 56.781 6.992 1 85.06 340 THR A CA 1
ATOM 2403 C C . THR A 1 340 ? -12.914 56.062 6.414 1 85.06 340 THR A C 1
ATOM 2405 O O . THR A 1 340 ? -12.805 55.906 5.195 1 85.06 340 THR A O 1
ATOM 2408 N N . TYR A 1 341 ? -12.008 55.594 7.207 1 85.69 341 TYR A N 1
ATOM 2409 C CA . TYR A 1 341 ? -10.844 54.812 6.855 1 85.69 341 TYR A CA 1
ATOM 2410 C C . TYR A 1 341 ? -11.023 53.344 7.281 1 85.69 341 TYR A C 1
ATOM 2412 O O . TYR A 1 341 ? -11.578 53.062 8.344 1 85.69 341 TYR A O 1
ATOM 2420 N N . TYR A 1 342 ? -10.641 52.438 6.461 1 85.38 342 TYR A N 1
ATOM 2421 C CA . TYR A 1 342 ? -10.789 51 6.672 1 85.38 342 TYR A CA 1
ATOM 2422 C C . TYR A 1 342 ? -9.438 50.344 6.863 1 85.38 342 TYR A C 1
ATOM 2424 O O . TYR A 1 342 ? -8.453 50.719 6.23 1 85.38 342 TYR A O 1
ATOM 2432 N N . PHE A 1 343 ? -9.438 49.438 7.797 1 80.62 343 PHE A N 1
ATOM 2433 C CA . PHE A 1 343 ? -8.18 48.844 8.234 1 80.62 343 PHE A CA 1
ATOM 2434 C C . PHE A 1 343 ? -8.242 47.312 8.141 1 80.62 343 PHE A C 1
ATOM 2436 O O . PHE A 1 343 ? -9.32 46.719 8.281 1 80.62 343 PHE A O 1
ATOM 2443 N N . CYS A 1 344 ? -7.121 46.719 7.902 1 76.38 344 CYS A N 1
ATOM 2444 C CA . CYS A 1 344 ? -7.035 45.281 7.688 1 76.38 344 CYS A CA 1
ATOM 2445 C C . CYS A 1 344 ? -7.18 44.531 9.008 1 76.38 344 CYS A C 1
ATOM 2447 O O . CYS A 1 344 ? -7.445 43.312 9.008 1 76.38 344 CYS A O 1
ATOM 2449 N N . CYS A 1 345 ? -6.895 45.219 10.18 1 74.62 345 CYS A N 1
ATOM 2450 C CA . CYS A 1 345 ? -7.02 44.625 11.508 1 74.62 345 CYS A CA 1
ATOM 2451 C C . CYS A 1 345 ? -7.25 45.688 12.562 1 74.62 345 CYS A C 1
ATOM 2453 O O . CYS A 1 345 ? -7.094 46.875 12.289 1 74.62 345 CYS A O 1
ATOM 2455 N N . HIS A 1 346 ? -7.664 45.25 13.734 1 78.44 346 HIS A N 1
ATOM 2456 C CA . HIS A 1 346 ? -7.984 46.156 14.828 1 78.44 346 HIS A CA 1
ATOM 2457 C C . HIS A 1 346 ? -6.746 46.938 15.289 1 78.44 346 HIS A C 1
ATOM 2459 O O . HIS A 1 346 ? -6.836 48.094 15.688 1 78.44 346 HIS A O 1
ATOM 2465 N N . GLY A 1 347 ? -5.613 46.281 15.109 1 74.06 347 GLY A N 1
ATOM 2466 C CA . GLY A 1 347 ? -4.379 46.969 15.477 1 74.06 347 GLY A CA 1
ATOM 2467 C C . GLY A 1 347 ? -4.102 48.219 14.656 1 74.06 347 GLY A C 1
ATOM 2468 O O . GLY A 1 347 ? -3.73 49.25 15.195 1 74.06 347 GLY A O 1
ATOM 2469 N N . CYS A 1 348 ? -4.281 48.062 13.391 1 78.44 348 CYS A N 1
ATOM 2470 C CA . CYS A 1 348 ? -4.102 49.188 12.508 1 78.44 348 CYS A CA 1
ATOM 2471 C C . CYS A 1 348 ? -5.102 50.312 12.828 1 78.44 348 CYS A C 1
ATOM 2473 O O . CYS A 1 348 ? -4.75 51.5 12.836 1 78.44 348 CYS A O 1
ATOM 2475 N N . ALA A 1 349 ? -6.277 49.906 13.133 1 81.12 349 ALA A N 1
ATOM 2476 C CA . ALA A 1 349 ? -7.324 50.875 13.484 1 81.12 349 ALA A CA 1
ATOM 2477 C C . ALA A 1 349 ? -6.973 51.625 14.758 1 81.12 349 ALA A C 1
ATOM 2479 O O . ALA A 1 349 ? -7.141 52.844 14.828 1 81.12 349 ALA A O 1
ATOM 2480 N N . ASP A 1 350 ? -6.406 50.906 15.641 1 79.44 350 ASP A N 1
ATOM 2481 C CA . ASP A 1 350 ? -6.02 51.5 16.922 1 79.44 350 ASP A CA 1
ATOM 2482 C C . ASP A 1 350 ? -4.855 52.5 16.734 1 79.44 350 ASP A C 1
ATOM 2484 O O . ASP A 1 350 ? -4.855 53.594 17.297 1 79.44 350 ASP A O 1
ATOM 2488 N N . SER A 1 351 ? -3.963 52.094 15.891 1 78.12 351 SER A N 1
ATOM 2489 C CA . SER A 1 351 ? -2.816 52.938 15.602 1 78.12 351 SER A CA 1
ATOM 2490 C C . SER A 1 351 ? -3.252 54.25 14.922 1 78.12 351 SER A C 1
ATOM 2492 O O . SER A 1 351 ? -2.742 55.312 15.25 1 78.12 351 SER A O 1
ATOM 2494 N N . PHE A 1 352 ? -4.129 54.156 14.055 1 81 352 PHE A N 1
ATOM 2495 C CA . PHE A 1 352 ? -4.656 55.312 13.344 1 81 352 PHE A CA 1
ATOM 2496 C C . PHE A 1 352 ? -5.426 56.219 14.289 1 81 352 PHE A C 1
ATOM 2498 O O . PHE A 1 352 ? -5.285 57.438 14.234 1 81 352 PHE A O 1
ATOM 2505 N N . ARG A 1 353 ? -6.129 55.625 15.203 1 83 353 ARG A N 1
ATOM 2506 C CA . ARG A 1 353 ? -6.891 56.375 16.188 1 83 353 ARG A CA 1
ATOM 2507 C C . ARG A 1 353 ? -5.969 57.188 17.094 1 83 353 ARG A C 1
ATOM 2509 O O . ARG A 1 353 ? -6.305 58.312 17.469 1 83 353 ARG A O 1
ATOM 2516 N N . ASP A 1 354 ? -4.875 56.625 17.312 1 80.25 354 ASP A N 1
ATOM 2517 C CA . ASP A 1 354 ? -3.938 57.25 18.219 1 80.25 354 ASP A CA 1
ATOM 2518 C C . ASP A 1 354 ? -3.258 58.469 17.562 1 80.25 354 ASP A C 1
ATOM 2520 O O . ASP A 1 354 ? -3.033 59.469 18.188 1 80.25 354 ASP A O 1
ATOM 2524 N N . GLU A 1 355 ? -2.934 58.312 16.266 1 79.81 355 GLU A N 1
ATOM 2525 C CA . GLU A 1 355 ? -2.252 59.406 15.586 1 79.81 355 GLU A CA 1
ATOM 2526 C C . GLU A 1 355 ? -2.658 59.5 14.117 1 79.81 355 GLU A C 1
ATOM 2528 O O . GLU A 1 355 ? -1.854 59.219 13.227 1 79.81 355 GLU A O 1
ATOM 2533 N N . PRO A 1 356 ? -3.785 59.938 13.781 1 80.69 356 PRO A N 1
ATOM 2534 C CA . PRO A 1 356 ? -4.285 59.906 12.406 1 80.69 356 PRO A CA 1
ATOM 2535 C C . PRO A 1 356 ? -3.475 60.812 11.469 1 80.69 356 PRO A C 1
ATOM 2537 O O . PRO A 1 356 ? -3.221 60.438 10.32 1 80.69 356 PRO A O 1
ATOM 2540 N N . ASP A 1 357 ? -2.961 61.875 11.883 1 77.75 357 ASP A N 1
ATOM 2541 C CA . ASP A 1 357 ? -2.281 62.875 11.055 1 77.75 357 ASP A CA 1
ATOM 2542 C C . ASP A 1 357 ? -0.92 62.375 10.586 1 77.75 357 ASP A C 1
ATOM 2544 O O . ASP A 1 357 ? -0.392 62.812 9.578 1 77.75 357 ASP A O 1
ATOM 2548 N N . SER A 1 358 ? -0.379 61.469 11.344 1 77.38 358 SER A N 1
ATOM 2549 C CA . SER A 1 358 ? 0.914 60.875 10.984 1 77.38 358 SER A CA 1
ATOM 2550 C C . SER A 1 358 ? 0.797 59.969 9.758 1 77.38 358 SER A C 1
ATOM 2552 O O . SER A 1 358 ? 1.772 59.781 9.031 1 77.38 358 SER A O 1
ATOM 2554 N N . TYR A 1 359 ? -0.342 59.469 9.57 1 78.75 359 TYR A N 1
ATOM 2555 C CA . TYR A 1 359 ? -0.569 58.531 8.469 1 78.75 359 TYR A CA 1
ATOM 2556 C C . TYR A 1 359 ? -1.202 59.219 7.277 1 78.75 359 TYR A C 1
ATOM 2558 O O . TYR A 1 359 ? -1.121 58.719 6.148 1 78.75 359 TYR A O 1
ATOM 2566 N N . LEU A 1 360 ? -1.805 60.375 7.562 1 76.69 360 LEU A N 1
ATOM 2567 C CA . LEU A 1 360 ? -2.512 61.094 6.52 1 76.69 360 LEU A CA 1
ATOM 2568 C C . LEU A 1 360 ? -1.66 62.25 6 1 76.69 360 LEU A C 1
ATOM 2570 O O . LEU A 1 360 ? -1.235 63.125 6.773 1 76.69 360 LEU A O 1
ATOM 2574 N N . GLY A 1 361 ? -0.581 61.969 5.355 1 61.38 361 GLY A N 1
ATOM 2575 C CA . GLY A 1 361 ? 0.319 62.969 4.801 1 61.38 361 GLY A CA 1
ATOM 2576 C C . GLY A 1 361 ? -0.326 64.312 4.641 1 61.38 361 GLY A C 1
ATOM 2577 O O . GLY A 1 361 ? -1.551 64.438 4.555 1 61.38 361 GLY A O 1
ATOM 2578 N N . ASP A 1 362 ? 0.452 65.375 4.918 1 52.34 362 ASP A N 1
ATOM 2579 C CA . ASP A 1 362 ? 0.102 66.812 4.672 1 52.34 362 ASP A CA 1
ATOM 2580 C C . ASP A 1 362 ? -0.346 67 3.225 1 52.34 362 ASP A C 1
ATOM 2582 O O . ASP A 1 362 ? 0.327 66.562 2.293 1 52.34 362 ASP A O 1
ATOM 2586 N N . ASP A 1 363 ? -1.59 67.125 2.93 1 44.75 363 ASP A N 1
ATOM 2587 C CA . ASP A 1 363 ? -1.98 67.625 1.631 1 44.75 363 ASP A CA 1
ATOM 2588 C C . ASP A 1 363 ? -1.113 68.875 1.249 1 44.75 363 ASP A C 1
ATOM 2590 O O . ASP A 1 363 ? -0.992 69.812 2.018 1 44.75 363 ASP A O 1
ATOM 2594 N N . PRO A 1 364 ? -0.135 68.75 0.298 1 40.72 364 PRO A N 1
ATOM 2595 C CA . PRO A 1 364 ? 0.493 70 -0.113 1 40.72 364 PRO A CA 1
ATOM 2596 C C . PRO A 1 364 ? -0.525 71.062 -0.515 1 40.72 364 PRO A C 1
ATOM 2598 O O . PRO A 1 364 ? -1.516 70.75 -1.183 1 40.72 364 PRO A O 1
ATOM 2601 N N . GLU A 1 365 ? -0.838 71.938 0.318 1 35.16 365 GLU A N 1
ATOM 2602 C CA . GLU A 1 365 ? -1.458 73.188 -0.137 1 35.16 365 GLU A CA 1
ATOM 2603 C C . GLU A 1 365 ? -0.727 73.75 -1.349 1 35.16 365 GLU A C 1
ATOM 2605 O O . GLU A 1 365 ? 0.482 74 -1.294 1 35.16 365 GLU A O 1
ATOM 2610 N N . VAL A 1 366 ? -1.237 73.562 -2.59 1 33.88 366 VAL A N 1
ATOM 2611 C CA . VAL A 1 366 ? -0.907 74.312 -3.785 1 33.88 366 VAL A CA 1
ATOM 2612 C C . VAL A 1 366 ? -1.011 75.812 -3.482 1 33.88 366 VAL A C 1
ATOM 2614 O O . VAL A 1 366 ? -2.055 76.312 -3.033 1 33.88 366 VAL A O 1
ATOM 2617 N N . GLU A 1 367 ? 0.084 76.438 -3.137 1 25.73 367 GLU A N 1
ATOM 2618 C CA . GLU A 1 367 ? 0.123 77.875 -3.318 1 25.73 367 GLU A CA 1
ATOM 2619 C C . GLU A 1 367 ? -0.287 78.25 -4.738 1 25.73 367 GLU A C 1
ATOM 2621 O O . GLU A 1 367 ? 0.223 77.688 -5.711 1 25.73 367 GLU A O 1
ATOM 2626 N N . ALA A 1 368 ? -1.052 79.25 -4.867 1 24.69 368 ALA A N 1
ATOM 2627 C CA . ALA A 1 368 ? -1.24 80.062 -6.055 1 24.69 368 ALA A CA 1
ATOM 2628 C C . ALA A 1 368 ? 0.024 80.875 -6.375 1 24.69 368 ALA A C 1
ATOM 2630 O O . ALA A 1 368 ? 0.649 81.438 -5.477 1 24.69 368 ALA A O 1
ATOM 2631 N N . MET B 1 1 ? -27.609 -58.125 -5.918 1 27.39 1 MET B N 1
ATOM 2632 C CA . MET B 1 1 ? -26.953 -57.094 -6.699 1 27.39 1 MET B CA 1
ATOM 2633 C C . MET B 1 1 ? -25.625 -56.656 -6.047 1 27.39 1 MET B C 1
ATOM 2635 O O . MET B 1 1 ? -25.625 -55.938 -5.062 1 27.39 1 MET B O 1
ATOM 2639 N N . THR B 1 2 ? -24.672 -57.594 -5.938 1 33.16 2 THR B N 1
ATOM 2640 C CA . THR B 1 2 ? -23.391 -57.562 -5.238 1 33.16 2 THR B CA 1
ATOM 2641 C C . THR B 1 2 ? -22.531 -56.406 -5.785 1 33.16 2 THR B C 1
ATOM 2643 O O . THR B 1 2 ? -22.203 -56.406 -6.973 1 33.16 2 THR B O 1
ATOM 2646 N N . GLY B 1 3 ? -22.859 -55.188 -5.441 1 32 3 GLY B N 1
ATOM 2647 C CA . GLY B 1 3 ? -22.156 -54 -5.895 1 32 3 GLY B CA 1
ATOM 2648 C C . GLY B 1 3 ? -20.656 -54.156 -5.844 1 32 3 GLY B C 1
ATOM 2649 O O . GLY B 1 3 ? -20.094 -54.438 -4.789 1 32 3 GLY B O 1
ATOM 2650 N N . GLU B 1 4 ? -20.109 -54.812 -6.895 1 35.72 4 GLU B N 1
ATOM 2651 C CA . GLU B 1 4 ? -18.656 -54.938 -7.059 1 35.72 4 GLU B CA 1
ATOM 2652 C C . GLU B 1 4 ? -17.938 -53.656 -6.617 1 35.72 4 GLU B C 1
ATOM 2654 O O . GLU B 1 4 ? -18.312 -52.562 -7.008 1 35.72 4 GLU B O 1
ATOM 2659 N N . GLU B 1 5 ? -17.469 -53.75 -5.375 1 38.25 5 GLU B N 1
ATOM 2660 C CA . GLU B 1 5 ? -16.625 -52.656 -4.836 1 38.25 5 GLU B CA 1
ATOM 2661 C C . GLU B 1 5 ? -15.68 -52.125 -5.898 1 38.25 5 GLU B C 1
ATOM 2663 O O . GLU B 1 5 ? -15.055 -52.875 -6.633 1 38.25 5 GLU B O 1
ATOM 2668 N N . PRO B 1 6 ? -15.914 -50.969 -6.445 1 40.91 6 PRO B N 1
ATOM 2669 C CA . PRO B 1 6 ? -14.984 -50.469 -7.453 1 40.91 6 PRO B CA 1
ATOM 2670 C C . PRO B 1 6 ? -13.523 -50.781 -7.137 1 40.91 6 PRO B C 1
ATOM 2672 O O . PRO B 1 6 ? -13.172 -50.969 -5.969 1 40.91 6 PRO B O 1
ATOM 2675 N N . PRO B 1 7 ? -12.812 -51.562 -7.98 1 33.56 7 PRO B N 1
ATOM 2676 C CA . PRO B 1 7 ? -11.398 -51.844 -7.688 1 33.56 7 PRO B CA 1
ATOM 2677 C C . PRO B 1 7 ? -10.719 -50.688 -6.965 1 33.56 7 PRO B C 1
ATOM 2679 O O . PRO B 1 7 ? -11.141 -49.531 -7.113 1 33.56 7 PRO B O 1
ATOM 2682 N N . ARG B 1 8 ? -10.305 -50.938 -5.797 1 36 8 ARG B N 1
ATOM 2683 C CA . ARG B 1 8 ? -9.484 -50 -5.035 1 36 8 ARG B CA 1
ATOM 2684 C C . ARG B 1 8 ? -8.539 -49.219 -5.957 1 36 8 ARG B C 1
ATOM 2686 O O . ARG B 1 8 ? -8.242 -49.688 -7.062 1 36 8 ARG B O 1
ATOM 2693 N N . ARG B 1 9 ? -8.234 -48.125 -5.539 1 41.47 9 ARG B N 1
ATOM 2694 C CA . ARG B 1 9 ? -7.352 -47.062 -6.035 1 41.47 9 ARG B CA 1
ATOM 2695 C C . ARG B 1 9 ? -6.125 -47.656 -6.723 1 41.47 9 ARG B C 1
ATOM 2697 O O . ARG B 1 9 ? -5.402 -48.469 -6.129 1 41.47 9 ARG B O 1
ATOM 2704 N N . ALA B 1 10 ? -6.145 -48 -7.902 1 40.47 10 ALA B N 1
ATOM 2705 C CA . ALA B 1 10 ? -4.84 -48.188 -8.523 1 40.47 10 ALA B CA 1
ATOM 2706 C C . ALA B 1 10 ? -3.783 -47.281 -7.883 1 40.47 10 ALA B C 1
ATOM 2708 O O . ALA B 1 10 ? -3.959 -46.062 -7.809 1 40.47 10 ALA B O 1
ATOM 2709 N N . ASP B 1 11 ? -3.166 -47.688 -6.82 1 41.22 11 ASP B N 1
ATOM 2710 C CA . ASP B 1 11 ? -2.004 -47.125 -6.141 1 41.22 11 ASP B CA 1
ATOM 2711 C C . ASP B 1 11 ? -1.027 -46.5 -7.141 1 41.22 11 ASP B C 1
ATOM 2713 O O . ASP B 1 11 ? -0.169 -47.188 -7.688 1 41.22 11 ASP B O 1
ATOM 2717 N N . THR B 1 12 ? -1.333 -45.906 -8.219 1 48.53 12 THR B N 1
ATOM 2718 C CA . THR B 1 12 ? -0.191 -45.375 -8.953 1 48.53 12 THR B CA 1
ATOM 2719 C C . THR B 1 12 ? 0.852 -44.812 -8 1 48.53 12 THR B C 1
ATOM 2721 O O . THR B 1 12 ? 0.505 -44.219 -6.977 1 48.53 12 THR B O 1
ATOM 2724 N N . GLY B 1 13 ? 1.974 -45.5 -7.754 1 55.38 13 GLY B N 1
ATOM 2725 C CA . GLY B 1 13 ? 3.24 -45.406 -7.043 1 55.38 13 GLY B CA 1
ATOM 2726 C C . GLY B 1 13 ? 3.719 -44 -6.848 1 55.38 13 GLY B C 1
ATOM 2727 O O . GLY B 1 13 ? 4.629 -43.75 -6.055 1 55.38 13 GLY B O 1
ATOM 2728 N N . VAL B 1 14 ? 3.438 -43.219 -7.758 1 64.75 14 VAL B N 1
ATOM 2729 C CA . VAL B 1 14 ? 4.148 -41.938 -7.559 1 64.75 14 VAL B CA 1
ATOM 2730 C C . VAL B 1 14 ? 3.492 -41.156 -6.434 1 64.75 14 VAL B C 1
ATOM 2732 O O . VAL B 1 14 ? 2.273 -40.969 -6.426 1 64.75 14 VAL B O 1
ATOM 2735 N N . ASP B 1 15 ? 4.105 -41 -5.324 1 82.12 15 ASP B N 1
ATOM 2736 C CA . ASP B 1 15 ? 3.736 -40.125 -4.203 1 82.12 15 ASP B CA 1
ATOM 2737 C C . ASP B 1 15 ? 3.637 -38.656 -4.641 1 82.12 15 ASP B C 1
ATOM 2739 O O . ASP B 1 15 ? 4.641 -37.969 -4.668 1 82.12 15 ASP B O 1
ATOM 2743 N N . VAL B 1 16 ? 2.393 -38.312 -5.102 1 89.31 16 VAL B N 1
ATOM 2744 C CA . VAL B 1 16 ? 2.107 -37 -5.594 1 89.31 16 VAL B CA 1
ATOM 2745 C C . VAL B 1 16 ? 2.531 -35.938 -4.555 1 89.31 16 VAL B C 1
ATOM 2747 O O . VAL B 1 16 ? 3.068 -34.906 -4.898 1 89.31 16 VAL B O 1
ATOM 2750 N N . SER B 1 17 ? 2.414 -36.312 -3.326 1 90.19 17 SER B N 1
ATOM 2751 C CA . SER B 1 17 ? 2.77 -35.375 -2.254 1 90.19 17 SER B CA 1
ATOM 2752 C C . SER B 1 17 ? 4.273 -35.125 -2.215 1 90.19 17 SER B C 1
ATOM 2754 O O . SER B 1 17 ? 4.719 -34 -1.957 1 90.19 17 SER B O 1
ATOM 2756 N N . ALA B 1 18 ? 4.945 -36.188 -2.475 1 91.12 18 ALA B N 1
ATOM 2757 C CA . ALA B 1 18 ? 6.398 -36.062 -2.498 1 91.12 18 ALA B CA 1
ATOM 2758 C C . ALA B 1 18 ? 6.852 -35.188 -3.66 1 91.12 18 ALA B C 1
ATOM 2760 O O . ALA B 1 18 ? 7.766 -34.375 -3.514 1 91.12 18 ALA B O 1
ATOM 2761 N N . VAL B 1 19 ? 6.195 -35.375 -4.785 1 92.12 19 VAL B N 1
ATOM 2762 C CA . VAL B 1 19 ? 6.523 -34.594 -5.961 1 92.12 19 VAL B CA 1
ATOM 2763 C C . VAL B 1 19 ? 6.219 -33.125 -5.691 1 92.12 19 VAL B C 1
ATOM 2765 O O . VAL B 1 19 ? 7.031 -32.25 -5.996 1 92.12 19 VAL B O 1
ATOM 2768 N N . GLU B 1 20 ? 5.188 -32.875 -5.031 1 91.44 20 GLU B N 1
ATOM 2769 C CA . GLU B 1 20 ? 4.816 -31.5 -4.703 1 91.44 20 GLU B CA 1
ATOM 2770 C C . GLU B 1 20 ? 5.828 -30.859 -3.75 1 91.44 20 GLU B C 1
ATOM 2772 O O . GLU B 1 20 ? 6.219 -29.703 -3.93 1 91.44 20 GLU B O 1
ATOM 2777 N N . ALA B 1 21 ? 6.207 -31.578 -2.793 1 89.56 21 ALA B N 1
ATOM 2778 C CA . ALA B 1 21 ? 7.168 -31.078 -1.812 1 89.56 21 ALA B CA 1
ATOM 2779 C C . ALA B 1 21 ? 8.5 -30.719 -2.475 1 89.56 21 ALA B C 1
ATOM 2781 O O . ALA B 1 21 ? 9.102 -29.703 -2.16 1 89.56 21 ALA B O 1
ATOM 2782 N N . ASP B 1 22 ? 8.867 -31.688 -3.344 1 89.62 22 ASP B N 1
ATOM 2783 C CA . ASP B 1 22 ? 10.117 -31.469 -4.066 1 89.62 22 ASP B CA 1
ATOM 2784 C C . ASP B 1 22 ? 10.047 -30.203 -4.926 1 89.62 22 ASP B C 1
ATOM 2786 O O . ASP B 1 22 ? 10.977 -29.391 -4.93 1 89.62 22 ASP B O 1
ATOM 2790 N N . LEU B 1 23 ? 8.969 -30.047 -5.621 1 89.38 23 LEU B N 1
ATOM 2791 C CA . LEU B 1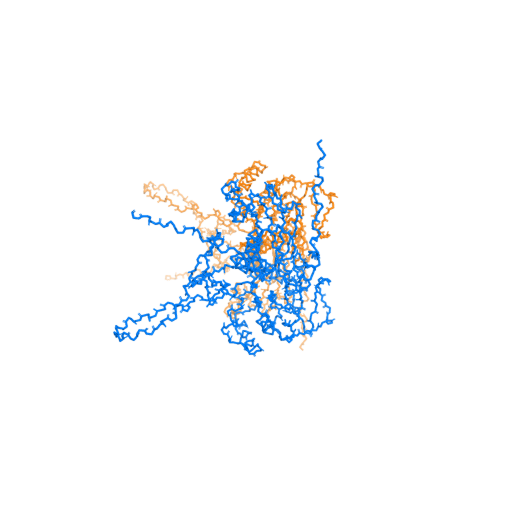 23 ? 8.789 -28.891 -6.477 1 89.38 23 LEU B CA 1
ATOM 2792 C C . LEU B 1 23 ? 8.727 -27.609 -5.645 1 89.38 23 LEU B C 1
ATOM 2794 O O . LEU B 1 23 ? 9.32 -26.594 -6.02 1 89.38 23 LEU B O 1
ATOM 2798 N N . ALA B 1 24 ? 8.141 -27.672 -4.523 1 83.5 24 ALA B N 1
ATOM 2799 C CA . ALA B 1 24 ? 8.07 -26.531 -3.607 1 83.5 24 ALA B CA 1
ATOM 2800 C C . ALA B 1 24 ? 9.461 -26.172 -3.086 1 83.5 24 ALA B C 1
ATOM 2802 O O . ALA B 1 24 ? 9.812 -24.984 -3.029 1 83.5 24 ALA B O 1
ATOM 2803 N N . ALA B 1 25 ? 10.203 -27.156 -2.766 1 80.69 25 ALA B N 1
ATOM 2804 C CA . ALA B 1 25 ? 11.547 -26.938 -2.236 1 80.69 25 ALA B CA 1
ATOM 2805 C C . ALA B 1 25 ? 12.445 -26.266 -3.271 1 80.69 25 ALA B C 1
ATOM 2807 O O . ALA B 1 25 ? 13.352 -25.516 -2.92 1 80.69 25 ALA B O 1
ATOM 2808 N N . ARG B 1 26 ? 12.086 -26.578 -4.5 1 80.75 26 ARG B N 1
ATOM 2809 C CA . ARG B 1 26 ? 12.898 -26.031 -5.586 1 80.75 26 ARG B CA 1
ATOM 2810 C C . ARG B 1 26 ? 12.266 -24.781 -6.184 1 80.75 26 ARG B C 1
ATOM 2812 O O . ARG B 1 26 ? 12.719 -24.281 -7.211 1 80.75 26 ARG B O 1
ATOM 2819 N N . ASP B 1 27 ? 11.195 -24.391 -5.605 1 80.12 27 ASP B N 1
ATOM 2820 C CA . ASP B 1 27 ? 10.484 -23.188 -6.043 1 80.12 27 ASP B CA 1
ATOM 2821 C C . ASP B 1 27 ? 10.062 -23.297 -7.508 1 80.12 27 ASP B C 1
ATOM 2823 O O . ASP B 1 27 ? 10.25 -22.359 -8.281 1 80.12 27 ASP B O 1
ATOM 2827 N N . GLN B 1 28 ? 9.648 -24.484 -7.859 1 85.75 28 GLN B N 1
ATOM 2828 C CA . GLN B 1 28 ? 9.172 -24.734 -9.219 1 85.75 28 GLN B CA 1
ATOM 2829 C C . GLN B 1 28 ? 7.648 -24.734 -9.273 1 85.75 28 GLN B C 1
ATOM 2831 O O . GLN B 1 28 ? 6.988 -25.359 -8.445 1 85.75 28 GLN B O 1
ATOM 2836 N N . PRO B 1 29 ? 7.148 -23.969 -10.164 1 90.12 29 PRO B N 1
ATOM 2837 C CA . PRO B 1 29 ? 5.691 -23.969 -10.289 1 90.12 29 PRO B CA 1
ATOM 2838 C C . PRO B 1 29 ? 5.145 -25.281 -10.844 1 90.12 29 PRO B C 1
ATOM 2840 O O . PRO B 1 29 ? 5.852 -25.984 -11.555 1 90.12 29 PRO B O 1
ATOM 2843 N N . TYR B 1 30 ? 3.908 -25.625 -10.539 1 93.88 30 TYR B N 1
ATOM 2844 C CA . TYR B 1 30 ? 3.229 -26.812 -11.055 1 93.88 30 TYR B CA 1
ATOM 2845 C C . TYR B 1 30 ? 1.716 -26.641 -10.984 1 93.88 30 TYR B C 1
ATOM 2847 O O . TYR B 1 30 ? 1.219 -25.641 -10.469 1 93.88 30 TYR B O 1
ATOM 2855 N N . ALA B 1 31 ? 1.041 -27.531 -11.594 1 96.12 31 ALA B N 1
ATOM 2856 C CA . ALA B 1 31 ? -0.417 -27.578 -11.508 1 96.12 31 ALA B CA 1
ATOM 2857 C C . ALA B 1 31 ? -0.887 -28.875 -10.859 1 96.12 31 ALA B C 1
ATOM 2859 O O . ALA B 1 31 ? -0.342 -29.953 -11.141 1 96.12 31 ALA B O 1
ATOM 2860 N N . ARG B 1 32 ? -1.816 -28.734 -9.961 1 95.75 32 ARG B N 1
ATOM 2861 C CA . ARG B 1 32 ? -2.5 -29.891 -9.406 1 95.75 32 ARG B CA 1
ATOM 2862 C C . ARG B 1 32 ? -3.738 -30.25 -10.219 1 95.75 32 ARG B C 1
ATOM 2864 O O . ARG B 1 32 ? -4.574 -29.375 -10.5 1 95.75 32 ARG B O 1
ATOM 2871 N N . ALA B 1 33 ? -3.803 -31.453 -10.656 1 96.5 33 ALA B N 1
ATOM 2872 C CA . ALA B 1 33 ? -4.961 -31.969 -11.391 1 96.5 33 ALA B CA 1
ATOM 2873 C C . ALA B 1 33 ? -5.77 -32.938 -10.523 1 96.5 33 ALA B C 1
ATOM 2875 O O . ALA B 1 33 ? -5.223 -33.875 -9.977 1 96.5 33 ALA B O 1
ATOM 2876 N N . THR B 1 34 ? -7.031 -32.625 -10.352 1 95.69 34 THR B N 1
ATOM 2877 C CA . THR B 1 34 ? -7.918 -33.469 -9.57 1 95.69 34 THR B CA 1
ATOM 2878 C C . THR B 1 34 ? -9.156 -33.844 -10.375 1 95.69 34 THR B C 1
ATOM 2880 O O . THR B 1 34 ? -9.844 -32.969 -10.906 1 95.69 34 THR B O 1
ATOM 2883 N N . VAL B 1 35 ? -9.391 -35.188 -10.508 1 95.38 35 VAL B N 1
ATOM 2884 C CA . VAL B 1 35 ? -10.633 -35.625 -11.125 1 95.38 35 VAL B CA 1
ATOM 2885 C C . VAL B 1 35 ? -11.812 -35.344 -10.188 1 95.38 35 VAL B C 1
ATOM 2887 O O . VAL B 1 35 ? -11.883 -35.906 -9.086 1 95.38 35 VAL B O 1
ATOM 2890 N N . VAL B 1 36 ? -12.742 -34.531 -10.672 1 96.88 36 VAL B N 1
ATOM 2891 C CA . VAL B 1 36 ? -13.789 -34.094 -9.758 1 96.88 36 VAL B CA 1
ATOM 2892 C C . VAL B 1 36 ? -15.117 -34.719 -10.164 1 96.88 36 VAL B C 1
ATOM 2894 O O . VAL B 1 36 ? -16.078 -34.719 -9.375 1 96.88 36 VAL B O 1
ATOM 2897 N N . ARG B 1 37 ? -15.195 -35.156 -11.359 1 95.69 37 ARG B N 1
ATOM 2898 C CA . ARG B 1 37 ? -16.391 -35.844 -11.852 1 95.69 37 ARG B CA 1
ATOM 2899 C C . ARG B 1 37 ? -16.031 -36.875 -12.914 1 95.69 37 ARG B C 1
ATOM 2901 O O . ARG B 1 37 ? -15.062 -36.719 -13.656 1 95.69 37 ARG B O 1
ATOM 2908 N N . ARG B 1 38 ? -16.812 -38 -12.977 1 94.06 38 ARG B N 1
ATOM 2909 C CA . ARG B 1 38 ? -16.641 -39 -14.031 1 94.06 38 ARG B CA 1
ATOM 2910 C C . ARG B 1 38 ? -17.969 -39.656 -14.391 1 94.06 38 ARG B C 1
ATOM 2912 O O . ARG B 1 38 ? -18.875 -39.719 -13.562 1 94.06 38 ARG B O 1
ATOM 2919 N N . GLU B 1 39 ? -18.062 -39.969 -15.578 1 93.12 39 GLU B N 1
ATOM 2920 C CA . GLU B 1 39 ? -19.109 -40.875 -16.078 1 93.12 39 GLU B CA 1
ATOM 2921 C C . GLU B 1 39 ? -18.5 -42.062 -16.781 1 93.12 39 GLU B C 1
ATOM 2923 O O . GLU B 1 39 ? -17.812 -41.938 -17.797 1 93.12 39 GLU B O 1
ATOM 2928 N N . PRO B 1 40 ? -18.766 -43.219 -16.234 1 89.88 40 PRO B N 1
ATOM 2929 C CA . PRO B 1 40 ? -18.234 -44.406 -16.906 1 89.88 40 PRO B CA 1
ATOM 2930 C C . PRO B 1 40 ? -18.703 -44.531 -18.344 1 89.88 40 PRO B C 1
ATOM 2932 O O . PRO B 1 40 ? -19.75 -44 -18.719 1 89.88 40 PRO B O 1
ATOM 2935 N N . PRO B 1 41 ? -17.891 -45.25 -19.109 1 88.69 41 PRO B N 1
ATOM 2936 C CA . PRO B 1 41 ? -16.672 -46 -18.812 1 88.69 41 PRO B CA 1
ATOM 2937 C C . PRO B 1 41 ? -15.414 -45.125 -18.875 1 88.69 41 PRO B C 1
ATOM 2939 O O . PRO B 1 41 ? -15.117 -44.531 -19.922 1 88.69 41 PRO B O 1
ATOM 2942 N N . VAL B 1 42 ? -14.68 -44.906 -17.766 1 86.06 42 VAL B N 1
ATOM 2943 C CA . VAL B 1 42 ? -13.367 -44.281 -17.672 1 86.06 42 VAL B CA 1
ATOM 2944 C C . VAL B 1 42 ? -12.57 -44.906 -16.531 1 86.06 42 VAL B C 1
ATOM 2946 O O . VAL B 1 42 ? -13.148 -45.406 -15.562 1 86.06 42 VAL B O 1
ATOM 2949 N N . SER B 1 43 ? -11.383 -44.938 -16.812 1 86.12 43 SER B N 1
ATOM 2950 C CA . SER B 1 43 ? -10.523 -45.625 -15.859 1 86.12 43 SER B CA 1
ATOM 2951 C C . SER B 1 43 ? -10.242 -44.75 -14.633 1 86.12 43 SER B C 1
ATOM 2953 O O . SER B 1 43 ? -9.914 -45.281 -13.562 1 86.12 43 SER B O 1
ATOM 2955 N N . ALA B 1 44 ? -10.438 -43.5 -14.758 1 88.94 44 ALA B N 1
ATOM 2956 C CA . ALA B 1 44 ? -10.164 -42.594 -13.641 1 88.94 44 ALA B CA 1
ATOM 2957 C C . ALA B 1 44 ? -11.297 -42.625 -12.617 1 88.94 44 ALA B C 1
ATOM 2959 O O . ALA B 1 44 ? -12.445 -42.906 -12.961 1 88.94 44 ALA B O 1
ATOM 2960 N N . ASN B 1 45 ? -10.961 -42.406 -11.375 1 92.25 45 ASN B N 1
ATOM 2961 C CA . ASN B 1 45 ? -11.938 -42.25 -10.297 1 92.25 45 ASN B CA 1
ATOM 2962 C C . ASN B 1 45 ? -11.938 -40.812 -9.773 1 92.25 45 ASN B C 1
ATOM 2964 O O . ASN B 1 45 ? -10.914 -40.125 -9.836 1 92.25 45 ASN B O 1
ATOM 2968 N N . VAL B 1 46 ? -13.109 -40.438 -9.273 1 93.94 46 VAL B N 1
ATOM 2969 C CA . VAL B 1 46 ? -13.188 -39.125 -8.617 1 93.94 46 VAL B CA 1
ATOM 2970 C C . VAL B 1 46 ? -12.195 -39.094 -7.453 1 93.94 46 VAL B C 1
ATOM 2972 O O . VAL B 1 46 ? -12.117 -40.031 -6.66 1 93.94 46 VAL B O 1
ATOM 2975 N N . GLY B 1 47 ? -11.398 -38 -7.355 1 93.38 47 GLY B N 1
ATOM 2976 C CA . GLY B 1 47 ? -10.391 -37.875 -6.312 1 93.38 47 GLY B CA 1
ATOM 2977 C C . GLY B 1 47 ? -8.992 -38.219 -6.777 1 93.38 47 GLY B C 1
ATOM 2978 O O . GLY B 1 47 ? -8.016 -37.938 -6.094 1 93.38 47 GLY B O 1
ATOM 2979 N N . ASP B 1 48 ? -8.953 -38.969 -7.934 1 92.44 48 ASP B N 1
ATOM 2980 C CA . ASP B 1 48 ? -7.625 -39.219 -8.5 1 92.44 48 ASP B CA 1
ATOM 2981 C C . ASP B 1 48 ? -6.887 -37.906 -8.734 1 92.44 48 ASP B C 1
ATOM 2983 O O . ASP B 1 48 ? -7.492 -36.906 -9.133 1 92.44 48 ASP B O 1
ATOM 2987 N N . ARG B 1 49 ? -5.531 -37.844 -8.484 1 94.31 49 ARG B N 1
ATOM 2988 C CA . ARG B 1 49 ? -4.754 -36.625 -8.547 1 94.31 49 ARG B CA 1
ATOM 2989 C C . ARG B 1 49 ? -3.467 -36.844 -9.344 1 94.31 49 ARG B C 1
ATOM 2991 O O . ARG B 1 49 ? -2.918 -37.938 -9.367 1 94.31 49 ARG B O 1
ATOM 2998 N N . ALA B 1 50 ? -3.068 -35.719 -10 1 95.25 50 ALA B N 1
ATOM 2999 C CA . ALA B 1 50 ? -1.771 -35.656 -10.664 1 95.25 50 ALA B CA 1
ATOM 3000 C C . ALA B 1 50 ? -1.142 -34.281 -10.523 1 95.25 50 ALA B C 1
ATOM 3002 O O . ALA B 1 50 ? -1.834 -33.312 -10.227 1 95.25 50 ALA B O 1
ATOM 3003 N N . VAL B 1 51 ? 0.173 -34.25 -10.57 1 96.12 51 VAL B N 1
ATOM 3004 C CA . VAL B 1 51 ? 0.95 -33.031 -10.633 1 96.12 51 VAL B CA 1
ATOM 3005 C C . VAL B 1 51 ? 1.555 -32.875 -12.023 1 96.12 51 VAL B C 1
ATOM 3007 O O . VAL B 1 51 ? 2.152 -33.812 -12.562 1 96.12 51 VAL B O 1
ATOM 3010 N N . VAL B 1 52 ? 1.29 -31.75 -12.609 1 95.75 52 VAL B N 1
ATOM 3011 C CA . VAL B 1 52 ? 1.877 -31.453 -13.914 1 95.75 52 VAL B CA 1
ATOM 3012 C C . VAL B 1 52 ? 2.902 -30.328 -13.766 1 95.75 52 VAL B C 1
ATOM 3014 O O . VAL B 1 52 ? 2.6 -29.266 -13.203 1 95.75 52 VAL B O 1
ATOM 3017 N N . THR B 1 53 ? 4.086 -30.547 -14.227 1 94.69 53 THR B N 1
ATOM 3018 C CA . THR B 1 53 ? 5.148 -29.562 -14.141 1 94.69 53 THR B CA 1
ATOM 3019 C C . THR B 1 53 ? 5.09 -28.594 -15.328 1 94.69 53 THR B C 1
ATOM 3021 O O . THR B 1 53 ? 4.355 -28.844 -16.281 1 94.69 53 THR B O 1
ATOM 3024 N N . SER B 1 54 ? 5.922 -27.594 -15.227 1 91.38 54 SER B N 1
ATOM 3025 C CA . SER B 1 54 ? 5.969 -26.594 -16.281 1 91.38 54 SER B CA 1
ATOM 3026 C C . SER B 1 54 ? 6.48 -27.188 -17.594 1 91.38 54 SER B C 1
ATOM 3028 O O . SER B 1 54 ? 6.137 -26.703 -18.672 1 91.38 54 SER B O 1
ATOM 3030 N N . ASP B 1 55 ? 7.266 -28.219 -17.453 1 90.12 55 ASP B N 1
ATOM 3031 C CA . ASP B 1 55 ? 7.812 -28.875 -18.625 1 90.12 55 ASP B CA 1
ATOM 3032 C C . ASP B 1 55 ? 6.805 -29.875 -19.219 1 90.12 55 ASP B C 1
ATOM 3034 O O . ASP B 1 55 ? 7.043 -30.438 -20.281 1 90.12 55 ASP B O 1
ATOM 3038 N N . GLY B 1 56 ? 5.742 -30.109 -18.5 1 91.06 56 GLY B N 1
ATOM 3039 C CA . GLY B 1 56 ? 4.684 -30.953 -19.031 1 91.06 56 GLY B CA 1
ATOM 3040 C C . GLY B 1 56 ? 4.727 -32.375 -18.5 1 91.06 56 GLY B C 1
ATOM 3041 O O . GLY B 1 56 ? 4.012 -33.25 -19 1 91.06 56 GLY B O 1
ATOM 3042 N N . ASP B 1 57 ? 5.578 -32.562 -17.5 1 92.56 57 ASP B N 1
ATOM 3043 C CA . ASP B 1 57 ? 5.602 -33.875 -16.891 1 92.56 57 ASP B CA 1
ATOM 3044 C C . ASP B 1 57 ? 4.402 -34.094 -15.961 1 92.56 57 ASP B C 1
ATOM 3046 O O . ASP B 1 57 ? 4.09 -33.219 -15.141 1 92.56 57 ASP B O 1
ATOM 3050 N N . LEU B 1 58 ? 3.787 -35.219 -16.156 1 93.75 58 LEU B N 1
ATOM 3051 C CA . LEU B 1 58 ? 2.639 -35.562 -15.328 1 93.75 58 LEU B CA 1
ATOM 3052 C C . LEU B 1 58 ? 2.994 -36.656 -14.344 1 93.75 58 LEU B C 1
ATOM 3054 O O . LEU B 1 58 ? 3.49 -37.719 -14.742 1 93.75 58 LEU B O 1
ATOM 3058 N N . HIS B 1 59 ? 2.885 -36.406 -13.109 1 93.88 59 HIS B N 1
ATOM 3059 C CA . HIS B 1 59 ? 3.08 -37.375 -12.039 1 93.88 59 HIS B CA 1
ATOM 3060 C C . HIS B 1 59 ? 1.768 -37.656 -11.312 1 93.88 59 HIS B C 1
ATOM 3062 O O . HIS B 1 59 ? 1.143 -36.75 -10.766 1 93.88 59 HIS B O 1
ATOM 3068 N N . GLY B 1 60 ? 1.398 -38.906 -11.297 1 92.5 60 GLY B N 1
ATOM 3069 C CA . GLY B 1 60 ? 0.112 -39.281 -10.734 1 92.5 60 GLY B CA 1
ATOM 3070 C C . GLY B 1 60 ? -0.842 -39.844 -11.766 1 92.5 60 GLY B C 1
ATOM 3071 O O . GLY B 1 60 ? -0.411 -40.406 -12.766 1 92.5 60 GLY B O 1
ATOM 3072 N N . TRP B 1 61 ? -2.182 -39.719 -11.375 1 89.5 61 TRP B N 1
ATOM 3073 C CA . TRP B 1 61 ? -3.133 -40.438 -12.234 1 89.5 61 TRP B CA 1
ATOM 3074 C C . TRP B 1 61 ? -4.426 -39.625 -12.367 1 89.5 61 TRP B C 1
ATOM 3076 O O . TRP B 1 61 ? -5.039 -39.25 -11.367 1 89.5 61 TRP B O 1
ATOM 3086 N N . VAL B 1 62 ? -4.75 -39.344 -13.617 1 89.88 62 VAL B N 1
ATOM 3087 C CA . VAL B 1 62 ? -6.023 -38.688 -13.891 1 89.88 62 VAL B CA 1
ATOM 3088 C C . VAL B 1 62 ? -6.785 -39.469 -14.961 1 89.88 62 VAL B C 1
ATOM 3090 O O . VAL B 1 62 ? -7.66 -38.938 -15.633 1 89.88 62 VAL B O 1
ATOM 3093 N N . GLY B 1 63 ? -6.465 -40.688 -15.102 1 78.94 63 GLY B N 1
ATOM 3094 C CA . GLY B 1 63 ? -7.086 -41.562 -16.094 1 78.94 63 GLY B CA 1
ATOM 3095 C C . GLY B 1 63 ? -6.086 -42.188 -17.047 1 78.94 63 GLY B C 1
ATOM 3096 O O . GLY B 1 63 ? -4.961 -41.688 -17.188 1 78.94 63 GLY B O 1
ATOM 3097 N N . GLY B 1 64 ? -6.277 -43.375 -17.406 1 66.69 64 GLY B N 1
ATOM 3098 C CA . GLY B 1 64 ? -5.359 -44.219 -18.141 1 66.69 64 GLY B CA 1
ATOM 3099 C C . GLY B 1 64 ? -5.266 -43.844 -19.609 1 66.69 64 GLY B C 1
ATOM 3100 O O . GLY B 1 64 ? -4.352 -44.281 -20.312 1 66.69 64 GLY B O 1
ATOM 3101 N N . ALA B 1 65 ? -6.305 -43.125 -20.156 1 63.44 65 ALA B N 1
ATOM 3102 C CA . ALA B 1 65 ? -6.27 -42.875 -21.594 1 63.44 65 ALA B CA 1
ATOM 3103 C C . ALA B 1 65 ? -5.273 -41.75 -21.922 1 63.44 65 ALA B C 1
ATOM 3105 O O . ALA B 1 65 ? -5.285 -40.688 -21.281 1 63.44 65 ALA B O 1
ATOM 3106 N N . ALA B 1 66 ? -4.391 -42.062 -22.766 1 72.12 66 ALA B N 1
ATOM 3107 C CA . ALA B 1 66 ? -3.369 -41.156 -23.234 1 72.12 66 ALA B CA 1
ATOM 3108 C C . ALA B 1 66 ? -3.996 -39.844 -23.703 1 72.12 66 ALA B C 1
ATOM 3110 O O . ALA B 1 66 ? -3.422 -38.75 -23.516 1 72.12 66 ALA B O 1
ATOM 3111 N N . CYS B 1 67 ? -5.227 -39.969 -24.125 1 77.69 67 CYS B N 1
ATOM 3112 C CA . CYS B 1 67 ? -5.863 -38.781 -24.688 1 77.69 67 CYS B CA 1
ATOM 3113 C C . CYS B 1 67 ? -6.254 -37.812 -23.594 1 77.69 67 CYS B C 1
ATOM 3115 O O . CYS B 1 67 ? -6.094 -36.594 -23.766 1 77.69 67 CYS B O 1
ATOM 3117 N N . ALA B 1 68 ? -6.715 -38.438 -22.484 1 84.69 68 ALA B N 1
ATOM 3118 C CA . ALA B 1 68 ? -7.117 -37.531 -21.391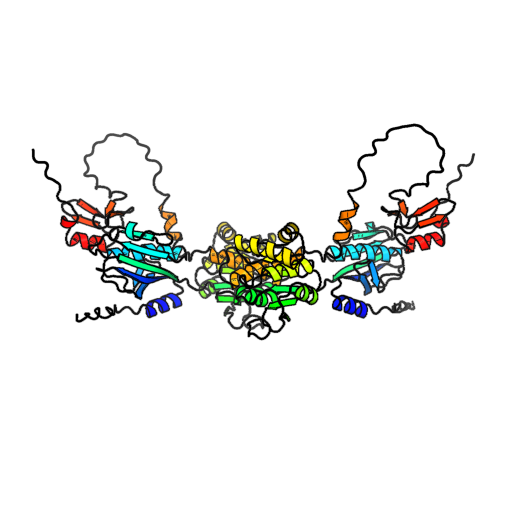 1 84.69 68 ALA B CA 1
ATOM 3119 C C . ALA B 1 68 ? -5.902 -36.875 -20.75 1 84.69 68 ALA B C 1
ATOM 3121 O O . ALA B 1 68 ? -5.938 -35.688 -20.422 1 84.69 68 ALA B O 1
ATOM 3122 N N . GLN B 1 69 ? -4.848 -37.625 -20.672 1 88.5 69 GLN B N 1
ATOM 3123 C CA . GLN B 1 69 ? -3.645 -37.094 -20.031 1 88.5 69 GLN B CA 1
ATOM 3124 C C . GLN B 1 69 ? -3.018 -35.969 -20.844 1 88.5 69 GLN B C 1
ATOM 3126 O O . GLN B 1 69 ? -2.521 -35 -20.297 1 88.5 69 GLN B O 1
ATOM 3131 N N . SER B 1 70 ? -3.096 -36.125 -22.172 1 89.12 70 SER B N 1
ATOM 3132 C CA . SER B 1 70 ? -2.535 -35.094 -23.047 1 89.12 70 SER B CA 1
ATOM 3133 C C . SER B 1 70 ? -3.297 -33.781 -22.906 1 89.12 70 SER B C 1
ATOM 3135 O O . SER B 1 70 ? -2.691 -32.719 -22.875 1 89.12 70 SER B O 1
ATOM 3137 N N . ILE B 1 71 ? -4.582 -33.938 -22.797 1 91.5 71 ILE B N 1
ATOM 3138 C CA . ILE B 1 71 ? -5.41 -32.75 -22.641 1 91.5 71 ILE B CA 1
ATOM 3139 C C . ILE B 1 71 ? -5.121 -32.094 -21.281 1 91.5 71 ILE B C 1
ATOM 3141 O O . ILE B 1 71 ? -4.914 -30.891 -21.203 1 91.5 71 ILE B O 1
ATOM 3145 N N . VAL B 1 72 ? -5.039 -32.906 -20.266 1 94.62 72 VAL B N 1
ATOM 3146 C CA . VAL B 1 72 ? -4.793 -32.406 -18.922 1 94.62 72 VAL B CA 1
ATOM 3147 C C . VAL B 1 72 ? -3.426 -31.734 -18.844 1 94.62 72 VAL B C 1
ATOM 3149 O O . VAL B 1 72 ? -3.289 -30.641 -18.281 1 94.62 72 VAL B O 1
ATOM 3152 N N . THR B 1 73 ? -2.465 -32.312 -19.453 1 94.69 73 THR B N 1
ATOM 3153 C CA . THR B 1 73 ? -1.114 -31.766 -19.453 1 94.69 73 THR B CA 1
ATOM 3154 C C . THR B 1 73 ? -1.075 -30.422 -20.172 1 94.69 73 THR B C 1
ATOM 3156 O O . THR B 1 73 ? -0.511 -29.453 -19.656 1 94.69 73 THR B O 1
ATOM 3159 N N . ARG B 1 74 ? -1.69 -30.391 -21.312 1 93.19 74 ARG B N 1
ATOM 3160 C CA . ARG B 1 74 ? -1.721 -29.172 -22.109 1 93.19 74 ARG B CA 1
ATOM 3161 C C . ARG B 1 74 ? -2.416 -28.047 -21.344 1 93.19 74 ARG B C 1
ATOM 3163 O O . ARG B 1 74 ? -1.884 -26.938 -21.25 1 93.19 74 ARG B O 1
ATOM 3170 N N . GLU B 1 75 ? -3.572 -28.359 -20.797 1 95.06 75 GLU B N 1
ATOM 3171 C CA . GLU B 1 75 ? -4.34 -27.328 -20.094 1 95.06 75 GLU B CA 1
ATOM 3172 C C . GLU B 1 75 ? -3.674 -26.969 -18.766 1 95.06 75 GLU B C 1
ATOM 3174 O O . GLU B 1 75 ? -3.771 -25.828 -18.312 1 95.06 75 GLU B O 1
ATOM 3179 N N . ALA B 1 76 ? -2.982 -27.922 -18.203 1 95.81 76 ALA B N 1
ATOM 3180 C CA . ALA B 1 76 ? -2.244 -27.641 -16.969 1 95.81 76 ALA B CA 1
ATOM 3181 C C . ALA B 1 76 ? -1.122 -26.641 -17.219 1 95.81 76 ALA B C 1
ATOM 3183 O O . ALA B 1 76 ? -0.893 -25.734 -16.406 1 95.81 76 ALA B O 1
ATOM 3184 N N . LYS B 1 77 ? -0.456 -26.766 -18.328 1 93.56 77 LYS B N 1
ATOM 3185 C CA . LYS B 1 77 ? 0.592 -25.812 -18.672 1 93.56 77 LYS B CA 1
ATOM 3186 C C . LYS B 1 77 ? 0.026 -24.391 -18.828 1 93.56 77 LYS B C 1
ATOM 3188 O O . LYS B 1 77 ? 0.617 -23.438 -18.344 1 93.56 77 LYS B O 1
ATOM 3193 N N . ARG B 1 78 ? -1.139 -24.359 -19.422 1 91 78 ARG B N 1
ATOM 3194 C CA . ARG B 1 78 ? -1.813 -23.078 -19.547 1 91 78 ARG B CA 1
ATOM 3195 C C . ARG B 1 78 ? -2.197 -22.516 -18.188 1 91 78 ARG B C 1
ATOM 3197 O O . ARG B 1 78 ? -2.098 -21.297 -17.953 1 91 78 ARG B O 1
ATOM 3204 N N . THR B 1 79 ? -2.607 -23.406 -17.391 1 92.81 79 THR B N 1
ATOM 3205 C CA . THR B 1 79 ? -2.986 -23.031 -16.031 1 92.81 79 THR B CA 1
ATOM 3206 C C . THR B 1 79 ? -1.789 -22.469 -15.266 1 92.81 79 THR B C 1
ATOM 3208 O O . THR B 1 79 ? -1.914 -21.484 -14.547 1 92.81 79 THR B O 1
ATOM 3211 N N . ILE B 1 80 ? -0.653 -23.094 -15.398 1 90.75 80 ILE B N 1
ATOM 3212 C CA . ILE B 1 80 ? 0.566 -22.625 -14.742 1 90.75 80 ILE B CA 1
ATOM 3213 C C . ILE B 1 80 ? 0.932 -21.234 -15.258 1 90.75 80 ILE B C 1
ATOM 3215 O O . ILE B 1 80 ? 1.224 -20.328 -14.469 1 90.75 80 ILE B O 1
ATOM 3219 N N . GLU B 1 81 ? 0.83 -21.062 -16.547 1 84.44 81 GLU B N 1
ATOM 3220 C CA . GLU B 1 81 ? 1.218 -19.812 -17.188 1 84.44 81 GLU B CA 1
ATOM 3221 C C . GLU B 1 81 ? 0.292 -18.672 -16.781 1 84.44 81 GLU B C 1
ATOM 3223 O O . GLU B 1 81 ? 0.753 -17.562 -16.484 1 84.44 81 GLU B O 1
ATOM 3228 N N . SER B 1 82 ? -0.943 -19.016 -16.703 1 80.88 82 SER B N 1
ATOM 3229 C CA . SER B 1 82 ? -1.914 -17.969 -16.406 1 80.88 82 SER B CA 1
ATOM 3230 C C . SER B 1 82 ? -2.045 -17.75 -14.898 1 80.88 82 SER B C 1
ATOM 3232 O O . SER B 1 82 ? -2.502 -16.703 -14.453 1 80.88 82 SER B O 1
ATOM 3234 N N . GLY B 1 83 ? -1.709 -18.766 -14.172 1 82.5 83 GLY B N 1
ATOM 3235 C CA . GLY B 1 83 ? -1.907 -18.703 -12.727 1 82.5 83 GLY B CA 1
ATOM 3236 C C . GLY B 1 83 ? -3.363 -18.844 -12.32 1 82.5 83 GLY B C 1
ATOM 3237 O O . GLY B 1 83 ? -3.707 -18.641 -11.156 1 82.5 83 GLY B O 1
ATOM 3238 N N . GLU B 1 84 ? -4.195 -19.156 -13.273 1 84.06 84 GLU B N 1
ATOM 3239 C CA . GLU B 1 84 ? -5.625 -19.25 -13.008 1 84.06 84 GLU B CA 1
ATOM 3240 C C . GLU B 1 84 ? -6.105 -20.703 -13.039 1 84.06 84 GLU B C 1
ATOM 3242 O O . GLU B 1 84 ? -5.723 -21.469 -13.93 1 84.06 84 GLU B O 1
ATOM 3247 N N . ALA B 1 85 ? -6.918 -21.016 -12.07 1 92.69 85 ALA B N 1
ATOM 3248 C CA . ALA B 1 85 ? -7.5 -22.359 -12.047 1 92.69 85 ALA B CA 1
ATOM 3249 C C . ALA B 1 85 ? -8.508 -22.531 -13.18 1 92.69 85 ALA B C 1
ATOM 3251 O O . ALA B 1 85 ? -9.078 -21.562 -13.672 1 92.69 85 ALA B O 1
ATOM 3252 N N . ARG B 1 86 ? -8.664 -23.797 -13.555 1 94.75 86 ARG B N 1
ATOM 3253 C CA . ARG B 1 86 ? -9.586 -24.109 -14.633 1 94.75 86 ARG B CA 1
ATOM 3254 C C . ARG B 1 86 ? -10.25 -25.469 -14.406 1 94.75 86 ARG B C 1
ATOM 3256 O O . ARG B 1 86 ? -9.664 -26.359 -13.789 1 94.75 86 ARG B O 1
ATOM 3263 N N . LEU B 1 87 ? -11.477 -25.562 -14.859 1 97.38 87 LEU B N 1
ATOM 3264 C CA . LEU B 1 87 ? -12.18 -26.828 -14.938 1 97.38 87 LEU B CA 1
ATOM 3265 C C . LEU B 1 87 ? -12.234 -27.328 -16.375 1 97.38 87 LEU B C 1
ATOM 3267 O O . LEU B 1 87 ? -12.734 -26.625 -17.266 1 97.38 87 LEU B O 1
ATOM 3271 N N . VAL B 1 88 ? -11.742 -28.516 -16.562 1 96.94 88 VAL B N 1
ATOM 3272 C CA . VAL B 1 88 ? -11.672 -29.109 -17.891 1 96.94 88 VAL B CA 1
ATOM 3273 C C . VAL B 1 88 ? -12.633 -30.297 -17.984 1 96.94 88 VAL B C 1
ATOM 3275 O O . VAL B 1 88 ? -12.656 -31.141 -17.078 1 96.94 88 VAL B O 1
ATOM 3278 N N . GLY B 1 89 ? -13.438 -30.266 -18.984 1 96.31 89 GLY B N 1
ATOM 3279 C CA . GLY B 1 89 ? -14.312 -31.391 -19.266 1 96.31 89 GLY B CA 1
ATOM 3280 C C . GLY B 1 89 ? -13.906 -32.156 -20.516 1 96.31 89 GLY B C 1
ATOM 3281 O O . GLY B 1 89 ? -13.641 -31.562 -21.562 1 96.31 89 GLY B O 1
ATOM 3282 N N . ILE B 1 90 ? -13.781 -33.438 -20.391 1 94.31 90 ILE B N 1
ATOM 3283 C CA . ILE B 1 90 ? -13.414 -34.312 -21.5 1 94.31 90 ILE B CA 1
ATOM 3284 C C . ILE B 1 90 ? -14.516 -35.344 -21.734 1 94.31 90 ILE B C 1
ATOM 3286 O O . ILE B 1 90 ? -14.844 -36.125 -20.844 1 94.31 90 ILE B O 1
ATOM 3290 N N . ALA B 1 91 ? -15.094 -35.25 -22.906 1 94.06 91 ALA B N 1
ATOM 3291 C CA . ALA B 1 91 ? -16.203 -36.125 -23.266 1 94.06 91 ALA B CA 1
ATOM 3292 C C . ALA B 1 91 ? -16.141 -36.5 -24.734 1 94.06 91 ALA B C 1
ATOM 3294 O O . ALA B 1 91 ? -15.508 -35.812 -25.547 1 94.06 91 ALA B O 1
ATOM 3295 N N . PRO B 1 92 ? -16.766 -37.625 -25.031 1 90.88 92 PRO B N 1
ATOM 3296 C CA . PRO B 1 92 ? -16.812 -38 -26.453 1 90.88 92 PRO B CA 1
ATOM 3297 C C . PRO B 1 92 ? -17.375 -36.875 -27.312 1 90.88 92 PRO B C 1
ATOM 3299 O O . PRO B 1 92 ? -16.797 -36.531 -28.359 1 90.88 92 PRO B O 1
ATOM 3302 N N . ASP B 1 93 ? -18.438 -36.281 -26.844 1 92.75 93 ASP B N 1
ATOM 3303 C CA . ASP B 1 93 ? -19 -35.062 -27.406 1 92.75 93 ASP B CA 1
ATOM 3304 C C . ASP B 1 93 ? -18.859 -33.906 -26.438 1 92.75 93 ASP B C 1
ATOM 3306 O O . ASP B 1 93 ? -19.609 -33.812 -25.453 1 92.75 93 ASP B O 1
ATOM 3310 N N . PRO B 1 94 ? -17.953 -33 -26.719 1 93.56 94 PRO B N 1
ATOM 3311 C CA . PRO B 1 94 ? -17.688 -31.891 -25.797 1 93.56 94 PRO B CA 1
ATOM 3312 C C . PRO B 1 94 ? -18.938 -31.062 -25.5 1 93.56 94 PRO B C 1
ATOM 3314 O O . PRO B 1 94 ? -19.047 -30.453 -24.422 1 93.56 94 PRO B O 1
ATOM 3317 N N . GLU B 1 95 ? -19.891 -31 -26.344 1 93.75 95 GLU B N 1
ATOM 3318 C CA . GLU B 1 95 ? -21.094 -30.188 -26.172 1 93.75 95 GLU B CA 1
ATOM 3319 C C . GLU B 1 95 ? -21.906 -30.672 -24.969 1 93.75 95 GLU B C 1
ATOM 3321 O O . GLU B 1 95 ? -22.641 -29.891 -24.359 1 93.75 95 GLU B O 1
ATOM 3326 N N . THR B 1 96 ? -21.766 -31.969 -24.688 1 92.62 96 THR B N 1
ATOM 3327 C CA . THR B 1 96 ? -22.562 -32.562 -23.625 1 92.62 96 THR B CA 1
ATOM 3328 C C . THR B 1 96 ? -22.094 -32.062 -22.266 1 92.62 96 THR B C 1
ATOM 3330 O O . THR B 1 96 ? -22.828 -32.156 -21.281 1 92.62 96 THR B O 1
ATOM 3333 N N . VAL B 1 97 ? -20.891 -31.531 -22.203 1 93.56 97 VAL B N 1
ATOM 3334 C CA . VAL B 1 97 ? -20.391 -31.078 -20.906 1 93.56 97 VAL B CA 1
ATOM 3335 C C . VAL B 1 97 ? -20.125 -29.578 -20.938 1 93.56 97 VAL B C 1
ATOM 3337 O O . VAL B 1 97 ? -19.812 -28.969 -19.922 1 93.56 97 VAL B O 1
ATOM 3340 N N . ALA B 1 98 ? -20.297 -28.938 -22.047 1 93.88 98 ALA B N 1
ATOM 3341 C CA . ALA B 1 98 ? -20 -27.516 -22.219 1 93.88 98 ALA B CA 1
ATOM 3342 C C . ALA B 1 98 ? -20.938 -26.656 -21.359 1 93.88 98 ALA B C 1
ATOM 3344 O O . ALA B 1 98 ? -22.156 -26.859 -21.375 1 93.88 98 ALA B O 1
ATOM 3345 N N . ARG B 1 99 ? -20.375 -25.812 -20.594 1 92.19 99 ARG B N 1
ATOM 3346 C CA . ARG B 1 99 ? -21.078 -24.828 -19.766 1 92.19 99 ARG B CA 1
ATOM 3347 C C . ARG B 1 99 ? -20.141 -23.719 -19.312 1 92.19 99 ARG B C 1
ATOM 3349 O O . ARG B 1 99 ? -18.922 -23.844 -19.453 1 92.19 99 ARG B O 1
ATOM 3356 N N . SER B 1 100 ? -20.781 -22.656 -18.875 1 91.25 100 SER B N 1
ATOM 3357 C CA . SER B 1 100 ? -19.969 -21.547 -18.375 1 91.25 100 SER B CA 1
ATOM 3358 C C . SER B 1 100 ? -19.047 -21.984 -17.25 1 91.25 100 SER B C 1
ATOM 3360 O O . SER B 1 100 ? -19.469 -22.703 -16.344 1 91.25 100 SER B O 1
ATOM 3362 N N . GLY B 1 101 ? -17.734 -21.672 -17.422 1 92.75 101 GLY B N 1
ATOM 3363 C CA . GLY B 1 101 ? -16.766 -21.984 -16.391 1 92.75 101 GLY B CA 1
ATOM 3364 C C . GLY B 1 101 ? -16.047 -23.312 -16.609 1 92.75 101 GLY B C 1
ATOM 3365 O O . GLY B 1 101 ? -15.219 -23.719 -15.805 1 92.75 101 GLY B O 1
ATOM 3366 N N . LEU B 1 102 ? -16.438 -24.016 -17.688 1 95.5 102 LEU B N 1
ATOM 3367 C CA . LEU B 1 102 ? -15.805 -25.297 -18 1 95.5 102 LEU B CA 1
ATOM 3368 C C . LEU B 1 102 ? -15.32 -25.312 -19.453 1 95.5 102 LEU B C 1
ATOM 3370 O O . LEU B 1 102 ? -16.062 -24.969 -20.375 1 95.5 102 LEU B O 1
ATOM 3374 N N . ASP B 1 103 ? -13.992 -25.625 -19.641 1 94.75 103 ASP B N 1
ATOM 3375 C CA . ASP B 1 103 ? -13.445 -25.844 -20.969 1 94.75 103 ASP B CA 1
ATOM 3376 C C . ASP B 1 103 ? -13.664 -27.281 -21.438 1 94.75 103 ASP B C 1
ATOM 3378 O O . ASP B 1 103 ? -13.07 -28.203 -20.875 1 94.75 103 ASP B O 1
ATOM 3382 N N . ALA B 1 104 ? -14.398 -27.438 -22.484 1 96 104 ALA B N 1
ATOM 3383 C CA . ALA B 1 104 ? -14.781 -28.781 -22.922 1 96 104 ALA B CA 1
ATOM 3384 C C . ALA B 1 104 ? -13.883 -29.25 -24.062 1 96 104 ALA B C 1
ATOM 3386 O O . ALA B 1 104 ? -13.578 -28.5 -24.984 1 96 104 ALA B O 1
ATOM 3387 N N . TYR B 1 105 ? -13.445 -30.469 -23.984 1 94.12 105 TYR B N 1
ATOM 3388 C CA . TYR B 1 105 ? -12.57 -31.062 -24.984 1 94.12 105 TYR B CA 1
ATOM 3389 C C . TYR B 1 105 ? -13.086 -32.438 -25.406 1 94.12 105 TYR B C 1
ATOM 3391 O O . TYR B 1 105 ? -13.727 -33.125 -24.609 1 94.12 105 TYR B O 1
ATOM 3399 N N . PRO B 1 106 ? -12.758 -32.844 -26.594 1 90.62 106 PRO B N 1
ATOM 3400 C CA . PRO B 1 106 ? -13.203 -34.156 -27.062 1 90.62 106 PRO B CA 1
ATOM 3401 C C . PRO B 1 106 ? -12.312 -35.281 -26.547 1 90.62 106 PRO B C 1
ATOM 3403 O O . PRO B 1 106 ? -11.094 -35.156 -26.531 1 90.62 106 PRO B O 1
ATOM 3406 N N . MET B 1 107 ? -12.992 -36.25 -26.078 1 84.62 107 MET B N 1
ATOM 3407 C CA . MET B 1 107 ? -12.312 -37.5 -25.797 1 84.62 107 MET B CA 1
ATOM 3408 C C . MET B 1 107 ? -12.07 -38.281 -27.078 1 84.62 107 MET B C 1
ATOM 3410 O O . MET B 1 107 ? -13 -38.844 -27.656 1 84.62 107 MET B O 1
ATOM 3414 N N . ARG B 1 108 ? -10.906 -38.344 -27.453 1 76.94 108 ARG B N 1
ATOM 3415 C CA . ARG B 1 108 ? -10.625 -38.938 -28.766 1 76.94 108 ARG B CA 1
ATOM 3416 C C . ARG B 1 108 ? -10.219 -40.406 -28.625 1 76.94 108 ARG B C 1
ATOM 3418 O O . ARG B 1 108 ? -10.102 -41.094 -29.625 1 76.94 108 ARG B O 1
ATOM 3425 N N . CYS B 1 109 ? -10.047 -40.75 -27.344 1 75.81 109 CYS B N 1
ATOM 3426 C CA . CYS B 1 109 ? -9.703 -42.156 -27.141 1 75.81 109 CYS B CA 1
ATOM 3427 C C . CYS B 1 109 ? -10.953 -43 -26.969 1 75.81 109 CYS B C 1
ATOM 3429 O O . CYS B 1 109 ? -12.07 -42.5 -27.031 1 75.81 109 CYS B O 1
ATOM 3431 N N . HIS B 1 110 ? -10.727 -44.312 -27 1 72.56 110 HIS B N 1
ATOM 3432 C CA . HIS B 1 110 ? -11.812 -45.281 -27.078 1 72.56 110 HIS B CA 1
ATOM 3433 C C . HIS B 1 110 ? -12.68 -45.25 -25.812 1 72.56 110 HIS B C 1
ATOM 3435 O O . HIS B 1 110 ? -13.773 -45.812 -25.797 1 72.56 110 HIS B O 1
ATOM 3441 N N . SER B 1 111 ? -12.211 -44.5 -24.875 1 72.19 111 SER B N 1
ATOM 3442 C CA . SER B 1 111 ? -13.078 -44.375 -23.703 1 72.19 111 SER B CA 1
ATOM 3443 C C . SER B 1 111 ? -14.312 -43.531 -24 1 72.19 111 SER B C 1
ATOM 3445 O O . SER B 1 111 ? -14.219 -42.5 -24.672 1 72.19 111 SER B O 1
ATOM 3447 N N . GLU B 1 112 ? -15.523 -44.031 -23.828 1 79.25 112 GLU B N 1
ATOM 3448 C CA . GLU B 1 112 ? -16.781 -43.312 -24.078 1 79.25 112 GLU B CA 1
ATOM 3449 C C . GLU B 1 112 ? -17.266 -42.594 -22.828 1 79.25 112 GLU B C 1
ATOM 3451 O O . GLU B 1 112 ? -18.422 -42.188 -22.766 1 79.25 112 GLU B O 1
ATOM 3456 N N . GLY B 1 113 ? -16.391 -42.562 -21.875 1 88.81 113 GLY B N 1
ATOM 3457 C CA . GLY B 1 113 ? -16.812 -41.938 -20.625 1 88.81 113 GLY B CA 1
ATOM 3458 C C . GLY B 1 113 ? -16.562 -40.438 -20.594 1 88.81 113 GLY B C 1
ATOM 3459 O O . GLY B 1 113 ? -16.234 -39.844 -21.609 1 88.81 113 GLY B O 1
ATOM 3460 N N . VAL B 1 114 ? -16.953 -39.844 -19.453 1 92.75 114 VAL B N 1
ATOM 3461 C CA . VAL B 1 114 ? -16.797 -38.406 -19.219 1 92.75 114 VAL B CA 1
ATOM 3462 C C . VAL B 1 114 ? -15.914 -38.156 -18 1 92.75 114 VAL B C 1
ATOM 3464 O O . VAL B 1 114 ? -16.031 -38.875 -17 1 92.75 114 VAL B O 1
ATOM 3467 N N . LEU B 1 115 ? -15.016 -37.156 -18.188 1 93.88 115 LEU B N 1
ATOM 3468 C CA . LEU B 1 115 ? -14.164 -36.75 -17.078 1 93.88 115 LEU B CA 1
ATOM 3469 C C . LEU B 1 115 ? -14.211 -35.219 -16.906 1 93.88 115 LEU B C 1
ATOM 3471 O O . LEU B 1 115 ? -14.211 -34.5 -17.891 1 93.88 115 LEU B O 1
ATOM 3475 N N . GLU B 1 116 ? -14.297 -34.812 -15.664 1 96.12 116 GLU B N 1
ATOM 3476 C CA . GLU B 1 116 ? -14.023 -33.406 -15.336 1 96.12 116 GLU B CA 1
ATOM 3477 C C . GLU B 1 116 ? -12.844 -33.312 -14.375 1 96.12 116 GLU B C 1
ATOM 3479 O O . GLU B 1 116 ? -12.82 -33.938 -13.328 1 96.12 116 GLU B O 1
ATOM 3484 N N . VAL B 1 117 ? -11.852 -32.5 -14.82 1 97.12 117 VAL B N 1
ATOM 3485 C CA . VAL B 1 117 ? -10.602 -32.375 -14.086 1 97.12 117 VAL B CA 1
ATOM 3486 C C . VAL B 1 117 ? -10.406 -30.906 -13.664 1 97.12 117 VAL B C 1
ATOM 3488 O O . VAL B 1 117 ? -10.469 -30 -14.5 1 97.12 117 VAL B O 1
ATOM 3491 N N . PHE B 1 118 ? -10.211 -30.703 -12.367 1 97.5 118 PHE B N 1
ATOM 3492 C CA . PHE B 1 118 ? -9.891 -29.391 -11.852 1 97.5 118 PHE B CA 1
ATOM 3493 C C . PHE B 1 118 ? -8.383 -29.156 -11.836 1 97.5 118 PHE B C 1
ATOM 3495 O O . PHE B 1 118 ? -7.637 -29.953 -11.266 1 97.5 118 PHE B O 1
ATOM 3502 N N . LEU B 1 119 ? -7.957 -28.125 -12.531 1 97.19 119 LEU B N 1
ATOM 3503 C CA . LEU B 1 119 ? -6.551 -27.75 -12.594 1 97.19 119 LEU B CA 1
ATOM 3504 C C . LEU B 1 119 ? -6.277 -26.531 -11.727 1 97.19 119 LEU B C 1
ATOM 3506 O O . LEU B 1 119 ? -6.883 -25.469 -11.93 1 97.19 119 LEU B O 1
ATOM 3510 N N . GLU B 1 120 ? -5.379 -26.625 -10.75 1 95.06 120 GLU B N 1
ATOM 3511 C CA . GLU B 1 120 ? -4.996 -25.547 -9.844 1 95.06 120 GLU B CA 1
ATOM 3512 C C . GLU B 1 120 ? -3.51 -25.219 -9.977 1 95.06 120 GLU B C 1
ATOM 3514 O O . GLU B 1 120 ? -2.66 -26.094 -9.781 1 95.06 120 GLU B O 1
ATOM 3519 N N . PRO B 1 121 ? -3.24 -24 -10.367 1 93 121 PRO B N 1
ATOM 3520 C CA . PRO B 1 121 ? -1.825 -23.625 -10.391 1 93 121 PRO B CA 1
ATOM 3521 C C . PRO B 1 121 ? -1.235 -23.453 -9 1 93 121 PRO B C 1
ATOM 3523 O O . PRO B 1 121 ? -1.908 -22.922 -8.102 1 93 121 PRO B O 1
ATOM 3526 N N . VAL B 1 122 ? -0.071 -24 -8.773 1 88.88 122 VAL B N 1
ATOM 3527 C CA . VAL B 1 122 ? 0.681 -23.766 -7.547 1 88.88 122 VAL B CA 1
ATOM 3528 C C . VAL B 1 122 ? 1.993 -23.062 -7.867 1 88.88 122 VAL B C 1
ATOM 3530 O O . VAL B 1 122 ? 2.857 -23.609 -8.555 1 88.88 122 VAL B O 1
ATOM 3533 N N . ALA B 1 123 ? 2.061 -21.859 -7.469 1 82.5 123 ALA B N 1
ATOM 3534 C CA . ALA B 1 123 ? 3.25 -21.047 -7.695 1 82.5 123 ALA B CA 1
ATOM 3535 C C . ALA B 1 123 ? 4.109 -20.969 -6.438 1 82.5 123 ALA B C 1
ATOM 3537 O O . ALA B 1 123 ? 3.594 -21.031 -5.32 1 82.5 123 ALA B O 1
ATOM 3538 N N . PRO B 1 124 ? 5.484 -20.984 -6.73 1 80.81 124 PRO B N 1
ATOM 3539 C CA . PRO B 1 124 ? 6.344 -20.688 -5.582 1 80.81 124 PRO B CA 1
ATOM 3540 C C . PRO B 1 124 ? 6.055 -19.328 -4.957 1 80.81 124 PRO B C 1
ATOM 3542 O O . PRO B 1 124 ? 5.504 -18.438 -5.621 1 80.81 124 PRO B O 1
ATOM 3545 N N . THR B 1 125 ? 6.375 -19.297 -3.686 1 83.81 125 THR B N 1
ATOM 3546 C CA . THR B 1 125 ? 6.199 -18.031 -2.996 1 83.81 125 THR B CA 1
ATOM 3547 C C . THR B 1 125 ? 7.141 -16.969 -3.564 1 83.81 125 THR B C 1
ATOM 3549 O O . THR B 1 125 ? 8.32 -17.234 -3.791 1 83.81 125 THR B O 1
ATOM 3552 N N . THR B 1 126 ? 6.652 -15.898 -3.902 1 88.38 126 THR B N 1
ATOM 3553 C CA . THR B 1 126 ? 7.438 -14.781 -4.414 1 88.38 126 THR B CA 1
ATOM 3554 C C . THR B 1 126 ? 8.43 -14.289 -3.365 1 88.38 126 THR B C 1
ATOM 3556 O O . THR B 1 126 ? 8.086 -14.164 -2.189 1 88.38 126 THR B O 1
ATOM 3559 N N . ASN B 1 127 ? 9.695 -14.156 -3.783 1 94.38 127 ASN B N 1
ATOM 3560 C CA . ASN B 1 127 ? 10.703 -13.562 -2.916 1 94.38 127 ASN B CA 1
ATOM 3561 C C . ASN B 1 127 ? 10.828 -12.055 -3.148 1 94.38 127 ASN B C 1
ATOM 3563 O O . ASN B 1 127 ? 11.148 -11.617 -4.254 1 94.38 127 ASN B O 1
ATOM 3567 N N . LEU B 1 128 ? 10.477 -11.312 -2.172 1 97.94 128 LEU B N 1
ATOM 3568 C CA . LEU B 1 128 ? 10.695 -9.867 -2.209 1 97.94 128 LEU B CA 1
ATOM 3569 C C . LEU B 1 128 ? 12.031 -9.508 -1.571 1 97.94 128 LEU B C 1
ATOM 3571 O O . LEU B 1 128 ? 12.211 -9.656 -0.36 1 97.94 128 LEU B O 1
ATOM 3575 N N . VAL B 1 129 ? 12.938 -8.992 -2.383 1 98.69 129 VAL B N 1
ATOM 3576 C CA . VAL B 1 129 ? 14.266 -8.586 -1.928 1 98.69 129 VAL B CA 1
ATOM 3577 C C . VAL B 1 129 ? 14.297 -7.07 -1.72 1 98.69 129 VAL B C 1
ATOM 3579 O O . VAL B 1 129 ? 14.078 -6.305 -2.662 1 98.69 129 VAL B O 1
ATOM 3582 N N . VAL B 1 130 ? 14.516 -6.68 -0.538 1 98.81 130 VAL B N 1
ATOM 3583 C CA . VAL B 1 130 ? 14.664 -5.27 -0.196 1 98.81 130 VAL B CA 1
ATOM 3584 C C . VAL B 1 130 ? 16.141 -4.949 0.062 1 98.81 130 VAL B C 1
ATOM 3586 O O . VAL B 1 130 ? 16.75 -5.5 0.983 1 98.81 130 VAL B O 1
ATOM 3589 N N . VAL B 1 131 ? 16.688 -4.043 -0.728 1 98.69 131 VAL B N 1
ATOM 3590 C CA . VAL B 1 131 ? 18.094 -3.693 -0.621 1 98.69 131 VAL B CA 1
ATOM 3591 C C . VAL B 1 131 ? 18.25 -2.383 0.146 1 98.69 131 VAL B C 1
ATOM 3593 O O . VAL B 1 131 ? 17.859 -1.32 -0.346 1 98.69 131 VAL B O 1
ATOM 3596 N N . GLY B 1 132 ? 18.828 -2.482 1.331 1 97.44 132 GLY B N 1
ATOM 3597 C CA . GLY B 1 132 ? 19.062 -1.292 2.135 1 97.44 132 GLY B CA 1
ATOM 3598 C C . GLY B 1 132 ? 18.531 -1.417 3.553 1 97.44 132 GLY B C 1
ATOM 3599 O O . GLY B 1 132 ? 17.672 -2.252 3.828 1 97.44 132 GLY B O 1
ATOM 3600 N N . ASP B 1 133 ? 19.016 -0.517 4.379 1 95 133 ASP B N 1
ATOM 3601 C CA . ASP B 1 133 ? 18.609 -0.457 5.781 1 95 133 ASP B CA 1
ATOM 3602 C C . ASP B 1 133 ? 17.984 0.896 6.113 1 95 133 ASP B C 1
ATOM 3604 O O . ASP B 1 133 ? 18 1.323 7.27 1 95 133 ASP B O 1
ATOM 3608 N N . SER B 1 134 ? 17.562 1.59 5.141 1 94.5 134 SER B N 1
ATOM 3609 C CA . SER B 1 134 ? 16.906 2.887 5.328 1 94.5 134 SER B CA 1
ATOM 3610 C C . SER B 1 134 ? 15.57 2.742 6.039 1 94.5 134 SER B C 1
ATOM 3612 O O . SER B 1 134 ? 15.016 1.645 6.113 1 94.5 134 SER B O 1
ATOM 3614 N N . PRO B 1 135 ? 15.055 3.846 6.555 1 96.06 135 PRO B N 1
ATOM 3615 C CA . PRO B 1 135 ? 13.711 3.791 7.137 1 96.06 135 PRO B CA 1
ATOM 3616 C C . PRO B 1 135 ? 12.664 3.277 6.156 1 96.06 135 PRO B C 1
ATOM 3618 O O . PRO B 1 135 ? 11.758 2.535 6.547 1 96.06 135 PRO B O 1
ATOM 3621 N N . VAL B 1 136 ? 12.82 3.631 4.906 1 97.69 136 VAL B N 1
ATOM 3622 C CA . VAL B 1 136 ? 11.898 3.156 3.879 1 97.69 136 VAL B CA 1
ATOM 3623 C C . VAL B 1 136 ? 12.031 1.642 3.73 1 97.69 136 VAL B C 1
ATOM 3625 O O . VAL B 1 136 ? 11.023 0.927 3.695 1 97.69 136 VAL B O 1
ATOM 3628 N N . ALA B 1 137 ? 13.242 1.161 3.68 1 98.12 137 ALA B N 1
ATOM 3629 C CA . ALA B 1 137 ? 13.5 -0.268 3.521 1 98.12 137 ALA B CA 1
ATOM 3630 C C . ALA B 1 137 ? 12.922 -1.062 4.691 1 98.12 137 ALA B C 1
ATOM 3632 O O . ALA B 1 137 ? 12.25 -2.078 4.488 1 98.12 137 ALA B O 1
ATOM 3633 N N . GLN B 1 138 ? 13.172 -0.582 5.852 1 97.81 138 GLN B N 1
ATOM 3634 C CA . GLN B 1 138 ? 12.695 -1.275 7.043 1 97.81 138 GLN B CA 1
ATOM 3635 C C . GLN B 1 138 ? 11.164 -1.263 7.113 1 97.81 138 GLN B C 1
ATOM 3637 O O . GLN B 1 138 ? 10.547 -2.275 7.449 1 97.81 138 GLN B O 1
ATOM 3642 N N . SER B 1 139 ? 10.602 -0.13 6.832 1 98.38 139 SER B N 1
ATOM 3643 C CA . SER B 1 139 ? 9.148 -0.024 6.82 1 98.38 139 SER B CA 1
ATOM 3644 C C . SER B 1 139 ? 8.539 -0.96 5.781 1 98.38 139 SER B C 1
ATOM 3646 O O . SER B 1 139 ? 7.523 -1.61 6.047 1 98.38 139 SER B O 1
ATOM 3648 N N . LEU B 1 140 ? 9.141 -1.064 4.598 1 98.69 140 LEU B N 1
ATOM 3649 C CA . LEU B 1 140 ? 8.648 -1.965 3.559 1 98.69 140 LEU B CA 1
ATOM 3650 C C . LEU B 1 140 ? 8.703 -3.416 4.023 1 98.69 140 LEU B C 1
ATOM 3652 O O . LEU B 1 140 ? 7.773 -4.188 3.783 1 98.69 140 LEU B O 1
ATOM 3656 N N . ALA B 1 141 ? 9.805 -3.773 4.656 1 98.31 141 ALA B N 1
ATOM 3657 C CA . ALA B 1 141 ? 9.93 -5.133 5.18 1 98.31 141 ALA B CA 1
ATOM 3658 C C . ALA B 1 141 ? 8.805 -5.445 6.164 1 98.31 141 ALA B C 1
ATOM 3660 O O . ALA B 1 141 ? 8.234 -6.539 6.137 1 98.31 141 ALA B O 1
ATOM 3661 N N . ARG B 1 142 ? 8.461 -4.492 7.02 1 98.19 142 ARG B N 1
ATOM 3662 C CA . ARG B 1 142 ? 7.391 -4.688 7.988 1 98.19 142 ARG B CA 1
ATOM 3663 C C . ARG B 1 142 ? 6.039 -4.801 7.293 1 98.19 142 ARG B C 1
ATOM 3665 O O . ARG B 1 142 ? 5.266 -5.719 7.57 1 98.19 142 ARG B O 1
ATOM 3672 N N . LEU B 1 143 ? 5.785 -3.953 6.363 1 98.62 143 LEU B N 1
ATOM 3673 C CA . LEU B 1 143 ? 4.516 -3.967 5.645 1 98.62 143 LEU B CA 1
ATOM 3674 C C . LEU B 1 143 ? 4.375 -5.238 4.816 1 98.62 143 LEU B C 1
ATOM 3676 O O . LEU B 1 143 ? 3.293 -5.832 4.758 1 98.62 143 LEU B O 1
ATOM 3680 N N . ALA B 1 144 ? 5.457 -5.66 4.188 1 98.44 144 ALA B N 1
ATOM 3681 C CA . ALA B 1 144 ? 5.434 -6.797 3.271 1 98.44 144 ALA B CA 1
ATOM 3682 C C . ALA B 1 144 ? 5.133 -8.094 4.016 1 98.44 144 ALA B C 1
ATOM 3684 O O . ALA B 1 144 ? 4.723 -9.086 3.406 1 98.44 144 ALA B O 1
ATOM 3685 N N . SER B 1 145 ? 5.344 -8.141 5.301 1 96 145 SER B N 1
ATOM 3686 C CA . SER B 1 145 ? 5.078 -9.336 6.094 1 96 145 SER B CA 1
ATOM 3687 C C . SER B 1 145 ? 3.594 -9.68 6.102 1 96 145 SER B C 1
ATOM 3689 O O . SER B 1 145 ? 3.211 -10.797 6.465 1 96 145 SER B O 1
ATOM 3691 N N . GLU B 1 146 ? 2.754 -8.695 5.703 1 96.38 146 GLU B N 1
ATOM 3692 C CA . GLU B 1 146 ? 1.312 -8.914 5.613 1 96.38 146 GLU B CA 1
ATOM 3693 C C . GLU B 1 146 ? 0.953 -9.703 4.359 1 96.38 146 GLU B C 1
ATOM 3695 O O . GLU B 1 146 ? -0.117 -10.312 4.289 1 96.38 146 GLU B O 1
ATOM 3700 N N . LEU B 1 147 ? 1.833 -9.703 3.398 1 96.12 147 LEU B N 1
ATOM 3701 C CA . LEU B 1 147 ? 1.589 -10.375 2.127 1 96.12 147 LEU B CA 1
ATOM 3702 C C . LEU B 1 147 ? 2.098 -11.812 2.162 1 96.12 147 LEU B C 1
ATOM 3704 O O . LEU B 1 147 ? 2.85 -12.188 3.066 1 96.12 147 LEU B O 1
ATOM 3708 N N . ASP B 1 148 ? 1.644 -12.625 1.213 1 90.38 148 ASP B N 1
ATOM 3709 C CA . ASP B 1 148 ? 2.158 -13.977 1.048 1 90.38 148 ASP B CA 1
ATOM 3710 C C . ASP B 1 148 ? 3.426 -13.984 0.196 1 90.38 148 ASP B C 1
ATOM 3712 O O . ASP B 1 148 ? 3.439 -14.547 -0.902 1 90.38 148 ASP B O 1
ATOM 3716 N N . VAL B 1 149 ? 4.48 -13.359 0.737 1 93.56 149 VAL B N 1
ATOM 3717 C CA . VAL B 1 149 ? 5.789 -13.297 0.097 1 93.56 149 VAL B CA 1
ATOM 3718 C C . VAL B 1 149 ? 6.879 -13.617 1.119 1 93.56 149 VAL B C 1
ATOM 3720 O O . VAL B 1 149 ? 6.672 -13.461 2.324 1 93.56 149 VAL B O 1
ATOM 3723 N N . ASP B 1 150 ? 7.996 -14.125 0.633 1 94.19 150 ASP B N 1
ATOM 3724 C CA . ASP B 1 150 ? 9.211 -14.219 1.434 1 94.19 150 ASP B CA 1
ATOM 3725 C C . ASP B 1 150 ? 10.047 -12.953 1.316 1 94.19 150 ASP B C 1
ATOM 3727 O O . ASP B 1 150 ? 10.367 -12.508 0.21 1 94.19 150 ASP B O 1
ATOM 3731 N N . VAL B 1 151 ? 10.367 -12.352 2.469 1 97.62 151 VAL B N 1
ATOM 3732 C CA . VAL B 1 151 ? 11.102 -11.086 2.449 1 97.62 151 VAL B CA 1
ATOM 3733 C C . VAL B 1 151 ? 12.57 -11.344 2.791 1 97.62 151 VAL B C 1
ATOM 3735 O O . VAL B 1 151 ? 12.875 -11.969 3.807 1 97.62 151 VAL B O 1
ATOM 3738 N N . THR B 1 152 ? 13.438 -10.883 1.947 1 97.88 152 THR B N 1
ATOM 3739 C CA . THR B 1 152 ? 14.875 -10.883 2.191 1 97.88 152 THR B CA 1
ATOM 3740 C C . THR B 1 152 ? 15.414 -9.453 2.211 1 97.88 152 THR B C 1
ATOM 3742 O O . THR B 1 152 ? 15.234 -8.703 1.255 1 97.88 152 THR B O 1
ATOM 3745 N N . LEU B 1 153 ? 16 -9.07 3.281 1 98.19 153 LEU B N 1
ATOM 3746 C CA . LEU B 1 153 ? 16.641 -7.766 3.404 1 98.19 153 LEU B CA 1
ATOM 3747 C C . LEU B 1 153 ? 18.141 -7.871 3.15 1 98.19 153 LEU B C 1
ATOM 3749 O O . LEU B 1 153 ? 18.844 -8.656 3.805 1 98.19 153 LEU B O 1
ATOM 3753 N N . VAL B 1 154 ? 18.672 -7.137 2.215 1 98.31 154 VAL B N 1
ATOM 3754 C CA . VAL B 1 154 ? 20.078 -7.098 1.866 1 98.31 154 VAL B CA 1
ATOM 3755 C C . VAL B 1 154 ? 20.734 -5.875 2.502 1 98.31 154 VAL B C 1
ATOM 3757 O O . VAL B 1 154 ? 20.328 -4.738 2.25 1 98.31 154 VAL B O 1
ATOM 3760 N N . VAL B 1 155 ? 21.75 -6.125 3.262 1 97.5 155 VAL B N 1
ATOM 3761 C CA . VAL B 1 155 ? 22.406 -5.039 3.992 1 97.5 155 VAL B CA 1
ATOM 3762 C C . VAL B 1 155 ? 23.906 -5.238 3.971 1 97.5 155 VAL B C 1
ATOM 3764 O O . VAL B 1 155 ? 24.406 -6.316 3.623 1 97.5 155 VAL B O 1
ATOM 3767 N N . ASP B 1 156 ? 24.625 -4.184 4.273 1 94 156 ASP B N 1
ATOM 3768 C CA . ASP B 1 156 ? 26.094 -4.254 4.273 1 94 156 ASP B CA 1
ATOM 3769 C C . ASP B 1 156 ? 26.609 -4.785 5.605 1 94 156 ASP B C 1
ATOM 3771 O O . ASP B 1 156 ? 27.734 -5.281 5.684 1 94 156 ASP B O 1
ATOM 3775 N N . ASP B 1 157 ? 25.781 -4.668 6.629 1 89.75 157 ASP B N 1
ATOM 3776 C CA . ASP B 1 157 ? 26.109 -5.164 7.961 1 89.75 157 ASP B CA 1
ATOM 3777 C C . ASP B 1 157 ? 24.953 -5.949 8.562 1 89.75 157 ASP B C 1
ATOM 3779 O O . ASP B 1 157 ? 24 -5.363 9.062 1 89.75 157 ASP B O 1
ATOM 3783 N N . ALA B 1 158 ? 25.141 -7.238 8.672 1 85.38 158 ALA B N 1
ATOM 3784 C CA . ALA B 1 158 ? 24.047 -8.117 9.078 1 85.38 158 ALA B CA 1
ATOM 3785 C C . ALA B 1 158 ? 23.812 -8.031 10.586 1 85.38 158 ALA B C 1
ATOM 3787 O O . ALA B 1 158 ? 22.719 -8.359 11.07 1 85.38 158 ALA B O 1
ATOM 3788 N N . ASP B 1 159 ? 24.734 -7.547 11.32 1 84.69 159 ASP B N 1
ATOM 3789 C CA . ASP B 1 159 ? 24.688 -7.637 12.773 1 84.69 159 ASP B CA 1
ATOM 3790 C C . ASP B 1 159 ? 24.031 -6.395 13.375 1 84.69 159 ASP B C 1
ATOM 3792 O O . ASP B 1 159 ? 23.703 -6.371 14.562 1 84.69 159 ASP B O 1
ATOM 3796 N N . ALA B 1 160 ? 23.844 -5.41 12.547 1 84.12 160 ALA B N 1
ATOM 3797 C CA . ALA B 1 160 ? 23.234 -4.188 13.07 1 84.12 160 ALA B CA 1
ATOM 3798 C C . ALA B 1 160 ? 21.797 -4.426 13.492 1 84.12 160 ALA B C 1
ATOM 3800 O O . ALA B 1 160 ? 21.078 -5.219 12.867 1 84.12 160 ALA B O 1
ATOM 3801 N N . ALA B 1 161 ? 21.391 -3.85 14.594 1 84.06 161 ALA B N 1
ATOM 3802 C CA . ALA B 1 161 ? 20 -3.928 15.039 1 84.06 161 ALA B CA 1
ATOM 3803 C C . ALA B 1 161 ? 19.062 -3.25 14.039 1 84.06 161 ALA B C 1
ATOM 3805 O O . ALA B 1 161 ? 19.391 -2.199 13.484 1 84.06 161 ALA B O 1
ATOM 3806 N N . ARG B 1 162 ? 18.078 -4.027 13.719 1 89.19 162 ARG B N 1
ATOM 3807 C CA . ARG B 1 162 ? 17.078 -3.488 12.797 1 89.19 162 ARG B CA 1
ATOM 3808 C C . ARG B 1 162 ? 15.672 -3.846 13.258 1 89.19 162 ARG B C 1
ATOM 3810 O O . ARG B 1 162 ? 15.469 -4.836 13.961 1 89.19 162 ARG B O 1
ATOM 3817 N N . ASP B 1 163 ? 14.773 -2.957 12.969 1 93.38 163 ASP B N 1
ATOM 3818 C CA . ASP B 1 163 ? 13.375 -3.164 13.352 1 93.38 163 ASP B CA 1
ATOM 3819 C C . ASP B 1 163 ? 12.578 -3.779 12.203 1 93.38 163 ASP B C 1
ATOM 3821 O O . ASP B 1 163 ? 11.836 -3.078 11.508 1 93.38 163 ASP B O 1
ATOM 3825 N N . VAL B 1 164 ? 12.781 -5.078 11.984 1 96.38 164 VAL B N 1
ATOM 3826 C CA . VAL B 1 164 ? 12.07 -5.82 10.953 1 96.38 164 VAL B CA 1
ATOM 3827 C C . VAL B 1 164 ? 11.523 -7.121 11.539 1 96.38 164 VAL B C 1
ATOM 3829 O O . VAL B 1 164 ? 11.984 -7.582 12.586 1 96.38 164 VAL B O 1
ATOM 3832 N N . PRO B 1 165 ? 10.516 -7.68 10.992 1 96.06 165 PRO B N 1
ATOM 3833 C CA . PRO B 1 165 ? 9.93 -8.914 11.516 1 96.06 165 PRO B CA 1
ATOM 3834 C C . PRO B 1 165 ? 10.945 -10.055 11.602 1 96.06 165 PRO B C 1
ATOM 3836 O O . PRO B 1 165 ? 11.859 -10.141 10.781 1 96.06 165 PRO B O 1
ATOM 3839 N N . GLU B 1 166 ? 10.734 -10.93 12.484 1 93.69 166 GLU B N 1
ATOM 3840 C CA . GLU B 1 166 ? 11.633 -12.055 12.719 1 93.69 166 GLU B CA 1
ATOM 3841 C C . GLU B 1 166 ? 11.719 -12.953 11.492 1 93.69 166 GLU B C 1
ATOM 3843 O O . GLU B 1 166 ? 12.766 -13.547 11.219 1 93.69 166 GLU B O 1
ATOM 3848 N N . ALA B 1 167 ? 10.68 -13.023 10.758 1 94.06 167 ALA B N 1
ATOM 3849 C CA . ALA B 1 167 ? 10.602 -13.922 9.609 1 94.06 167 ALA B CA 1
ATOM 3850 C C . ALA B 1 167 ? 11.398 -13.367 8.43 1 94.06 167 ALA B C 1
ATOM 3852 O O . ALA B 1 167 ? 11.641 -14.078 7.453 1 94.06 167 ALA B O 1
ATOM 3853 N N . THR B 1 168 ? 11.867 -12.141 8.531 1 96.19 168 THR B N 1
ATOM 3854 C CA . THR B 1 168 ? 12.648 -11.523 7.457 1 96.19 168 THR B CA 1
ATOM 3855 C C . THR B 1 168 ? 14.039 -12.156 7.371 1 96.19 168 THR B C 1
ATOM 3857 O O . THR B 1 168 ? 14.773 -12.188 8.359 1 96.19 168 THR B O 1
ATOM 3860 N N . ALA B 1 169 ? 14.383 -12.719 6.227 1 96.12 169 ALA B N 1
ATOM 3861 C CA . ALA B 1 169 ? 15.742 -13.203 6 1 96.12 169 ALA B CA 1
ATOM 3862 C C . ALA B 1 169 ? 16.719 -12.047 5.816 1 96.12 169 ALA B C 1
ATOM 3864 O O . ALA B 1 169 ? 16.438 -11.094 5.094 1 96.12 169 ALA B O 1
ATOM 3865 N N . ILE B 1 170 ? 17.859 -12.109 6.492 1 97.31 170 ILE B N 1
ATOM 3866 C CA . ILE B 1 170 ? 18.859 -11.055 6.398 1 97.31 170 ILE B CA 1
ATOM 3867 C C . ILE B 1 170 ? 20.078 -11.562 5.629 1 97.31 170 ILE B C 1
ATOM 3869 O O . ILE B 1 170 ? 20.656 -12.594 5.98 1 97.31 170 ILE B O 1
ATOM 3873 N N . LEU B 1 171 ? 20.406 -10.938 4.562 1 96.94 171 LEU B N 1
ATOM 3874 C CA . LEU B 1 171 ? 21.609 -11.211 3.789 1 96.94 171 LEU B CA 1
ATOM 3875 C C . LEU B 1 171 ? 22.656 -10.117 3.996 1 96.94 171 LEU B C 1
ATOM 3877 O O . LEU B 1 171 ? 22.438 -8.969 3.604 1 96.94 171 LEU B O 1
ATOM 3881 N N . GLY B 1 172 ? 23.781 -10.383 4.543 1 96.75 172 GLY B N 1
ATOM 3882 C CA . GLY B 1 172 ? 24.797 -9.422 4.941 1 96.75 172 GLY B CA 1
ATOM 3883 C C . GLY B 1 172 ? 25.859 -9.203 3.883 1 96.75 172 GLY B C 1
ATOM 3884 O O . GLY B 1 172 ? 27.047 -9.133 4.195 1 96.75 172 GLY B O 1
ATOM 3885 N N . THR B 1 173 ? 25.516 -9.258 2.635 1 96.69 173 THR B N 1
ATOM 3886 C CA . THR B 1 173 ? 26.406 -8.93 1.534 1 96.69 173 THR B CA 1
ATOM 3887 C C . THR B 1 173 ? 25.703 -8.062 0.498 1 96.69 173 THR B C 1
ATOM 3889 O O . THR B 1 173 ? 24.5 -8.242 0.245 1 96.69 173 THR B O 1
ATOM 3892 N N . VAL B 1 174 ? 26.438 -7.203 -0.06 1 97.06 174 VAL B N 1
ATOM 3893 C CA . VAL B 1 174 ? 25.844 -6.336 -1.079 1 97.06 174 VAL B CA 1
ATOM 3894 C C . VAL B 1 174 ? 26.531 -6.598 -2.426 1 97.06 174 VAL B C 1
ATOM 3896 O O . VAL B 1 174 ? 26.375 -5.809 -3.363 1 97.06 174 VAL B O 1
ATOM 3899 N N . ASP B 1 175 ? 27.328 -7.668 -2.463 1 98.06 175 ASP B N 1
ATOM 3900 C CA . ASP B 1 175 ? 27.875 -8.07 -3.752 1 98.06 175 ASP B CA 1
ATOM 3901 C C . ASP B 1 175 ? 26.781 -8.555 -4.695 1 98.06 175 ASP B C 1
ATOM 3903 O O . ASP B 1 175 ? 26.031 -9.484 -4.363 1 98.06 175 ASP B O 1
ATOM 3907 N N . PRO B 1 176 ? 26.688 -7.969 -5.863 1 98.44 176 PRO B N 1
ATOM 3908 C CA . PRO B 1 176 ? 25.547 -8.266 -6.738 1 98.44 176 PRO B CA 1
ATOM 3909 C C . PRO B 1 176 ? 25.438 -9.75 -7.082 1 98.44 176 PRO B C 1
ATOM 3911 O O . PRO B 1 176 ? 24.344 -10.32 -7.043 1 98.44 176 PRO B O 1
ATOM 3914 N N . SER B 1 177 ? 26.578 -10.391 -7.371 1 97.88 177 SER B N 1
ATOM 3915 C CA . SER B 1 177 ? 26.562 -11.797 -7.758 1 97.88 177 SER B CA 1
ATOM 3916 C C . SER B 1 177 ? 26.172 -12.695 -6.586 1 97.88 177 SER B C 1
ATOM 3918 O O . SER B 1 177 ? 25.422 -13.656 -6.754 1 97.88 177 SER B O 1
ATOM 3920 N N . GLU B 1 178 ? 26.688 -12.391 -5.457 1 97.75 178 GLU B N 1
ATOM 3921 C CA . GLU B 1 178 ? 26.359 -13.164 -4.262 1 97.75 178 GLU B CA 1
ATOM 3922 C C . GLU B 1 178 ? 24.875 -13.016 -3.904 1 97.75 178 GLU B C 1
ATOM 3924 O O . GLU B 1 178 ? 24.234 -13.992 -3.525 1 97.75 178 GLU B O 1
ATOM 3929 N N . VAL B 1 179 ? 24.375 -11.805 -4.012 1 98 179 VAL B N 1
ATOM 3930 C CA . VAL B 1 179 ? 22.953 -11.562 -3.727 1 98 179 VAL B CA 1
ATOM 3931 C C . VAL B 1 179 ? 22.094 -12.328 -4.715 1 98 179 VAL B C 1
ATOM 3933 O O . VAL B 1 179 ? 21.156 -13.023 -4.316 1 98 179 VAL B O 1
ATOM 3936 N N . ALA B 1 180 ? 22.406 -12.234 -5.996 1 97.56 180 ALA B N 1
ATOM 3937 C CA . ALA B 1 180 ? 21.641 -12.914 -7.031 1 97.56 180 ALA B CA 1
ATOM 3938 C C . ALA B 1 180 ? 21.594 -14.422 -6.789 1 97.56 180 ALA B C 1
ATOM 3940 O O . ALA B 1 180 ? 20.531 -15.047 -6.922 1 97.56 180 ALA B O 1
ATOM 3941 N N . ASP B 1 181 ? 22.703 -14.977 -6.387 1 95.38 181 ASP B N 1
ATOM 3942 C CA . ASP B 1 181 ? 22.797 -16.406 -6.117 1 95.38 181 ASP B CA 1
ATOM 3943 C C . ASP B 1 181 ? 21.938 -16.797 -4.914 1 95.38 181 ASP B C 1
ATOM 3945 O O . ASP B 1 181 ? 21.297 -17.844 -4.918 1 95.38 181 ASP B O 1
ATOM 3949 N N . ALA B 1 182 ? 21.922 -15.969 -3.947 1 95.12 182 ALA B N 1
ATOM 3950 C CA . ALA B 1 182 ? 21.25 -16.266 -2.686 1 95.12 182 ALA B CA 1
ATOM 3951 C C . ALA B 1 182 ? 19.734 -16.172 -2.83 1 95.12 182 ALA B C 1
ATOM 3953 O O . ALA B 1 182 ? 19 -16.953 -2.234 1 95.12 182 ALA B O 1
ATOM 3954 N N . VAL B 1 183 ? 19.219 -15.203 -3.613 1 92.62 183 VAL B N 1
ATOM 3955 C CA . VAL B 1 183 ? 17.781 -14.914 -3.639 1 92.62 183 VAL B CA 1
ATOM 3956 C C . VAL B 1 183 ? 17.109 -15.781 -4.695 1 92.62 183 VAL B C 1
ATOM 3958 O O . VAL B 1 183 ? 15.875 -15.914 -4.699 1 92.62 183 VAL B O 1
ATOM 3961 N N . GLY B 1 184 ? 17.844 -16.391 -5.551 1 87.25 184 GLY B N 1
ATOM 3962 C CA . GLY B 1 184 ? 17.266 -17.281 -6.543 1 87.25 184 GLY B CA 1
ATOM 3963 C C . GLY B 1 184 ? 16.703 -16.547 -7.746 1 87.25 184 GLY B C 1
ATOM 3964 O O . GLY B 1 184 ? 17.031 -15.375 -7.98 1 87.25 184 GLY B O 1
ATOM 3965 N N . ASP B 1 185 ? 15.805 -17.281 -8.469 1 83.62 185 ASP B N 1
ATOM 3966 C CA . ASP B 1 185 ? 15.391 -16.766 -9.773 1 83.62 185 ASP B CA 1
ATOM 3967 C C . ASP B 1 185 ? 14.117 -15.93 -9.656 1 83.62 185 ASP B C 1
ATOM 3969 O O . ASP B 1 185 ? 13.211 -16.266 -8.891 1 83.62 185 ASP B O 1
ATOM 3973 N N . ALA B 1 186 ? 14.109 -14.852 -10.312 1 88.06 186 ALA B N 1
ATOM 3974 C CA . ALA B 1 186 ? 12.961 -14.008 -10.617 1 88.06 186 ALA B CA 1
ATOM 3975 C C . ALA B 1 186 ? 12.383 -13.391 -9.344 1 88.06 186 ALA B C 1
ATOM 3977 O O . ALA B 1 186 ? 11.172 -13.43 -9.117 1 88.06 186 ALA B O 1
ATOM 3978 N N . PRO B 1 187 ? 13.234 -12.906 -8.453 1 94.56 187 PRO B N 1
ATOM 3979 C CA . PRO B 1 187 ? 12.711 -12.156 -7.305 1 94.56 187 PRO B CA 1
ATOM 3980 C C . PRO B 1 187 ? 12.117 -10.805 -7.699 1 94.56 187 PRO B C 1
ATOM 3982 O O . PRO B 1 187 ? 12.32 -10.344 -8.828 1 94.56 187 PRO B O 1
ATOM 3985 N N . LEU B 1 188 ? 11.367 -10.242 -6.824 1 97.44 188 LEU B N 1
ATOM 3986 C CA . LEU B 1 188 ? 11.102 -8.812 -6.895 1 97.44 188 LEU B CA 1
ATOM 3987 C C . LEU B 1 188 ? 12.117 -8.031 -6.062 1 97.44 188 LEU B C 1
ATOM 3989 O O . LEU B 1 188 ? 12.414 -8.398 -4.926 1 97.44 188 LEU B O 1
ATOM 3993 N N . VAL B 1 189 ? 12.688 -6.984 -6.676 1 98.75 189 VAL B N 1
ATOM 3994 C CA . VAL B 1 189 ? 13.75 -6.262 -5.996 1 98.75 189 VAL B CA 1
ATOM 3995 C C . VAL B 1 189 ? 13.352 -4.801 -5.809 1 98.75 189 VAL B C 1
ATOM 3997 O O . VAL B 1 189 ? 12.859 -4.16 -6.738 1 98.75 189 VAL B O 1
ATOM 4000 N N . VAL B 1 190 ? 13.508 -4.316 -4.629 1 98.88 190 VAL B N 1
ATOM 4001 C CA . VAL B 1 190 ? 13.383 -2.895 -4.336 1 98.88 190 VAL B CA 1
ATOM 4002 C C . VAL B 1 190 ? 14.68 -2.377 -3.723 1 98.88 190 VAL B C 1
ATOM 4004 O O . VAL B 1 190 ? 15.109 -2.848 -2.668 1 98.88 190 VAL B O 1
ATOM 4007 N N . ALA B 1 191 ? 15.289 -1.439 -4.395 1 98.75 191 ALA B N 1
ATOM 4008 C CA . ALA B 1 191 ? 16.516 -0.819 -3.891 1 98.75 191 ALA B CA 1
ATOM 4009 C C . ALA B 1 191 ? 16.203 0.498 -3.182 1 98.75 191 ALA B C 1
ATOM 4011 O O . ALA B 1 191 ? 15.742 1.453 -3.809 1 98.75 191 ALA B O 1
ATOM 4012 N N . ALA B 1 192 ? 16.453 0.578 -1.926 1 97.94 192 ALA B N 1
ATOM 4013 C CA . ALA B 1 192 ? 16.172 1.741 -1.09 1 97.94 192 ALA B CA 1
ATOM 4014 C C . ALA B 1 192 ? 17.25 1.938 -0.036 1 97.94 192 ALA B C 1
ATOM 4016 O O . ALA B 1 192 ? 16.953 2.072 1.153 1 97.94 192 ALA B O 1
ATOM 4017 N N . SER B 1 193 ? 18.453 2.066 -0.427 1 95.94 193 SER B N 1
ATOM 4018 C CA . SER B 1 193 ? 19.578 2.17 0.503 1 95.94 193 SER B CA 1
ATOM 4019 C C . SER B 1 193 ? 20 3.623 0.713 1 95.94 193 SER B C 1
ATOM 4021 O O . SER B 1 193 ? 21.047 3.896 1.299 1 95.94 193 SER B O 1
ATOM 4023 N N . MET B 1 194 ? 19.188 4.523 0.162 1 93.12 194 MET B N 1
ATOM 4024 C CA . MET B 1 194 ? 19.484 5.949 0.247 1 93.12 194 MET B CA 1
ATOM 4025 C C . MET B 1 194 ? 20.828 6.266 -0.395 1 93.12 194 MET B C 1
ATOM 4027 O O . MET B 1 194 ? 21.609 7.035 0.156 1 93.12 194 MET B O 1
ATOM 4031 N N . GLY B 1 195 ? 21.109 5.562 -1.494 1 92 195 GLY B N 1
ATOM 4032 C CA . GLY B 1 195 ? 22.266 5.871 -2.32 1 92 195 GLY B CA 1
ATOM 4033 C C . GLY B 1 195 ? 23.516 5.129 -1.897 1 92 195 GLY B C 1
ATOM 4034 O O . GLY B 1 195 ? 24.547 5.219 -2.559 1 92 195 GLY B O 1
ATOM 4035 N N . GLN B 1 196 ? 23.547 4.402 -0.894 1 94.19 196 GLN B N 1
ATOM 4036 C CA . GLN B 1 196 ? 24.75 3.73 -0.398 1 94.19 196 GLN B CA 1
ATOM 4037 C C . GLN B 1 196 ? 25.141 2.572 -1.308 1 94.19 196 GLN B C 1
ATOM 4039 O O . GLN B 1 196 ? 26.312 2.455 -1.699 1 94.19 196 GLN B O 1
ATOM 4044 N N . TYR B 1 197 ? 24.234 1.708 -1.678 1 97 197 TYR B N 1
ATOM 4045 C CA . TYR B 1 197 ? 24.547 0.581 -2.551 1 97 197 TYR B CA 1
ATOM 4046 C C . TYR B 1 197 ? 23.344 0.218 -3.414 1 97 197 TYR B C 1
ATOM 4048 O O . TYR B 1 197 ? 23.109 -0.957 -3.713 1 97 197 TYR B O 1
ATOM 4056 N N . ASP B 1 198 ? 22.578 1.195 -3.768 1 98.06 198 ASP B N 1
ATOM 4057 C CA . ASP B 1 198 ? 21.422 1.001 -4.629 1 98.06 198 ASP B CA 1
ATOM 4058 C C . ASP B 1 198 ? 21.828 0.348 -5.953 1 98.06 198 ASP B C 1
ATOM 4060 O O . ASP B 1 198 ? 21.156 -0.576 -6.422 1 98.06 198 ASP B O 1
ATOM 4064 N N . ALA B 1 199 ? 22.938 0.813 -6.516 1 98.5 199 ALA B N 1
ATOM 4065 C CA . ALA B 1 199 ? 23.391 0.277 -7.797 1 98.5 199 ALA B CA 1
ATOM 4066 C C . ALA B 1 199 ? 23.688 -1.215 -7.691 1 98.5 199 ALA B C 1
ATOM 4068 O O . ALA B 1 199 ? 23.438 -1.975 -8.625 1 98.5 199 ALA B O 1
ATOM 4069 N N . ARG B 1 200 ? 24.234 -1.62 -6.621 1 98.5 200 ARG B N 1
ATOM 4070 C CA . ARG B 1 200 ? 24.547 -3.029 -6.395 1 98.5 200 ARG B CA 1
ATOM 4071 C C . ARG B 1 200 ? 23.266 -3.855 -6.309 1 98.5 200 ARG B C 1
ATOM 4073 O O . ARG B 1 200 ? 23.219 -4.988 -6.797 1 98.5 200 ARG B O 1
ATOM 4080 N N . GLY B 1 201 ? 22.266 -3.299 -5.684 1 98.62 201 GLY B N 1
ATOM 4081 C CA . GLY B 1 201 ? 20.969 -3.951 -5.652 1 98.62 201 GLY B CA 1
ATOM 4082 C C . GLY B 1 201 ? 20.328 -4.102 -7.023 1 98.62 201 GLY B C 1
ATOM 4083 O O . GLY B 1 201 ? 19.797 -5.164 -7.355 1 98.62 201 GLY B O 1
ATOM 4084 N N . VAL B 1 202 ? 20.406 -3.059 -7.785 1 98.75 202 VAL B N 1
ATOM 4085 C CA . VAL B 1 202 ? 19.891 -3.092 -9.148 1 98.75 202 VAL B CA 1
ATOM 4086 C C . VAL B 1 202 ? 20.625 -4.164 -9.953 1 98.75 202 VAL B C 1
ATOM 4088 O O . VAL B 1 202 ? 20 -4.98 -10.633 1 98.75 202 VAL B O 1
ATOM 4091 N N . ALA B 1 203 ? 21.938 -4.199 -9.836 1 98.75 203 ALA B N 1
ATOM 4092 C CA . ALA B 1 203 ? 22.75 -5.191 -10.539 1 98.75 203 ALA B CA 1
ATOM 4093 C C . ALA B 1 203 ? 22.344 -6.609 -10.141 1 98.75 203 ALA B C 1
ATOM 4095 O O . ALA B 1 203 ? 22.219 -7.488 -11 1 98.75 203 ALA B O 1
ATOM 4096 N N . ALA B 1 204 ? 22.141 -6.816 -8.875 1 98.56 204 ALA B N 1
ATOM 4097 C CA . ALA B 1 204 ? 21.734 -8.125 -8.383 1 98.56 204 ALA B CA 1
ATOM 4098 C C . ALA B 1 204 ? 20.406 -8.547 -9.008 1 98.56 204 ALA B C 1
ATOM 4100 O O . ALA B 1 204 ? 20.234 -9.711 -9.398 1 98.56 204 ALA B O 1
ATOM 4101 N N . GLY B 1 205 ? 19.469 -7.605 -9.102 1 98.31 205 GLY B N 1
ATOM 4102 C CA . GLY B 1 205 ? 18.188 -7.891 -9.734 1 98.31 205 GLY B CA 1
ATOM 4103 C C . GLY B 1 205 ? 18.328 -8.305 -11.188 1 98.31 205 GLY B C 1
ATOM 4104 O O . GLY B 1 205 ? 17.688 -9.258 -11.633 1 98.31 205 GLY B O 1
ATOM 4105 N N . VAL B 1 206 ? 19.172 -7.562 -11.883 1 97.88 206 VAL B N 1
ATOM 4106 C CA . VAL B 1 206 ? 19.391 -7.855 -13.297 1 97.88 206 VAL B CA 1
ATOM 4107 C C . VAL B 1 206 ? 20.016 -9.242 -13.445 1 97.88 206 VAL B C 1
ATOM 4109 O O . VAL B 1 206 ? 19.562 -10.047 -14.273 1 97.88 206 VAL B O 1
ATOM 4112 N N . LEU B 1 207 ? 20.953 -9.531 -12.609 1 97.5 207 LEU B N 1
ATOM 4113 C CA . LEU B 1 207 ? 21.641 -10.812 -12.664 1 97.5 207 LEU B CA 1
ATOM 4114 C C . LEU B 1 207 ? 20.703 -11.961 -12.305 1 97.5 207 LEU B C 1
ATOM 4116 O O . LEU B 1 207 ? 20.844 -13.07 -12.828 1 97.5 207 LEU B O 1
ATOM 4120 N N . ALA B 1 208 ? 19.688 -11.711 -11.508 1 96.06 208 ALA B N 1
ATOM 4121 C CA . ALA B 1 208 ? 18.75 -12.727 -11.062 1 96.06 208 ALA B CA 1
ATOM 4122 C C . ALA B 1 208 ? 17.531 -12.781 -11.977 1 96.06 208 ALA B C 1
ATOM 4124 O O . ALA B 1 208 ? 16.547 -13.453 -11.672 1 96.06 208 ALA B O 1
ATOM 4125 N N . ASP B 1 209 ? 17.562 -12.031 -13.039 1 94.06 209 ASP B N 1
ATOM 4126 C CA . ASP B 1 209 ? 16.469 -11.961 -13.992 1 94.06 209 ASP B CA 1
ATOM 4127 C C . ASP B 1 209 ? 15.164 -11.531 -13.305 1 94.06 209 ASP B C 1
ATOM 4129 O O . ASP B 1 209 ? 14.117 -12.133 -13.516 1 94.06 209 ASP B O 1
ATOM 4133 N N . ALA B 1 210 ? 15.25 -10.57 -12.43 1 96 210 ALA B N 1
ATOM 4134 C CA . ALA B 1 210 ? 14.094 -10.055 -11.711 1 96 210 ALA B CA 1
ATOM 4135 C C . ALA B 1 210 ? 13.07 -9.461 -12.664 1 96 210 ALA B C 1
ATOM 4137 O O . ALA B 1 210 ? 13.406 -8.609 -13.5 1 96 210 ALA B O 1
ATOM 4138 N N . PRO B 1 211 ? 11.867 -9.875 -12.523 1 94.12 211 PRO B N 1
ATOM 4139 C CA . PRO B 1 211 ? 10.828 -9.266 -13.359 1 94.12 211 PRO B CA 1
ATOM 4140 C C . PRO B 1 211 ? 10.516 -7.828 -12.961 1 94.12 211 PRO B C 1
ATOM 4142 O O . PRO B 1 211 ? 9.859 -7.102 -13.711 1 94.12 211 PRO B O 1
ATOM 4145 N N . TYR B 1 212 ? 11.023 -7.465 -11.836 1 97.19 212 TYR B N 1
ATOM 4146 C CA . TYR B 1 212 ? 10.82 -6.113 -11.32 1 97.19 212 TYR B CA 1
ATOM 4147 C C . TYR B 1 212 ? 12.016 -5.66 -10.492 1 97.19 212 TYR B C 1
ATOM 4149 O O . TYR B 1 212 ? 12.469 -6.379 -9.594 1 97.19 212 TYR B O 1
ATOM 4157 N N . VAL B 1 213 ? 12.461 -4.477 -10.82 1 98.69 213 VAL B N 1
ATOM 4158 C CA . VAL B 1 213 ? 13.469 -3.781 -10.039 1 98.69 213 VAL B CA 1
ATOM 4159 C C . VAL B 1 213 ? 13.031 -2.34 -9.781 1 98.69 213 VAL B C 1
ATOM 4161 O O . VAL B 1 213 ? 13.141 -1.489 -10.672 1 98.69 213 VAL B O 1
ATOM 4164 N N . GLY B 1 214 ? 12.555 -2.109 -8.562 1 98.75 214 GLY B N 1
ATOM 4165 C CA . GLY B 1 214 ? 12.195 -0.758 -8.164 1 98.75 214 GLY B CA 1
ATOM 4166 C C . GLY B 1 214 ? 13.32 -0.017 -7.477 1 98.75 214 GLY B C 1
ATOM 4167 O O . GLY B 1 214 ? 13.961 -0.552 -6.566 1 98.75 214 GLY B O 1
ATOM 4168 N N . LEU B 1 215 ? 13.586 1.188 -7.906 1 98.69 215 LEU B N 1
ATOM 4169 C CA . LEU B 1 215 ? 14.648 2.021 -7.344 1 98.69 215 LEU B CA 1
ATOM 4170 C C . LEU B 1 215 ? 14.062 3.281 -6.711 1 98.69 215 LEU B C 1
ATOM 4172 O O . LEU B 1 215 ? 13.352 4.039 -7.367 1 98.69 215 LEU B O 1
ATOM 4176 N N . VAL B 1 216 ? 14.266 3.449 -5.41 1 97.81 216 VAL B N 1
ATOM 4177 C CA . VAL B 1 216 ? 13.859 4.66 -4.707 1 97.81 216 VAL B CA 1
ATOM 4178 C C . VAL B 1 216 ? 14.969 5.707 -4.793 1 97.81 216 VAL B C 1
ATOM 4180 O O . VAL B 1 216 ? 15.883 5.719 -3.967 1 97.81 216 VAL B O 1
ATOM 4183 N N . ALA B 1 217 ? 14.867 6.574 -5.758 1 95.94 217 ALA B N 1
ATOM 4184 C CA . ALA B 1 217 ? 15.891 7.59 -6 1 95.94 217 ALA B CA 1
ATOM 4185 C C . ALA B 1 217 ? 15.336 8.742 -6.832 1 95.94 217 ALA B C 1
ATOM 4187 O O . ALA B 1 217 ? 14.305 8.594 -7.5 1 95.94 217 ALA B O 1
ATOM 4188 N N . SER B 1 218 ? 15.977 9.844 -6.73 1 92.88 218 SER B N 1
ATOM 4189 C CA . SER B 1 218 ? 15.695 10.922 -7.68 1 92.88 218 SER B CA 1
ATOM 4190 C C . SER B 1 218 ? 16.062 10.516 -9.102 1 92.88 218 SER B C 1
ATOM 4192 O O . SER B 1 218 ? 16.797 9.547 -9.305 1 92.88 218 SER B O 1
ATOM 4194 N N . ASP B 1 219 ? 15.586 11.258 -10.055 1 94.06 219 ASP B N 1
ATOM 4195 C CA . ASP B 1 219 ? 15.875 10.969 -11.453 1 94.06 219 ASP B CA 1
ATOM 4196 C C . ASP B 1 219 ? 17.375 10.984 -11.719 1 94.06 219 ASP B C 1
ATOM 4198 O O . ASP B 1 219 ? 17.906 10.094 -12.398 1 94.06 219 ASP B O 1
ATOM 4202 N N . GLU B 1 220 ? 18 11.984 -11.164 1 94.44 220 GLU B N 1
ATOM 4203 C CA . GLU B 1 220 ? 19.438 12.117 -11.375 1 94.44 220 GLU B CA 1
ATOM 4204 C C . GLU B 1 220 ? 20.203 10.945 -10.75 1 94.44 220 GLU B C 1
ATOM 4206 O O . GLU B 1 220 ? 21.062 10.344 -11.398 1 94.44 220 GLU B O 1
ATOM 4211 N N . ARG B 1 221 ? 19.891 10.641 -9.602 1 95.44 221 ARG B N 1
ATOM 4212 C CA . ARG B 1 221 ? 20.562 9.539 -8.922 1 95.44 221 ARG B CA 1
ATOM 4213 C C . ARG B 1 221 ? 20.234 8.211 -9.594 1 95.44 221 ARG B C 1
ATOM 4215 O O . ARG B 1 221 ? 21.094 7.32 -9.664 1 95.44 221 ARG B O 1
ATOM 4222 N N . ALA B 1 222 ? 19.047 8.031 -10.086 1 97.12 222 ALA B N 1
ATOM 4223 C CA . ALA B 1 222 ? 18.656 6.812 -10.781 1 97.12 222 ALA B CA 1
ATOM 4224 C C . ALA B 1 222 ? 19.5 6.59 -12.031 1 97.12 222 ALA B C 1
ATOM 4226 O O . ALA B 1 222 ? 19.906 5.461 -12.32 1 97.12 222 ALA B O 1
ATOM 4227 N N . ALA B 1 223 ? 19.75 7.629 -12.734 1 96.5 223 ALA B N 1
ATOM 4228 C CA . ALA B 1 223 ? 20.578 7.539 -13.93 1 96.5 223 ALA B CA 1
ATOM 4229 C C . ALA B 1 223 ? 22 7.074 -13.57 1 96.5 223 ALA B C 1
ATOM 4231 O O . ALA B 1 223 ? 22.547 6.188 -14.227 1 96.5 223 ALA B O 1
ATOM 4232 N N . GLU B 1 224 ? 22.469 7.652 -12.547 1 97.19 224 GLU B N 1
ATOM 4233 C CA . GLU B 1 224 ? 23.797 7.285 -12.086 1 97.19 224 GLU B CA 1
ATOM 4234 C C . GLU B 1 224 ? 23.844 5.832 -11.625 1 97.19 224 GLU B C 1
ATOM 4236 O O . GLU B 1 224 ? 24.766 5.09 -11.977 1 97.19 224 GLU B O 1
ATOM 4241 N N . ASP B 1 225 ? 22.859 5.449 -10.891 1 97.75 225 ASP B N 1
ATOM 4242 C CA . ASP B 1 225 ? 22.797 4.082 -10.375 1 97.75 225 ASP B CA 1
ATOM 4243 C C . ASP B 1 225 ? 22.656 3.076 -11.516 1 97.75 225 ASP B C 1
ATOM 4245 O O . ASP B 1 225 ? 23.203 1.975 -11.453 1 97.75 225 ASP B O 1
ATOM 4249 N N . THR B 1 226 ? 21.906 3.402 -12.531 1 98.19 226 THR B N 1
ATOM 4250 C CA . THR B 1 226 ? 21.703 2.535 -13.688 1 98.19 226 THR B CA 1
ATOM 4251 C C . THR B 1 226 ? 23.016 2.287 -14.414 1 98.19 226 THR B C 1
ATOM 4253 O O . THR B 1 226 ? 23.328 1.15 -14.773 1 98.19 226 THR B O 1
ATOM 4256 N N . GLU B 1 227 ? 23.797 3.332 -14.586 1 98.06 227 GLU B N 1
ATOM 4257 C CA . GLU B 1 227 ? 25.094 3.203 -15.219 1 98.06 227 GLU B CA 1
ATOM 4258 C C . GLU B 1 227 ? 26.031 2.328 -14.391 1 98.06 227 GLU B C 1
ATOM 4260 O O . GLU B 1 227 ? 26.672 1.42 -14.914 1 98.06 227 GLU B O 1
ATOM 4265 N N . ARG B 1 228 ? 26.062 2.643 -13.195 1 98.31 228 ARG B N 1
ATOM 4266 C CA . ARG B 1 228 ? 26.922 1.883 -12.297 1 98.31 228 ARG B CA 1
ATOM 4267 C C . ARG B 1 228 ? 26.5 0.416 -12.25 1 98.31 228 ARG B C 1
ATOM 4269 O O . ARG B 1 228 ? 27.359 -0.474 -12.242 1 98.31 228 ARG B O 1
ATOM 4276 N N . ALA B 1 229 ? 25.25 0.14 -12.195 1 98.75 229 ALA B N 1
ATOM 4277 C CA . ALA B 1 229 ? 24.734 -1.227 -12.18 1 98.75 229 ALA B CA 1
ATOM 4278 C C . ALA B 1 229 ? 25.125 -1.977 -13.445 1 98.75 229 ALA B C 1
ATOM 4280 O O . ALA B 1 229 ? 25.422 -3.172 -13.406 1 98.75 229 ALA B O 1
ATOM 4281 N N . SER B 1 230 ? 25.031 -1.297 -14.531 1 98.56 230 SER B N 1
ATOM 4282 C CA . SER B 1 230 ? 25.453 -1.875 -15.805 1 98.56 230 SER B CA 1
ATOM 4283 C C . SER B 1 230 ? 26.891 -2.379 -15.734 1 98.56 230 SER B C 1
ATOM 4285 O O . SER B 1 230 ? 27.172 -3.516 -16.109 1 98.56 230 SER B O 1
ATOM 4287 N N . ASP B 1 231 ? 27.703 -1.598 -15.211 1 98.12 231 ASP B N 1
ATOM 4288 C CA . ASP B 1 231 ? 29.109 -1.964 -15.07 1 98.12 231 ASP B CA 1
ATOM 4289 C C . ASP B 1 231 ? 29.266 -3.162 -14.141 1 98.12 231 ASP B C 1
ATOM 4291 O O . ASP B 1 231 ? 30 -4.102 -14.453 1 98.12 231 ASP B O 1
ATOM 4295 N N . LEU B 1 232 ? 28.609 -3.137 -13.078 1 98.12 232 LEU B N 1
ATOM 4296 C CA . LEU B 1 232 ? 28.734 -4.168 -12.055 1 98.12 232 LEU B CA 1
ATOM 4297 C C . LEU B 1 232 ? 28.219 -5.508 -12.57 1 98.12 232 LEU B C 1
ATOM 4299 O O . LEU B 1 232 ? 28.797 -6.555 -12.281 1 98.12 232 LEU B O 1
ATOM 4303 N N . ALA B 1 233 ? 27.125 -5.453 -13.336 1 97.88 233 ALA B N 1
ATOM 4304 C CA . ALA B 1 233 ? 26.469 -6.668 -13.805 1 97.88 233 ALA B CA 1
ATOM 4305 C C . ALA B 1 233 ? 27.078 -7.148 -15.125 1 97.88 233 ALA B C 1
ATOM 4307 O O . ALA B 1 233 ? 26.859 -8.289 -15.539 1 97.88 233 ALA B O 1
ATOM 4308 N N . GLY B 1 234 ? 27.781 -6.277 -15.844 1 97.81 234 GLY B N 1
ATOM 4309 C CA . GLY B 1 234 ? 28.297 -6.602 -17.156 1 97.81 234 GLY B CA 1
ATOM 4310 C C . GLY B 1 234 ? 27.219 -6.703 -18.219 1 97.81 234 GLY B C 1
ATOM 4311 O O . GLY B 1 234 ? 27.266 -7.586 -19.078 1 97.81 234 GLY B O 1
ATOM 4312 N N . VAL B 1 235 ? 26.234 -5.914 -18.109 1 97.31 235 VAL B N 1
ATOM 4313 C CA . VAL B 1 235 ? 25.078 -5.898 -19.016 1 97.31 235 VAL B CA 1
ATOM 4314 C C . VAL B 1 235 ? 24.938 -4.516 -19.641 1 97.31 235 VAL B C 1
ATOM 4316 O O . VAL B 1 235 ? 25.25 -3.504 -19.016 1 97.31 235 VAL B O 1
ATOM 4319 N N . ASP B 1 236 ? 24.438 -4.477 -20.812 1 97.69 236 ASP B N 1
ATOM 4320 C CA . ASP B 1 236 ? 24.234 -3.213 -21.531 1 97.69 236 ASP B CA 1
ATOM 4321 C C . ASP B 1 236 ? 23.375 -2.254 -20.719 1 97.69 236 ASP B C 1
ATOM 4323 O O . ASP B 1 236 ? 22.375 -2.664 -20.125 1 97.69 236 ASP B O 1
ATOM 4327 N N . VAL B 1 237 ? 23.766 -1.027 -20.734 1 98 237 VAL B N 1
ATOM 4328 C CA . VAL B 1 237 ? 23.125 -0.023 -19.906 1 98 237 VAL B CA 1
ATOM 4329 C C . VAL B 1 237 ? 21.656 0.123 -20.312 1 98 237 VAL B C 1
ATOM 4331 O O . VAL B 1 237 ? 20.797 0.371 -19.469 1 98 237 VAL B O 1
ATOM 4334 N N . GLU B 1 238 ? 21.344 0.008 -21.5 1 97.56 238 GLU B N 1
ATOM 4335 C CA . GLU B 1 238 ? 19.953 0.134 -21.953 1 97.56 238 GLU B CA 1
ATOM 4336 C C . GLU B 1 238 ? 19.094 -1.002 -21.422 1 97.56 238 GLU B C 1
ATOM 4338 O O . GLU B 1 238 ? 17.906 -0.8 -21.125 1 97.56 238 GLU B O 1
ATOM 4343 N N . ALA B 1 239 ? 19.703 -2.123 -21.344 1 97.31 239 ALA B N 1
ATOM 4344 C CA . ALA B 1 239 ? 19 -3.262 -20.781 1 97.31 239 ALA B CA 1
ATOM 4345 C C . ALA B 1 239 ? 18.703 -3.043 -19.297 1 97.31 239 ALA B C 1
ATOM 4347 O O . ALA B 1 239 ? 17.625 -3.371 -18.812 1 97.31 239 ALA B O 1
ATOM 4348 N N . VAL B 1 240 ? 19.688 -2.502 -18.594 1 98.19 240 VAL B N 1
ATOM 4349 C CA . VAL B 1 240 ? 19.5 -2.201 -17.172 1 98.19 240 VAL B CA 1
ATOM 4350 C C . VAL B 1 240 ? 18.422 -1.136 -17.016 1 98.19 240 VAL B C 1
ATOM 4352 O O . VAL B 1 240 ? 17.547 -1.258 -16.156 1 98.19 240 VAL B O 1
ATOM 4355 N N . ARG B 1 241 ? 18.453 -0.141 -17.797 1 97.69 241 ARG B N 1
ATOM 4356 C CA . ARG B 1 241 ? 17.484 0.95 -17.766 1 97.69 241 ARG B CA 1
ATOM 4357 C C . ARG B 1 241 ? 16.078 0.432 -17.984 1 97.69 241 ARG B C 1
ATOM 4359 O O . ARG B 1 241 ? 15.133 0.877 -17.328 1 97.69 241 ARG B O 1
ATOM 4366 N N . ALA B 1 242 ? 15.938 -0.439 -18.875 1 96.62 242 ALA B N 1
ATOM 4367 C CA . ALA B 1 242 ? 14.633 -1.012 -19.188 1 96.62 242 ALA B CA 1
ATOM 4368 C C . ALA B 1 242 ? 14.102 -1.848 -18.031 1 96.62 242 ALA B C 1
ATOM 4370 O O . ALA B 1 242 ? 12.891 -1.979 -17.859 1 96.62 242 ALA B O 1
ATOM 4371 N N . ALA B 1 243 ? 14.992 -2.375 -17.266 1 96.38 243 ALA B N 1
ATOM 4372 C CA . ALA B 1 243 ? 14.625 -3.264 -16.172 1 96.38 243 ALA B CA 1
ATOM 4373 C C . ALA B 1 243 ? 14.25 -2.471 -14.914 1 96.38 243 ALA B C 1
ATOM 4375 O O . ALA B 1 243 ? 13.57 -2.986 -14.023 1 96.38 243 ALA B O 1
ATOM 4376 N N . VAL B 1 244 ? 14.664 -1.244 -14.867 1 98.06 244 VAL B N 1
ATOM 4377 C CA . VAL B 1 244 ? 14.531 -0.46 -13.641 1 98.06 244 VAL B CA 1
ATOM 4378 C C . VAL B 1 244 ? 13.266 0.393 -13.703 1 98.06 244 VAL B C 1
ATOM 4380 O O . VAL B 1 244 ? 13 1.038 -14.719 1 98.06 244 VAL B O 1
ATOM 4383 N N . THR B 1 245 ? 12.484 0.335 -12.703 1 97.81 245 THR B N 1
ATOM 4384 C CA . THR B 1 245 ? 11.344 1.229 -12.508 1 97.81 245 THR B CA 1
ATOM 4385 C C . THR B 1 245 ? 11.695 2.34 -11.523 1 97.81 245 THR B C 1
ATOM 4387 O O . THR B 1 245 ? 12.008 2.07 -10.359 1 97.81 245 THR B O 1
ATOM 4390 N N . ASN B 1 246 ? 11.648 3.561 -11.984 1 96.44 246 ASN B N 1
ATOM 4391 C CA . ASN B 1 246 ? 11.883 4.758 -11.188 1 96.44 246 ASN B CA 1
ATOM 4392 C C . ASN B 1 246 ? 10.961 5.898 -11.602 1 96.44 246 ASN B C 1
ATOM 4394 O O . ASN B 1 246 ? 10.836 6.207 -12.789 1 96.44 246 ASN B O 1
ATOM 4398 N N . PRO B 1 247 ? 10.477 6.605 -10.648 1 94.81 247 PRO B N 1
ATOM 4399 C CA . PRO B 1 247 ? 10.414 6.293 -9.219 1 94.81 247 PRO B CA 1
ATOM 4400 C C . PRO B 1 247 ? 9.664 4.996 -8.93 1 94.81 247 PRO B C 1
ATOM 4402 O O . PRO B 1 247 ? 8.711 4.656 -9.641 1 94.81 247 PRO B O 1
ATOM 4405 N N . ALA B 1 248 ? 10.148 4.234 -7.992 1 97.81 248 ALA B N 1
ATOM 4406 C CA . ALA B 1 248 ? 9.438 3.031 -7.555 1 97.81 248 ALA B CA 1
ATOM 4407 C C . ALA B 1 248 ? 8.227 3.389 -6.707 1 97.81 248 ALA B C 1
ATOM 4409 O O . ALA B 1 248 ? 8.242 4.375 -5.965 1 97.81 248 ALA B O 1
ATOM 4410 N N . GLY B 1 249 ? 7.18 2.527 -6.816 1 98.19 249 GLY B N 1
ATOM 4411 C CA . GLY B 1 249 ? 5.926 2.742 -6.109 1 98.19 249 GLY B CA 1
ATOM 4412 C C . GLY B 1 249 ? 4.805 3.221 -7.012 1 98.19 249 GLY B C 1
ATOM 4413 O O . GLY B 1 249 ? 5.055 3.697 -8.117 1 98.19 249 GLY B O 1
ATOM 4414 N N . VAL B 1 250 ? 3.59 3.096 -6.539 1 98.12 250 VAL B N 1
ATOM 4415 C CA . VAL B 1 250 ? 2.453 3.613 -7.297 1 98.12 250 VAL B CA 1
ATOM 4416 C C . VAL B 1 250 ? 2.473 5.141 -7.273 1 98.12 250 VAL B C 1
ATOM 4418 O O . VAL B 1 250 ? 3.131 5.746 -6.426 1 98.12 250 VAL B O 1
ATOM 4421 N N . ASP B 1 251 ? 1.795 5.734 -8.203 1 96.12 251 ASP B N 1
ATOM 4422 C CA . ASP B 1 251 ? 1.832 7.184 -8.383 1 96.12 251 ASP B CA 1
ATOM 4423 C C . ASP B 1 251 ? 0.934 7.883 -7.363 1 96.12 251 ASP B C 1
ATOM 4425 O O . ASP B 1 251 ? -0.189 8.281 -7.688 1 96.12 251 ASP B O 1
ATOM 4429 N N . ILE B 1 252 ? 1.462 8.117 -6.172 1 95.5 252 ILE B N 1
ATOM 4430 C CA . ILE B 1 252 ? 0.773 8.836 -5.102 1 95.5 252 ILE B CA 1
ATOM 4431 C C . ILE B 1 252 ? 1.733 9.82 -4.441 1 95.5 252 ILE B C 1
ATOM 4433 O O . ILE B 1 252 ? 2.951 9.711 -4.602 1 95.5 252 ILE B O 1
ATOM 4437 N N . ALA B 1 253 ? 1.152 10.734 -3.754 1 92.06 253 ALA B N 1
ATOM 4438 C CA . ALA B 1 253 ? 1.975 11.664 -2.982 1 92.06 253 ALA B CA 1
ATOM 4439 C C . ALA B 1 253 ? 2.357 11.062 -1.632 1 92.06 253 ALA B C 1
ATOM 4441 O O . ALA B 1 253 ? 1.527 10.977 -0.725 1 92.06 253 ALA B O 1
ATOM 4442 N N . ALA B 1 254 ? 3.568 10.609 -1.517 1 92.12 254 ALA B N 1
ATOM 4443 C CA . ALA B 1 254 ? 4.133 9.992 -0.318 1 92.12 254 ALA B CA 1
ATOM 4444 C C . ALA B 1 254 ? 5.484 10.617 0.031 1 92.12 254 ALA B C 1
ATOM 4446 O O . ALA B 1 254 ? 6.363 10.719 -0.827 1 92.12 254 ALA B O 1
ATOM 4447 N N . TYR B 1 255 ? 5.664 10.984 1.281 1 87.44 255 TYR B N 1
ATOM 4448 C CA . TYR B 1 255 ? 6.879 11.711 1.635 1 87.44 255 TYR B CA 1
ATOM 4449 C C . TYR B 1 255 ? 7.594 11.047 2.805 1 87.44 255 TYR B C 1
ATOM 4451 O O . TYR B 1 255 ? 8.812 10.883 2.787 1 87.44 255 TYR B O 1
ATOM 4459 N N . ALA B 1 256 ? 6.84 10.609 3.803 1 91.06 256 ALA B N 1
ATOM 4460 C CA . ALA B 1 256 ? 7.43 9.922 4.949 1 91.06 256 ALA B CA 1
ATOM 4461 C C . ALA B 1 256 ? 7.828 8.492 4.59 1 91.06 256 ALA B C 1
ATOM 4463 O O . ALA B 1 256 ? 7.242 7.887 3.689 1 91.06 256 ALA B O 1
ATOM 4464 N N . PRO B 1 257 ? 8.781 7.91 5.227 1 95.75 257 PRO B N 1
ATOM 4465 C CA . PRO B 1 257 ? 9.266 6.566 4.914 1 95.75 257 PRO B CA 1
ATOM 4466 C C . PRO B 1 257 ? 8.148 5.527 4.871 1 95.75 257 PRO B C 1
ATOM 4468 O O . PRO B 1 257 ? 8.07 4.738 3.928 1 95.75 257 PRO B O 1
ATOM 4471 N N . ALA B 1 258 ? 7.273 5.582 5.824 1 97.44 258 ALA B N 1
ATOM 4472 C CA . ALA B 1 258 ? 6.188 4.613 5.879 1 97.44 258 ALA B CA 1
ATOM 4473 C C . ALA B 1 258 ? 5.223 4.805 4.715 1 97.44 258 ALA B C 1
ATOM 4475 O O . ALA B 1 258 ? 4.66 3.834 4.199 1 97.44 258 ALA B O 1
ATOM 4476 N N . GLU B 1 259 ? 5.031 6.059 4.336 1 97.69 259 GLU B N 1
ATOM 4477 C CA . GLU B 1 259 ? 4.168 6.359 3.199 1 97.69 259 GLU B CA 1
ATOM 4478 C C . GLU B 1 259 ? 4.781 5.863 1.893 1 97.69 259 GLU B C 1
ATOM 4480 O O . GLU B 1 259 ? 4.09 5.27 1.063 1 97.69 259 GLU B O 1
ATOM 4485 N N . ILE B 1 260 ? 6.031 6.121 1.74 1 97.31 260 ILE B N 1
ATOM 4486 C CA . ILE B 1 260 ? 6.746 5.633 0.567 1 97.31 260 ILE B CA 1
ATOM 4487 C C . ILE B 1 260 ? 6.691 4.109 0.523 1 97.31 260 ILE B C 1
ATOM 4489 O O . ILE B 1 260 ? 6.445 3.521 -0.532 1 97.31 260 ILE B O 1
ATOM 4493 N N . ALA B 1 261 ? 6.91 3.486 1.685 1 98.75 261 ALA B N 1
ATOM 4494 C CA . ALA B 1 261 ? 6.848 2.031 1.779 1 98.75 261 ALA B CA 1
ATOM 4495 C C . ALA B 1 261 ? 5.469 1.513 1.381 1 98.75 261 ALA B C 1
ATOM 4497 O O . ALA B 1 261 ? 5.355 0.475 0.726 1 98.75 261 ALA B O 1
ATOM 4498 N N . ALA B 1 262 ? 4.406 2.203 1.795 1 98.75 262 ALA B N 1
ATOM 4499 C CA . ALA B 1 262 ? 3.051 1.822 1.41 1 98.75 262 ALA B CA 1
ATOM 4500 C C . ALA B 1 262 ? 2.871 1.887 -0.104 1 98.75 262 ALA B C 1
ATOM 4502 O O . ALA B 1 262 ? 2.236 1.012 -0.698 1 98.75 262 ALA B O 1
ATOM 4503 N N . SER B 1 263 ? 3.385 2.947 -0.696 1 98.62 263 SER B N 1
ATOM 4504 C CA . SER B 1 263 ? 3.371 3.092 -2.148 1 98.62 263 SER B CA 1
ATOM 4505 C C . SER B 1 263 ? 4.09 1.93 -2.826 1 98.62 263 SER B C 1
ATOM 4507 O O . SER B 1 263 ? 3.584 1.359 -3.795 1 98.62 263 SER B O 1
ATOM 4509 N N . LEU B 1 264 ? 5.227 1.586 -2.324 1 98.75 264 LEU B N 1
ATOM 4510 C CA . LEU B 1 264 ? 6.023 0.48 -2.848 1 98.75 264 LEU B CA 1
ATOM 4511 C C . LEU B 1 264 ? 5.273 -0.841 -2.711 1 98.75 264 LEU B C 1
ATOM 4513 O O . LEU B 1 264 ? 5.262 -1.653 -3.639 1 98.75 264 LEU B O 1
ATOM 4517 N N . LEU B 1 265 ? 4.699 -1.059 -1.562 1 98.81 265 LEU B N 1
ATOM 4518 C CA . LEU B 1 265 ? 3.971 -2.295 -1.303 1 98.81 265 LEU B CA 1
ATOM 4519 C C . LEU B 1 265 ? 2.861 -2.5 -2.33 1 98.81 265 LEU B C 1
ATOM 4521 O O . LEU B 1 265 ? 2.693 -3.602 -2.857 1 98.81 265 LEU B O 1
ATOM 4525 N N . ALA B 1 266 ? 2.092 -1.429 -2.578 1 98.62 266 ALA B N 1
ATOM 4526 C CA . ALA B 1 266 ? 1.01 -1.507 -3.557 1 98.62 266 ALA B CA 1
ATOM 4527 C C . ALA B 1 266 ? 1.546 -1.866 -4.941 1 98.62 266 ALA B C 1
ATOM 4529 O O . ALA B 1 266 ? 0.934 -2.656 -5.664 1 98.62 266 ALA B O 1
ATOM 4530 N N . GLU B 1 267 ? 2.631 -1.307 -5.328 1 98.31 267 GLU B N 1
ATOM 4531 C CA . GLU B 1 267 ? 3.225 -1.632 -6.621 1 98.31 267 GLU B CA 1
ATOM 4532 C C . GLU B 1 267 ? 3.682 -3.086 -6.668 1 98.31 267 GLU B C 1
ATOM 4534 O O . GLU B 1 267 ? 3.516 -3.762 -7.688 1 98.31 267 GLU B O 1
ATOM 4539 N N . VAL B 1 268 ? 4.273 -3.572 -5.629 1 97.62 268 VAL B N 1
ATOM 4540 C CA . VAL B 1 268 ? 4.703 -4.961 -5.531 1 97.62 268 VAL B CA 1
ATOM 4541 C C . VAL B 1 268 ? 3.506 -5.891 -5.734 1 97.62 268 VAL B C 1
ATOM 4543 O O . VAL B 1 268 ? 3.604 -6.895 -6.441 1 97.62 268 VAL B O 1
ATOM 4546 N N . VAL B 1 269 ? 2.393 -5.543 -5.082 1 97.06 269 VAL B N 1
ATOM 4547 C CA . VAL B 1 269 ? 1.173 -6.324 -5.258 1 97.06 269 VAL B CA 1
ATOM 4548 C C . VAL B 1 269 ? 0.79 -6.355 -6.734 1 97.06 269 VAL B C 1
ATOM 4550 O O . VAL B 1 269 ? 0.474 -7.418 -7.277 1 97.06 269 VAL B O 1
ATOM 4553 N N . ASP B 1 270 ? 0.816 -5.215 -7.363 1 95.62 270 ASP B N 1
ATOM 4554 C CA . ASP B 1 270 ? 0.423 -5.09 -8.766 1 95.62 270 ASP B CA 1
ATOM 4555 C C . ASP B 1 270 ? 1.319 -5.941 -9.664 1 95.62 270 ASP B C 1
ATOM 4557 O O . ASP B 1 270 ? 0.828 -6.672 -10.523 1 95.62 270 ASP B O 1
ATOM 4561 N N . VAL B 1 271 ? 2.611 -5.867 -9.414 1 93.69 271 VAL B N 1
ATOM 4562 C CA . VAL B 1 271 ? 3.578 -6.582 -10.234 1 93.69 271 VAL B CA 1
ATOM 4563 C C . VAL B 1 271 ? 3.438 -8.086 -10.008 1 93.69 271 VAL B C 1
ATOM 4565 O O . VAL B 1 271 ? 3.566 -8.875 -10.945 1 93.69 271 VAL B O 1
ATOM 4568 N N . THR B 1 272 ? 3.248 -8.5 -8.789 1 89.06 272 THR B N 1
ATOM 4569 C CA . THR B 1 272 ? 3.088 -9.914 -8.469 1 89.06 272 THR B CA 1
ATOM 4570 C C . THR B 1 272 ? 1.894 -10.508 -9.211 1 89.06 272 THR B C 1
ATOM 4572 O O . THR B 1 272 ? 1.929 -11.672 -9.625 1 89.06 272 THR B O 1
ATOM 4575 N N . SER B 1 273 ? 0.854 -9.695 -9.336 1 81.94 273 SER B N 1
ATOM 4576 C CA . SER B 1 273 ? -0.349 -10.188 -9.992 1 81.94 273 SER B CA 1
ATOM 4577 C C . SER B 1 273 ? -0.113 -10.406 -11.484 1 81.94 273 SER B C 1
ATOM 4579 O O . SER B 1 273 ? -0.802 -11.211 -12.117 1 81.94 273 SER B O 1
ATOM 4581 N N . ARG B 1 274 ? 0.763 -9.57 -12.125 1 73.25 274 ARG B N 1
ATOM 4582 C CA . ARG B 1 274 ? 1.034 -9.633 -13.562 1 73.25 274 ARG B CA 1
ATOM 4583 C C . ARG B 1 274 ? 2.115 -10.672 -13.859 1 73.25 274 ARG B C 1
ATOM 4585 O O . ARG B 1 274 ? 2.303 -11.055 -15.016 1 73.25 274 ARG B O 1
ATOM 4592 N N . THR B 1 275 ? 3.023 -10.789 -13.039 1 60.34 275 THR B N 1
ATOM 4593 C CA . THR B 1 275 ? 4.152 -11.68 -13.281 1 60.34 275 THR B CA 1
ATOM 4594 C C . THR B 1 275 ? 3.689 -13.125 -13.367 1 60.34 275 THR B C 1
ATOM 4596 O O . THR B 1 275 ? 3.117 -13.664 -12.414 1 60.34 275 THR B O 1
ATOM 4599 N N . PRO B 1 276 ? 3.432 -13.344 -14.742 1 48.94 276 PRO B N 1
ATOM 4600 C CA . PRO B 1 276 ? 3.18 -14.773 -14.891 1 48.94 276 PRO B CA 1
ATOM 4601 C C . PRO B 1 276 ? 4.219 -15.633 -14.164 1 48.94 276 PRO B C 1
ATOM 4603 O O . PRO B 1 276 ? 5.348 -15.188 -13.953 1 48.94 276 PRO B O 1
ATOM 4606 N N . SER B 1 277 ? 3.996 -16.422 -13.375 1 46.12 277 SER B N 1
ATOM 4607 C CA . SER B 1 277 ? 5.113 -17.328 -13.094 1 46.12 277 SER B CA 1
ATOM 4608 C C . SER B 1 277 ? 5.891 -17.656 -14.359 1 46.12 277 SER B C 1
ATOM 4610 O O . SER B 1 277 ? 5.344 -18.25 -15.297 1 46.12 277 SER B O 1
ATOM 4612 N N . ASP B 1 278 ? 6.539 -16.625 -14.93 1 39.22 278 ASP B N 1
ATOM 4613 C CA . ASP B 1 278 ? 7.23 -16.516 -16.203 1 39.22 278 ASP B CA 1
ATOM 4614 C C . ASP B 1 278 ? 7.988 -17.812 -16.531 1 39.22 278 ASP B C 1
ATOM 4616 O O . ASP B 1 278 ? 8.711 -17.875 -17.531 1 39.22 278 ASP B O 1
ATOM 4620 N N . VAL B 1 279 ? 8.281 -18.75 -15.969 1 35.22 279 VAL B N 1
ATOM 4621 C CA . VAL B 1 279 ? 9.164 -19.656 -16.688 1 35.22 279 VAL B CA 1
ATOM 4622 C C . VAL B 1 279 ? 8.625 -19.891 -18.094 1 35.22 279 VAL B C 1
ATOM 4624 O O . VAL B 1 279 ? 9.359 -20.328 -19 1 35.22 279 VAL B O 1
ATOM 4627 N N . ALA B 1 280 ? 7.41 -19.688 -18.469 1 33.25 280 ALA B N 1
ATOM 4628 C CA . ALA B 1 280 ? 6.969 -20.203 -19.766 1 33.25 280 ALA B CA 1
ATOM 4629 C C . ALA B 1 280 ? 7.047 -19.125 -20.844 1 33.25 280 ALA B C 1
ATOM 4631 O O . ALA B 1 280 ? 6.93 -19.406 -22.031 1 33.25 280 ALA B O 1
ATOM 4632 N N . ALA B 1 281 ? 7.238 -17.828 -20.641 1 31.84 281 ALA B N 1
ATOM 4633 C CA . ALA B 1 281 ? 7.012 -16.891 -21.734 1 31.84 281 ALA B CA 1
ATOM 4634 C C . ALA B 1 281 ? 8.211 -16.828 -22.672 1 31.84 281 ALA B C 1
ATOM 4636 O O . ALA B 1 281 ? 8.141 -16.25 -23.766 1 31.84 281 ALA B O 1
ATOM 4637 N N . ALA B 1 282 ? 9.43 -16.875 -22.188 1 33.62 282 ALA B N 1
ATOM 4638 C CA . ALA B 1 282 ? 10.547 -16.609 -23.094 1 33.62 282 ALA B CA 1
ATOM 4639 C C . ALA B 1 282 ? 10.5 -17.531 -24.312 1 33.62 282 ALA B C 1
ATOM 4641 O O . ALA B 1 282 ? 11.297 -17.375 -25.234 1 33.62 282 ALA B O 1
ATOM 4642 N N . GLN B 1 283 ? 10 -18.625 -24.172 1 28.19 283 GLN B N 1
ATOM 4643 C CA . GLN B 1 283 ? 10.188 -19.578 -25.266 1 28.19 283 GLN B CA 1
ATOM 4644 C C . GLN B 1 283 ? 9.289 -19.234 -26.438 1 28.19 283 GLN B C 1
ATOM 4646 O O . GLN B 1 283 ? 9.438 -19.812 -27.531 1 28.19 283 GLN B O 1
ATOM 4651 N N . ALA B 1 284 ? 8.289 -18.375 -26.219 1 31.86 284 ALA B N 1
ATOM 4652 C CA . ALA B 1 284 ? 7.383 -18.312 -27.375 1 31.86 284 ALA B CA 1
ATOM 4653 C C . ALA B 1 284 ? 7.867 -17.312 -28.406 1 31.86 284 ALA B C 1
ATOM 4655 O O . ALA B 1 284 ? 7.309 -17.219 -29.5 1 31.86 284 ALA B O 1
ATOM 4656 N N . GLY B 1 285 ? 8.656 -16.234 -28.031 1 29.17 285 GLY B N 1
ATOM 4657 C CA . GLY B 1 285 ? 8.836 -15.125 -28.953 1 29.17 285 GLY B CA 1
ATOM 4658 C C . GLY B 1 285 ? 9.688 -15.484 -30.156 1 29.17 285 GLY B C 1
ATOM 4659 O O . GLY B 1 285 ? 9.859 -14.672 -31.062 1 29.17 285 GLY B O 1
ATOM 4660 N N . THR B 1 286 ? 10.781 -16.141 -29.859 1 30.3 286 THR B N 1
ATOM 4661 C CA . THR B 1 286 ? 11.805 -16.062 -30.891 1 30.3 286 THR B CA 1
ATOM 4662 C C . THR B 1 286 ? 11.328 -16.703 -32.188 1 30.3 286 THR B C 1
ATOM 4664 O O . THR B 1 286 ? 12.055 -16.719 -33.188 1 30.3 286 THR B O 1
ATOM 4667 N N . GLU B 1 287 ? 10.258 -17.547 -32 1 27.64 287 GLU B N 1
ATOM 4668 C CA . GLU B 1 287 ? 10.234 -18.391 -33.219 1 27.64 287 GLU B CA 1
ATOM 4669 C C . GLU B 1 287 ? 9.727 -17.609 -34.406 1 27.64 287 GLU B C 1
ATOM 4671 O O . GLU B 1 287 ? 9.727 -18.125 -35.531 1 27.64 287 GLU B O 1
ATOM 4676 N N . THR B 1 288 ? 8.969 -16.516 -34.125 1 27.28 288 THR B N 1
ATOM 4677 C CA . THR B 1 288 ? 8.07 -16.312 -35.25 1 27.28 288 THR B CA 1
ATOM 4678 C C . THR B 1 288 ? 8.82 -15.703 -36.438 1 27.28 288 THR B C 1
ATOM 4680 O O . THR B 1 288 ? 8.461 -15.953 -37.594 1 27.28 288 THR B O 1
ATOM 4683 N N . GLU B 1 289 ? 9.617 -14.688 -36.125 1 28.11 289 GLU B N 1
ATOM 4684 C CA . GLU B 1 289 ? 9.555 -13.711 -37.219 1 28.11 289 GLU B CA 1
ATOM 4685 C C . GLU B 1 289 ? 10.359 -14.172 -38.406 1 28.11 289 GLU B C 1
ATOM 4687 O O . GLU B 1 289 ? 10.531 -13.43 -39.375 1 28.11 289 GLU B O 1
ATOM 4692 N N . GLU B 1 290 ? 11.219 -15.172 -38.125 1 27.06 290 GLU B N 1
ATOM 4693 C CA . GLU B 1 290 ? 12.219 -15.125 -39.188 1 27.06 290 GLU B CA 1
ATOM 4694 C C . GLU B 1 290 ? 11.586 -15.367 -40.531 1 27.06 290 GLU B C 1
ATOM 4696 O O . GLU B 1 290 ? 12.281 -15.352 -41.562 1 27.06 290 GLU B O 1
ATOM 4701 N N . SER B 1 291 ? 10.469 -16.094 -40.438 1 24.19 291 SER B N 1
ATOM 4702 C CA . SER B 1 291 ? 10.43 -16.953 -41.625 1 24.19 291 SER B CA 1
ATOM 4703 C C . SER B 1 291 ? 10.305 -16.141 -42.906 1 24.19 291 SER B C 1
ATOM 4705 O O . SER B 1 291 ? 10.836 -16.516 -43.938 1 24.19 291 SER B O 1
ATOM 4707 N N . ALA B 1 292 ? 9.195 -15.367 -43.031 1 25.58 292 ALA B N 1
ATOM 4708 C CA . ALA B 1 292 ? 8.531 -15.609 -44.312 1 25.58 292 ALA B CA 1
ATOM 4709 C C . ALA B 1 292 ? 9.148 -14.758 -45.438 1 25.58 292 ALA B C 1
ATOM 4711 O O . ALA B 1 292 ? 8.625 -14.703 -46.531 1 25.58 292 ALA B O 1
ATOM 4712 N N . ASP B 1 293 ? 10.086 -13.883 -45.094 1 22.81 293 ASP B N 1
ATOM 4713 C CA . ASP B 1 293 ? 9.984 -12.859 -46.156 1 22.81 293 ASP B CA 1
ATOM 4714 C C . ASP B 1 293 ? 10.156 -13.461 -47.531 1 22.81 293 ASP B C 1
ATOM 4716 O O . ASP B 1 293 ? 9.336 -13.234 -48.438 1 22.81 293 ASP B O 1
ATOM 4720 N N . ALA B 1 294 ? 11.469 -13.219 -48.125 1 22.75 294 ALA B N 1
ATOM 4721 C CA . ALA B 1 294 ? 11.727 -12.672 -49.469 1 22.75 294 ALA B CA 1
ATOM 4722 C C . ALA B 1 294 ? 11.664 -13.766 -50.531 1 22.75 294 ALA B C 1
ATOM 4724 O O . ALA B 1 294 ? 12.641 -14.484 -50.75 1 22.75 294 ALA B O 1
ATOM 4725 N N . ALA B 1 295 ? 10.797 -14.602 -50.719 1 22.39 295 ALA B N 1
ATOM 4726 C CA . ALA B 1 295 ? 10.852 -15.648 -51.75 1 22.39 295 ALA B CA 1
ATOM 4727 C C . ALA B 1 295 ? 10.945 -15.039 -53.125 1 22.39 295 ALA B C 1
ATOM 4729 O O . ALA B 1 295 ? 9.938 -14.578 -53.688 1 22.39 295 ALA B O 1
ATOM 4730 N N . THR B 1 296 ? 11.773 -13.906 -53.344 1 25.5 296 THR B N 1
ATOM 4731 C CA . THR B 1 296 ? 11.734 -13.5 -54.75 1 25.5 296 THR B CA 1
ATOM 4732 C C . THR B 1 296 ? 12.086 -14.672 -55.656 1 25.5 296 THR B C 1
ATOM 4734 O O . THR B 1 296 ? 13.109 -15.328 -55.469 1 25.5 296 THR B O 1
ATOM 4737 N N . GLY B 1 297 ? 11.117 -15.422 -56.156 1 21.7 297 GLY B N 1
ATOM 4738 C CA . GLY B 1 297 ? 11 -16.578 -57 1 21.7 297 GLY B CA 1
ATOM 4739 C C . GLY B 1 297 ? 11.734 -16.422 -58.312 1 21.7 297 GLY B C 1
ATOM 4740 O O . GLY B 1 297 ? 11.227 -15.789 -59.25 1 21.7 297 GLY B O 1
ATOM 4741 N N . ASP B 1 298 ? 13.062 -15.82 -58.375 1 25.09 298 ASP B N 1
ATOM 4742 C CA . ASP B 1 298 ? 13.547 -15.852 -59.75 1 25.09 298 ASP B CA 1
ATOM 4743 C C . ASP B 1 298 ? 13.508 -17.266 -60.312 1 25.09 298 ASP B C 1
ATOM 4745 O O . ASP B 1 298 ? 13.82 -18.234 -59.594 1 25.09 298 ASP B O 1
ATOM 4749 N N . ASP B 1 299 ? 12.742 -17.484 -61.344 1 22.89 299 ASP B N 1
ATOM 4750 C CA . ASP B 1 299 ? 12.242 -18.609 -62.125 1 22.89 299 ASP B CA 1
ATOM 4751 C C . ASP B 1 299 ? 13.383 -19.359 -62.781 1 22.89 299 ASP B C 1
ATOM 4753 O O . ASP B 1 299 ? 13.148 -20.297 -63.562 1 22.89 299 ASP B O 1
ATOM 4757 N N . SER B 1 300 ? 14.711 -19.125 -62.562 1 25.11 300 SER B N 1
ATOM 4758 C CA . SER B 1 300 ? 15.422 -19.766 -63.656 1 25.11 300 SER B CA 1
ATOM 4759 C C . SER B 1 300 ? 15.219 -21.281 -63.625 1 25.11 300 SER B C 1
ATOM 4761 O O . SER B 1 300 ? 15.078 -21.875 -62.562 1 25.11 300 SER B O 1
ATOM 4763 N N . GLY B 1 301 ? 14.875 -21.906 -64.75 1 23.17 301 GLY B N 1
ATOM 4764 C CA . GLY B 1 301 ? 14.258 -23.125 -65.25 1 23.17 301 GLY B CA 1
ATOM 4765 C C . GLY B 1 301 ? 15.086 -24.375 -64.938 1 23.17 301 GLY B C 1
ATOM 4766 O O . GLY B 1 301 ? 14.727 -25.469 -65.375 1 23.17 301 GLY B O 1
ATOM 4767 N N . ASP B 1 302 ? 16.359 -24.281 -64.5 1 25.52 302 ASP B N 1
ATOM 4768 C CA . ASP B 1 302 ? 17.078 -25.5 -64.875 1 25.52 302 ASP B CA 1
ATOM 4769 C C . ASP B 1 302 ? 16.531 -26.703 -64.125 1 25.52 302 ASP B C 1
ATOM 4771 O O . ASP B 1 302 ? 16.234 -26.625 -62.938 1 25.52 302 ASP B O 1
ATOM 4775 N N . GLU B 1 303 ? 15.844 -27.625 -64.75 1 25.97 303 GLU B N 1
ATOM 4776 C CA . GLU B 1 303 ? 14.984 -28.766 -64.438 1 25.97 303 GLU B CA 1
ATOM 4777 C C . GLU B 1 303 ? 15.75 -29.844 -63.688 1 25.97 303 GLU B C 1
ATOM 4779 O O . GLU B 1 303 ? 15.258 -30.953 -63.5 1 25.97 303 GLU B O 1
ATOM 4784 N N . SER B 1 304 ? 16.938 -29.578 -63.062 1 25.95 304 SER B N 1
ATOM 4785 C CA . SER B 1 304 ? 17.547 -30.844 -62.656 1 25.95 304 SER B CA 1
ATOM 4786 C C . SER B 1 304 ? 16.656 -31.594 -61.656 1 25.95 304 SER B C 1
ATOM 4788 O O . SER B 1 304 ? 16 -30.969 -60.812 1 25.95 304 SER B O 1
ATOM 4790 N N . ASP B 1 305 ? 16.141 -32.75 -62 1 27.7 305 ASP B N 1
ATOM 4791 C CA . ASP B 1 305 ? 15.172 -33.688 -61.406 1 27.7 305 ASP B CA 1
ATOM 4792 C C . ASP B 1 305 ? 15.57 -34.094 -60 1 27.7 305 ASP B C 1
ATOM 4794 O O . ASP B 1 305 ? 15.055 -35.062 -59.438 1 27.7 305 ASP B O 1
ATOM 4798 N N . GLY B 1 306 ? 16.531 -33.344 -59.344 1 27.59 306 GLY B N 1
ATOM 4799 C CA . GLY B 1 306 ? 16.922 -34 -58.125 1 27.59 306 GLY B CA 1
ATOM 4800 C C . GLY B 1 306 ? 15.773 -34.25 -57.188 1 27.59 306 GLY B C 1
ATOM 4801 O O . GLY B 1 306 ? 14.758 -33.562 -57.219 1 27.59 306 GLY B O 1
ATOM 4802 N N . ASP B 1 307 ? 15.555 -35.531 -56.75 1 30.73 307 ASP B N 1
ATOM 4803 C CA . ASP B 1 307 ? 14.578 -36 -55.75 1 30.73 307 ASP B CA 1
ATOM 4804 C C . ASP B 1 307 ? 14.539 -35.094 -54.531 1 30.73 307 ASP B C 1
ATOM 4806 O O . ASP B 1 307 ? 15.555 -34.875 -53.875 1 30.73 307 ASP B O 1
ATOM 4810 N N . GLU B 1 308 ? 13.922 -33.938 -54.688 1 33.22 308 GLU B N 1
ATOM 4811 C CA . GLU B 1 308 ? 13.727 -32.969 -53.625 1 33.22 308 GLU B CA 1
ATOM 4812 C C . GLU B 1 308 ? 13.281 -33.625 -52.344 1 33.22 308 GLU B C 1
ATOM 4814 O O . GLU B 1 308 ? 12.352 -34.438 -52.344 1 33.22 308 GLU B O 1
ATOM 4819 N N . PRO B 1 309 ? 14.188 -33.719 -51.344 1 39.22 309 PRO B N 1
ATOM 4820 C CA . PRO B 1 309 ? 13.711 -34.188 -50.062 1 39.22 309 PRO B CA 1
ATOM 4821 C C . PRO B 1 309 ? 12.367 -33.562 -49.656 1 39.22 309 PRO B C 1
ATOM 4823 O O . PRO B 1 309 ? 12.062 -32.438 -50.062 1 39.22 309 PRO B O 1
ATOM 4826 N N . THR B 1 310 ? 11.32 -34.344 -49.844 1 41.91 310 THR B N 1
ATOM 4827 C CA . THR B 1 310 ? 9.977 -33.969 -49.406 1 41.91 310 THR B CA 1
ATOM 4828 C C . THR B 1 310 ? 10.039 -33.125 -48.125 1 41.91 310 THR B C 1
ATOM 4830 O O . THR B 1 310 ? 10.625 -33.531 -47.125 1 41.91 310 THR B O 1
ATOM 4833 N N . ASP B 1 311 ? 10.227 -31.875 -48.25 1 50 311 ASP B N 1
ATOM 4834 C CA . ASP B 1 311 ? 10.117 -30.891 -47.188 1 50 311 ASP B CA 1
ATOM 4835 C C . ASP B 1 311 ? 8.977 -31.234 -46.219 1 50 311 ASP B C 1
ATOM 4837 O O . ASP B 1 311 ? 7.867 -31.547 -46.656 1 50 311 ASP B O 1
ATOM 4841 N N . ALA B 1 312 ? 9.188 -31.594 -44.969 1 55.81 312 ALA B N 1
ATOM 4842 C CA . ALA B 1 312 ? 8.18 -31.75 -43.906 1 55.81 312 ALA B CA 1
ATOM 4843 C C . ALA B 1 312 ? 7.18 -30.609 -43.938 1 55.81 312 ALA B C 1
ATOM 4845 O O . ALA B 1 312 ? 7.566 -29.438 -44.062 1 55.81 312 ALA B O 1
ATOM 4846 N N . PRO B 1 313 ? 5.965 -31.016 -44.25 1 70.06 313 PRO B N 1
ATOM 4847 C CA . PRO B 1 313 ? 4.973 -29.938 -44.188 1 70.06 313 PRO B CA 1
ATOM 4848 C C . PRO B 1 313 ? 5.066 -29.094 -42.938 1 70.06 313 PRO B C 1
ATOM 4850 O O . PRO B 1 313 ? 5.477 -29.594 -41.875 1 70.06 313 PRO B O 1
ATOM 4853 N N . ALA B 1 314 ? 4.879 -27.859 -42.938 1 70.62 314 ALA B N 1
ATOM 4854 C CA . ALA B 1 314 ? 4.957 -26.906 -41.812 1 70.62 314 ALA B CA 1
ATOM 4855 C C . ALA B 1 314 ? 3.986 -27.281 -40.719 1 70.62 314 ALA B C 1
ATOM 4857 O O . ALA B 1 314 ? 4.273 -27.062 -39.531 1 70.62 314 ALA B O 1
ATOM 4858 N N . SER B 1 315 ? 2.895 -27.906 -41.156 1 80.62 315 SER B N 1
ATOM 4859 C CA . SER B 1 315 ? 1.887 -28.406 -40.219 1 80.62 315 SER B CA 1
ATOM 4860 C C . SER B 1 315 ? 1.292 -29.719 -40.719 1 80.62 315 SER B C 1
ATOM 4862 O O . SER B 1 315 ? 1.298 -30 -41.906 1 80.62 315 SER B O 1
ATOM 4864 N N . ALA B 1 316 ? 1.05 -30.609 -39.812 1 80.38 316 ALA B N 1
ATOM 4865 C CA . ALA B 1 316 ? 0.385 -31.875 -40.094 1 80.38 316 ALA B CA 1
ATOM 4866 C C . ALA B 1 316 ? -0.7 -32.188 -39.062 1 80.38 316 ALA B C 1
ATOM 4868 O O . ALA B 1 316 ? -0.659 -31.688 -37.938 1 80.38 316 ALA B O 1
ATOM 4869 N N . VAL B 1 317 ? -1.705 -32.844 -39.531 1 81.5 317 VAL B N 1
ATOM 4870 C CA . VAL B 1 317 ? -2.746 -33.312 -38.625 1 81.5 317 VAL B CA 1
ATOM 4871 C C . VAL B 1 317 ? -2.373 -34.688 -38.062 1 81.5 317 VAL B C 1
ATOM 4873 O O . VAL B 1 317 ? -2.066 -35.625 -38.812 1 81.5 317 VAL B O 1
ATOM 4876 N N . ASP B 1 318 ? -2.277 -34.844 -36.875 1 80.81 318 ASP B N 1
ATOM 4877 C CA . ASP B 1 318 ? -2.062 -36.125 -36.188 1 80.81 318 ASP B CA 1
ATOM 4878 C C . ASP B 1 318 ? -3.199 -37.094 -36.5 1 80.81 318 ASP B C 1
ATOM 4880 O O . ASP B 1 318 ? -4.348 -36.844 -36.094 1 80.81 318 ASP B O 1
ATOM 4884 N N . PRO B 1 319 ? -2.938 -38.156 -37.156 1 81.5 319 PRO B N 1
ATOM 4885 C CA . PRO B 1 319 ? -4.02 -39.062 -37.531 1 81.5 319 PRO B CA 1
ATOM 4886 C C . PRO B 1 319 ? -4.656 -39.781 -36.344 1 81.5 319 PRO B C 1
ATOM 4888 O O . PRO B 1 319 ? -5.762 -40.312 -36.469 1 81.5 319 PRO B O 1
ATOM 4891 N N . VAL B 1 320 ? -3.953 -39.719 -35.312 1 77.69 320 VAL B N 1
ATOM 4892 C CA . VAL B 1 320 ? -4.438 -40.438 -34.125 1 77.69 320 VAL B CA 1
ATOM 4893 C C . VAL B 1 320 ? -5.418 -39.531 -33.375 1 77.69 320 VAL B C 1
ATOM 4895 O O . VAL B 1 320 ? -6.527 -39.969 -33.031 1 77.69 320 VAL B O 1
ATOM 4898 N N . CYS B 1 321 ? -5.043 -38.312 -33.156 1 73 321 CYS B N 1
ATOM 4899 C CA . CYS B 1 321 ? -5.832 -37.469 -32.25 1 73 321 CYS B CA 1
ATOM 4900 C C . CYS B 1 321 ? -6.457 -36.312 -33.031 1 73 321 CYS B C 1
ATOM 4902 O O . CYS B 1 321 ? -7.262 -35.562 -32.469 1 73 321 CYS B O 1
ATOM 4904 N N . GLY B 1 322 ? -6.113 -36.031 -34.219 1 74.56 322 GLY B N 1
ATOM 4905 C CA . GLY B 1 322 ? -6.68 -34.969 -35.062 1 74.56 322 GLY B CA 1
ATOM 4906 C C . GLY B 1 322 ? -6.066 -33.625 -34.781 1 74.56 322 GLY B C 1
ATOM 4907 O O . GLY B 1 322 ? -6.484 -32.625 -35.375 1 74.56 322 GLY B O 1
ATOM 4908 N N . MET B 1 323 ? -5.141 -33.5 -34 1 72.44 323 MET B N 1
ATOM 4909 C CA . MET B 1 323 ? -4.523 -32.219 -33.656 1 72.44 323 MET B CA 1
ATOM 4910 C C . MET B 1 323 ? -3.566 -31.75 -34.75 1 72.44 323 MET B C 1
ATOM 4912 O O . MET B 1 323 ? -2.91 -32.562 -35.406 1 72.44 323 MET B O 1
ATOM 4916 N N . THR B 1 324 ? -3.592 -30.484 -34.906 1 76.38 324 THR B N 1
ATOM 4917 C CA . THR B 1 324 ? -2.641 -29.922 -35.844 1 76.38 324 THR B CA 1
ATOM 4918 C C . THR B 1 324 ? -1.259 -29.781 -35.219 1 76.38 324 THR B C 1
ATOM 4920 O O . THR B 1 324 ? -1.105 -29.141 -34.188 1 76.38 324 THR B O 1
ATOM 4923 N N . VAL B 1 325 ? -0.393 -30.438 -35.719 1 77.62 325 VAL B N 1
ATOM 4924 C CA . VAL B 1 325 ? 1.021 -30.328 -35.375 1 77.62 325 VAL B CA 1
ATOM 4925 C C . VAL B 1 325 ? 1.669 -29.203 -36.188 1 77.62 325 VAL B C 1
ATOM 4927 O O . VAL B 1 325 ? 1.84 -29.312 -37.406 1 77.62 325 VAL B O 1
ATOM 4930 N N . GLU B 1 326 ? 1.924 -28.062 -35.594 1 73.56 326 GLU B N 1
ATOM 4931 C CA . GLU B 1 326 ? 2.381 -26.875 -36.312 1 73.56 326 GLU B CA 1
ATOM 4932 C C . GLU B 1 326 ? 3.875 -26.938 -36.594 1 73.56 326 GLU B C 1
ATOM 4934 O O . GLU B 1 326 ? 4.363 -26.297 -37.531 1 73.56 326 GLU B O 1
ATOM 4939 N N . ASP B 1 327 ? 4.664 -27.719 -35.812 1 68.06 327 ASP B N 1
ATOM 4940 C CA . ASP B 1 327 ? 6.094 -27.875 -36.062 1 68.06 327 ASP B CA 1
ATOM 4941 C C . ASP B 1 327 ? 6.461 -29.344 -36.25 1 68.06 327 ASP B C 1
ATOM 4943 O O . ASP B 1 327 ? 6.812 -30.031 -35.281 1 68.06 327 ASP B O 1
ATOM 4947 N N . THR B 1 328 ? 6.426 -29.797 -37.438 1 74.06 328 THR B N 1
ATOM 4948 C CA . THR B 1 328 ? 6.648 -31.203 -37.75 1 74.06 328 THR B CA 1
ATOM 4949 C C . THR B 1 328 ? 8.125 -31.562 -37.594 1 74.06 328 THR B C 1
ATOM 4951 O O . THR B 1 328 ? 8.469 -32.75 -37.5 1 74.06 328 THR B O 1
ATOM 4954 N N . GLY B 1 329 ? 8.984 -30.594 -37.594 1 75.19 329 GLY B N 1
ATOM 4955 C CA . GLY B 1 329 ? 10.414 -30.859 -37.5 1 75.19 329 GLY B CA 1
ATOM 4956 C C . GLY B 1 329 ? 10.82 -31.484 -36.188 1 75.19 329 GLY B C 1
ATOM 4957 O O . GLY B 1 329 ? 11.742 -32.312 -36.125 1 75.19 329 GLY B O 1
ATOM 4958 N N . ASP B 1 330 ? 10.094 -31.141 -35.094 1 74.44 330 ASP B N 1
ATOM 4959 C CA . ASP B 1 330 ? 10.469 -31.625 -33.75 1 74.44 330 ASP B CA 1
ATOM 4960 C C . ASP B 1 330 ? 9.398 -32.562 -33.188 1 74.44 330 ASP B C 1
ATOM 4962 O O . ASP B 1 330 ? 9.523 -33.062 -32.062 1 74.44 330 ASP B O 1
ATOM 4966 N N . ALA B 1 331 ? 8.445 -32.844 -34 1 77.31 331 ALA B N 1
ATOM 4967 C CA . ALA B 1 331 ? 7.34 -33.688 -33.562 1 77.31 331 ALA B CA 1
ATOM 4968 C C . ALA B 1 331 ? 7.672 -35.156 -33.719 1 77.31 331 ALA B C 1
ATOM 4970 O O . ALA B 1 331 ? 8.383 -35.562 -34.656 1 77.31 331 ALA B O 1
ATOM 4971 N N . PRO B 1 332 ? 7.211 -35.969 -32.844 1 82.75 332 PRO B N 1
ATOM 4972 C CA . PRO B 1 332 ? 7.348 -37.406 -33.125 1 82.75 332 PRO B CA 1
ATOM 4973 C C . PRO B 1 332 ? 6.738 -37.781 -34.469 1 82.75 332 PRO B C 1
ATOM 4975 O O . PRO B 1 332 ? 5.656 -37.312 -34.812 1 82.75 332 PRO B O 1
ATOM 4978 N N . SER B 1 333 ? 7.52 -38.5 -35.25 1 86.75 333 SER B N 1
ATOM 4979 C CA . SER B 1 333 ? 7.047 -38.938 -36.562 1 86.75 333 SER B CA 1
ATOM 4980 C C . SER B 1 333 ? 7.227 -40.438 -36.781 1 86.75 333 SER B C 1
ATOM 4982 O O . SER B 1 333 ? 8.109 -41.031 -36.156 1 86.75 333 SER B O 1
ATOM 4984 N N . VAL B 1 334 ? 6.27 -41.062 -37.531 1 85.75 334 VAL B N 1
ATOM 4985 C CA . VAL B 1 334 ? 6.312 -42.469 -37.875 1 85.75 334 VAL B CA 1
ATOM 4986 C C . VAL B 1 334 ? 6.184 -42.625 -39.375 1 85.75 334 VAL B C 1
ATOM 4988 O O . VAL B 1 334 ? 5.301 -42.031 -40 1 85.75 334 VAL B O 1
ATOM 4991 N N . GLU B 1 335 ? 7.047 -43.375 -39.969 1 83.81 335 GLU B N 1
ATOM 4992 C CA . GLU B 1 335 ? 6.953 -43.688 -41.375 1 83.81 335 GLU B CA 1
ATOM 4993 C C . GLU B 1 335 ? 6.113 -44.969 -41.594 1 83.81 335 GLU B C 1
ATOM 4995 O O . GLU B 1 335 ? 6.355 -46 -40.969 1 83.81 335 GLU B O 1
ATOM 5000 N N . HIS B 1 336 ? 5.031 -44.781 -42.344 1 82.94 336 HIS B N 1
ATOM 5001 C CA . HIS B 1 336 ? 4.18 -45.906 -42.719 1 82.94 336 HIS B CA 1
ATOM 5002 C C . HIS B 1 336 ? 3.795 -45.875 -44.188 1 82.94 336 HIS B C 1
ATOM 5004 O O . HIS B 1 336 ? 3.281 -44.844 -44.656 1 82.94 336 HIS B O 1
ATOM 5010 N N . ASP B 1 337 ? 4.047 -46.969 -44.969 1 81.12 337 ASP B N 1
ATOM 5011 C CA . ASP B 1 337 ? 3.742 -47.156 -46.375 1 81.12 337 ASP B CA 1
ATOM 5012 C C . ASP B 1 337 ? 4.309 -46 -47.219 1 81.12 337 ASP B C 1
ATOM 5014 O O . ASP B 1 337 ? 3.645 -45.531 -48.156 1 81.12 337 ASP B O 1
ATOM 5018 N N . GLY B 1 338 ? 5.516 -45.531 -46.812 1 81.19 338 GLY B N 1
ATOM 5019 C CA . GLY B 1 338 ? 6.242 -44.562 -47.625 1 81.19 338 GLY B CA 1
ATOM 5020 C C . GLY B 1 338 ? 5.863 -43.125 -47.281 1 81.19 338 GLY B C 1
ATOM 5021 O O . GLY B 1 338 ? 6.359 -42.188 -47.906 1 81.19 338 GLY B O 1
ATOM 5022 N N . GLU B 1 339 ? 4.898 -43.031 -46.375 1 80.81 339 GLU B N 1
ATOM 5023 C CA . GLU B 1 339 ? 4.473 -41.688 -45.938 1 80.81 339 GLU B CA 1
ATOM 5024 C C . GLU B 1 339 ? 4.879 -41.438 -44.5 1 80.81 339 GLU B C 1
ATOM 5026 O O . GLU B 1 339 ? 4.875 -42.344 -43.688 1 80.81 339 GLU B O 1
ATOM 5031 N N . THR B 1 340 ? 5.375 -40.25 -44.25 1 85.25 340 THR B N 1
ATOM 5032 C CA . THR B 1 340 ? 5.711 -39.812 -42.906 1 85.25 340 THR B CA 1
ATOM 5033 C C . THR B 1 340 ? 4.512 -39.156 -42.219 1 85.25 340 THR B C 1
ATOM 5035 O O . THR B 1 340 ? 3.941 -38.188 -42.75 1 85.25 340 THR B O 1
ATOM 5038 N N . TYR B 1 341 ? 4.094 -39.594 -41.094 1 85.75 341 TYR B N 1
ATOM 5039 C CA . TYR B 1 341 ? 3.027 -39.062 -40.25 1 85.75 341 TYR B CA 1
ATOM 5040 C C . TYR B 1 341 ? 3.596 -38.375 -39.031 1 85.75 341 TYR B C 1
ATOM 5042 O O . TYR B 1 341 ? 4.574 -38.812 -38.438 1 85.75 341 TYR B O 1
ATOM 5050 N N . TYR B 1 342 ? 3.062 -37.25 -38.688 1 85.5 342 TYR B N 1
ATOM 5051 C CA . TYR B 1 342 ? 3.514 -36.406 -37.562 1 85.5 342 TYR B CA 1
ATOM 5052 C C . TYR B 1 342 ? 2.479 -36.375 -36.438 1 85.5 342 TYR B C 1
ATOM 5054 O O . TYR B 1 342 ? 1.273 -36.375 -36.719 1 85.5 342 TYR B O 1
ATOM 5062 N N . PHE B 1 343 ? 3.01 -36.438 -35.25 1 80.81 343 PHE B N 1
ATOM 5063 C CA . PHE B 1 343 ? 2.156 -36.625 -34.094 1 80.81 343 PHE B CA 1
ATOM 5064 C C . PHE B 1 343 ? 2.42 -35.531 -33.062 1 80.81 343 PHE B C 1
ATOM 5066 O O . PHE B 1 343 ? 3.537 -35.031 -32.969 1 80.81 343 PHE B O 1
ATOM 5073 N N . CYS B 1 344 ? 1.398 -35.188 -32.312 1 76.31 344 CYS B N 1
ATOM 5074 C CA . CYS B 1 344 ? 1.464 -34.094 -31.359 1 76.31 344 CYS B CA 1
ATOM 5075 C C . CYS B 1 344 ? 2.248 -34.531 -30.125 1 76.31 344 CYS B C 1
ATOM 5077 O O . CYS B 1 344 ? 2.686 -33.656 -29.344 1 76.31 344 CYS B O 1
ATOM 5079 N N . CYS B 1 345 ? 2.371 -35.875 -29.859 1 74.69 345 CYS B N 1
ATOM 5080 C CA . CYS B 1 345 ? 3.117 -36.406 -28.719 1 74.69 345 CYS B CA 1
ATOM 5081 C C . CYS B 1 345 ? 3.578 -37.844 -29 1 74.69 345 CYS B C 1
ATOM 5083 O O . CYS B 1 345 ? 3.125 -38.469 -29.953 1 74.69 345 CYS B O 1
ATOM 5085 N N . HIS B 1 346 ? 4.496 -38.312 -28.188 1 78.75 346 HIS B N 1
ATOM 5086 C CA . HIS B 1 346 ? 5.078 -39.625 -28.359 1 78.75 346 HIS B CA 1
ATOM 5087 C C . HIS B 1 346 ? 4.031 -40.719 -28.172 1 78.75 346 HIS B C 1
ATOM 5089 O O . HIS B 1 346 ? 4.082 -41.75 -28.828 1 78.75 346 HIS B O 1
ATOM 5095 N N . GLY B 1 347 ? 3.031 -40.406 -27.359 1 74.25 347 GLY B N 1
ATOM 5096 C CA . GLY B 1 347 ? 1.959 -41.344 -27.172 1 74.25 347 GLY B CA 1
ATOM 5097 C C . GLY B 1 347 ? 1.177 -41.656 -28.438 1 74.25 347 GLY B C 1
ATOM 5098 O O . GLY B 1 347 ? 0.889 -42.812 -28.734 1 74.25 347 GLY B O 1
ATOM 5099 N N . CYS B 1 348 ? 0.857 -40.594 -29.109 1 78.56 348 CYS B N 1
ATOM 5100 C CA . CYS B 1 348 ? 0.15 -40.75 -30.375 1 78.56 348 CYS B CA 1
ATOM 5101 C C . CYS B 1 348 ? 1.001 -41.531 -31.375 1 78.56 348 CYS B C 1
ATOM 5103 O O . CYS B 1 348 ? 0.493 -42.375 -32.094 1 78.56 348 CYS B O 1
ATOM 5105 N N . ALA B 1 349 ? 2.258 -41.25 -31.375 1 81.19 349 ALA B N 1
ATOM 5106 C CA . ALA B 1 349 ? 3.186 -41.938 -32.281 1 81.19 349 ALA B CA 1
ATOM 5107 C C . ALA B 1 349 ? 3.26 -43.406 -31.969 1 81.19 349 ALA B C 1
ATOM 5109 O O . ALA B 1 349 ? 3.244 -44.25 -32.875 1 81.19 349 ALA B O 1
ATOM 5110 N N . ASP B 1 350 ? 3.223 -43.688 -30.734 1 79.56 350 ASP B N 1
ATOM 5111 C CA . ASP B 1 350 ? 3.287 -45.094 -30.312 1 79.56 350 ASP B CA 1
ATOM 5112 C C . ASP B 1 350 ? 2.006 -45.844 -30.672 1 79.56 350 ASP B C 1
ATOM 5114 O O . ASP B 1 350 ? 2.059 -46.969 -31.156 1 79.56 350 ASP B O 1
ATOM 5118 N N . SER B 1 351 ? 0.929 -45.156 -30.516 1 78.38 351 SER B N 1
ATOM 5119 C CA . SER B 1 351 ? -0.359 -45.75 -30.859 1 78.38 351 SER B CA 1
ATOM 5120 C C . SER B 1 351 ? -0.449 -46.031 -32.344 1 78.38 351 SER B C 1
ATOM 5122 O O . SER B 1 351 ? -0.955 -47.094 -32.75 1 78.38 351 SER B O 1
ATOM 5124 N N . PHE B 1 352 ? 0.005 -45.156 -33.125 1 81.25 352 PHE B N 1
ATOM 5125 C CA . PHE B 1 352 ? 0.003 -45.312 -34.562 1 81.25 352 PHE B CA 1
ATOM 5126 C C . PHE B 1 352 ? 0.926 -46.469 -35 1 81.25 352 PHE B C 1
ATOM 5128 O O . PHE B 1 352 ? 0.573 -47.25 -35.875 1 81.25 352 PHE B O 1
ATOM 5135 N N . ARG B 1 353 ? 2.035 -46.562 -34.312 1 83.19 353 ARG B N 1
ATOM 5136 C CA . ARG B 1 353 ? 3 -47.625 -34.594 1 83.19 353 ARG B CA 1
ATOM 5137 C C . ARG B 1 353 ? 2.396 -49 -34.344 1 83.19 353 ARG B C 1
ATOM 5139 O O . ARG B 1 353 ? 2.672 -49.938 -35.062 1 83.19 353 ARG B O 1
ATOM 5146 N N . ASP B 1 354 ? 1.596 -49 -33.344 1 80.38 354 ASP B N 1
ATOM 5147 C CA . ASP B 1 354 ? 1.015 -50.281 -32.938 1 80.38 354 ASP B CA 1
ATOM 5148 C C . ASP B 1 354 ? -0.057 -50.719 -33.938 1 80.38 354 ASP B C 1
ATOM 5150 O O . ASP B 1 354 ? -0.16 -51.906 -34.25 1 80.38 354 ASP B O 1
ATOM 5154 N N . GLU B 1 355 ? -0.859 -49.781 -34.438 1 80.12 355 GLU B N 1
ATOM 5155 C CA . GLU B 1 355 ? -1.924 -50.156 -35.344 1 80.12 355 GLU B CA 1
ATOM 5156 C C . GLU B 1 355 ? -2.164 -49.062 -36.406 1 80.12 355 GLU B C 1
ATOM 5158 O O . GLU B 1 355 ? -3.197 -48.406 -36.375 1 80.12 355 GLU B O 1
ATOM 5163 N N . PRO B 1 356 ? -1.341 -48.875 -37.344 1 80.81 356 PRO B N 1
ATOM 5164 C CA . PRO B 1 356 ? -1.444 -47.781 -38.312 1 80.81 356 PRO B CA 1
ATOM 5165 C C . PRO B 1 356 ? -2.695 -47.875 -39.188 1 80.81 356 PRO B C 1
ATOM 5167 O O . PRO B 1 356 ? -3.33 -46.844 -39.469 1 80.81 356 PRO B O 1
ATOM 5170 N N . ASP B 1 357 ? -3.15 -49 -39.531 1 77.88 357 ASP B N 1
ATOM 5171 C CA . ASP B 1 357 ? -4.254 -49.219 -40.469 1 77.88 357 ASP B CA 1
ATOM 5172 C C . ASP B 1 357 ? -5.586 -48.812 -39.844 1 77.88 357 ASP B C 1
ATOM 5174 O O . ASP B 1 357 ? -6.543 -48.5 -40.531 1 77.88 357 ASP B O 1
ATOM 5178 N N . SER B 1 358 ? -5.621 -48.875 -38.531 1 77.56 358 SER B N 1
ATOM 5179 C CA . SER B 1 358 ? -6.844 -48.5 -37.812 1 77.56 358 SER B CA 1
ATOM 5180 C C . SER B 1 358 ? -7.094 -47 -37.906 1 77.56 358 SER B C 1
ATOM 5182 O O . SER B 1 358 ? -8.234 -46.531 -37.781 1 77.56 358 SER B O 1
ATOM 5184 N N . TYR B 1 359 ? -6.059 -46.25 -38.062 1 78.75 359 TYR B N 1
ATOM 5185 C CA . TYR B 1 359 ? -6.148 -44.812 -38.094 1 78.75 359 TYR B CA 1
ATOM 5186 C C . TYR B 1 359 ? -6.18 -44.281 -39.531 1 78.75 359 TYR B C 1
ATOM 5188 O O . TYR B 1 359 ? -6.645 -43.188 -39.781 1 78.75 359 TYR B O 1
ATOM 5196 N N . LEU B 1 360 ? -5.688 -45.125 -40.406 1 76.69 360 LEU B N 1
ATOM 5197 C CA . LEU B 1 360 ? -5.594 -44.719 -41.812 1 76.69 360 LEU B CA 1
ATOM 5198 C C . LEU B 1 360 ? -6.754 -45.281 -42.625 1 76.69 360 LEU B C 1
ATOM 5200 O O . LEU B 1 360 ? -6.957 -46.5 -42.625 1 76.69 360 LEU B O 1
ATOM 5204 N N . GLY B 1 361 ? -7.941 -44.844 -42.344 1 61.5 361 GLY B N 1
ATOM 5205 C CA . GLY B 1 361 ? -9.133 -45.312 -43.031 1 61.5 361 GLY B CA 1
ATOM 5206 C C . GLY B 1 361 ? -8.836 -45.969 -44.375 1 61.5 361 GLY B C 1
ATOM 5207 O O . GLY B 1 361 ? -7.789 -45.719 -44.969 1 61.5 361 GLY B O 1
ATOM 5208 N N . ASP B 1 362 ? -9.594 -47.031 -44.719 1 52.44 362 ASP B N 1
ATOM 5209 C CA . ASP B 1 362 ? -9.609 -47.688 -46.031 1 52.44 362 ASP B CA 1
ATOM 5210 C C . ASP B 1 362 ? -9.82 -46.688 -47.156 1 52.44 362 ASP B C 1
ATOM 5212 O O . ASP B 1 362 ? -10.734 -45.875 -47.094 1 52.44 362 ASP B O 1
ATOM 5216 N N . ASP B 1 363 ? -8.797 -46.281 -47.844 1 44.69 363 ASP B N 1
ATOM 5217 C CA . ASP B 1 363 ? -9.055 -45.625 -49.125 1 44.69 363 ASP B CA 1
ATOM 5218 C C . ASP B 1 363 ? -10.141 -46.344 -49.906 1 44.69 363 ASP B C 1
ATOM 5220 O O . ASP B 1 363 ? -10.039 -47.562 -50.125 1 44.69 363 ASP B O 1
ATOM 5224 N N . PRO B 1 364 ? -11.391 -45.844 -50 1 40.69 364 PRO B N 1
ATOM 5225 C CA . PRO B 1 364 ? -12.305 -46.531 -50.906 1 40.69 364 PRO B CA 1
ATOM 5226 C C . PRO B 1 364 ? -11.703 -46.75 -52.312 1 40.69 364 PRO B C 1
ATOM 5228 O O . PRO B 1 364 ? -11.086 -45.844 -52.844 1 40.69 364 PRO B O 1
ATOM 5231 N N . GLU B 1 365 ? -11.148 -47.875 -52.594 1 35.19 365 GLU B N 1
ATOM 5232 C CA . GLU B 1 365 ? -10.898 -48.25 -53.969 1 35.19 365 GLU B CA 1
ATOM 5233 C C . GLU B 1 365 ? -12.109 -47.969 -54.844 1 35.19 365 GLU B C 1
ATOM 5235 O O . GLU B 1 365 ? -13.219 -48.438 -54.562 1 35.19 365 GLU B O 1
ATOM 5240 N N . VAL B 1 366 ? -12.109 -46.844 -55.594 1 34.09 366 VAL B N 1
ATOM 5241 C CA . VAL B 1 366 ? -12.977 -46.656 -56.75 1 34.09 366 VAL B CA 1
ATOM 5242 C C . VAL B 1 366 ? -12.914 -47.875 -57.688 1 34.09 366 VAL B C 1
ATOM 5244 O O . VAL B 1 366 ? -11.836 -48.281 -58.094 1 34.09 366 VAL B O 1
ATOM 5247 N N . GLU B 1 367 ? -13.836 -48.781 -57.531 1 24.97 367 GLU B N 1
ATOM 5248 C CA . GLU B 1 367 ? -14.102 -49.75 -58.594 1 24.97 367 GLU B CA 1
ATOM 5249 C C . GLU B 1 367 ? -14.266 -49.062 -59.938 1 24.97 367 GLU B C 1
ATOM 5251 O O . GLU B 1 367 ? -15.07 -48.125 -60.062 1 24.97 367 GLU B O 1
ATOM 5256 N N . ALA B 1 368 ? -13.547 -49.5 -60.875 1 24.89 368 ALA B N 1
ATOM 5257 C CA . ALA B 1 368 ? -13.844 -49.406 -62.312 1 24.89 368 ALA B CA 1
ATOM 5258 C C . ALA B 1 368 ? -15.016 -50.312 -62.688 1 24.89 368 ALA B C 1
ATOM 5260 O O . ALA B 1 368 ? -15.109 -51.438 -62.188 1 24.89 368 ALA B O 1
#

Solvent-accessible surface area (backbone atoms only — not comparable to full-atom values): 39928 Å² total; per-residue (Å²): 133,83,73,73,69,70,78,70,75,78,71,66,79,55,55,50,66,56,54,49,50,52,32,54,76,66,53,40,48,28,15,43,36,33,25,72,39,68,36,76,56,56,80,43,51,68,69,31,42,27,37,28,33,75,87,50,50,73,41,52,40,73,38,78,50,66,52,57,46,51,52,51,35,56,53,29,39,51,18,34,42,67,60,43,65,46,37,37,28,34,17,55,54,27,74,81,64,51,45,93,81,40,54,52,34,65,35,67,43,91,51,74,16,33,41,29,35,38,32,38,40,44,70,48,72,48,37,39,35,34,26,27,80,30,67,35,30,32,38,30,52,47,55,46,65,64,42,89,47,46,45,33,38,29,26,80,58,67,82,59,88,70,83,55,56,85,83,49,42,78,40,52,49,61,50,28,67,61,42,19,66,71,68,40,77,51,26,38,30,36,19,26,30,78,74,74,52,29,26,33,39,49,16,12,26,61,73,19,56,29,85,36,30,28,34,60,51,54,73,69,55,43,54,53,31,34,51,50,13,14,64,75,56,72,44,60,48,68,61,42,49,70,50,48,40,72,64,46,38,49,98,59,59,53,82,52,40,43,41,40,18,33,21,34,50,31,35,51,41,30,48,59,65,64,51,40,64,49,86,64,58,75,73,63,63,72,67,61,74,71,63,77,72,81,77,73,71,81,71,83,69,81,69,76,74,69,82,64,75,79,70,74,52,61,53,36,59,10,68,67,73,63,46,75,25,65,56,43,89,81,32,39,65,48,78,57,96,92,38,79,45,38,19,84,37,64,64,47,38,50,52,38,71,75,45,48,67,79,54,46,68,79,73,79,75,80,76,130,132,81,74,72,70,70,78,70,74,77,72,69,78,56,56,50,66,56,53,48,51,52,30,54,75,65,53,42,48,27,13,42,36,33,23,73,39,67,35,77,56,57,80,45,49,67,69,31,43,26,37,27,34,75,88,50,50,74,42,54,40,72,37,79,50,66,51,57,47,51,51,50,35,55,52,28,39,51,19,34,43,66,60,42,65,48,37,37,30,37,16,56,54,27,74,82,65,51,46,93,81,39,52,50,34,65,36,72,43,91,50,72,17,34,41,28,35,39,33,38,41,43,69,48,73,49,37,39,36,33,26,26,80,31,67,35,29,33,37,29,52,47,53,46,65,66,41,90,46,45,45,34,37,29,28,80,58,68,82,59,89,71,81,53,55,87,81,47,40,76,40,51,47,62,50,30,69,61,42,21,65,71,66,38,77,50,25,39,31,38,19,28,28,78,74,75,52,29,27,34,38,52,17,13,25,61,72,20,56,30,84,35,29,28,35,60,50,53,72,70,56,43,54,51,30,35,50,50,13,14,65,74,55,72,44,60,48,67,61,42,50,71,49,48,39,73,66,45,38,48,98,59,59,55,83,51,40,40,40,41,19,34,21,33,49,30,34,50,42,30,48,59,65,64,51,40,64,50,86,66,59,75,72,65,64,74,67,62,75,73,66,75,70,83,74,76,75,78,69,82,69,81,68,77,76,68,82,64,74,78,71,75,54,59,51,37,60,10,68,72,76,62,45,74,25,66,57,43,89,82,31,38,67,47,78,56,98,92,39,80,44,38,19,84,38,64,65,46,37,51,51,40,70,74,46,49,66,79,56,48,67,80,74,78,75,80,79,130

Radius of gyration: 38.47 Å; Cα contacts (8 Å, |Δi|>4): 1468; chains: 2; bounding box: 68×138×96 Å